Protein AF-0000000083546239 (afdb_homodimer)

Sequence (404 aa):
MSKLYYRHGCMNSSKTANLLMVAHNYESQGKKVLIFKPSKDTRSKPNIIESRTGMSHDCIDILDTDDLYTYILNYIFEFKEIIKAILVDEAQFLTKKQVLELVDITKELDIPVLCYGLKNSSIKGELFDGSNALLYWAETIEEIKTICSYCDKKATMNLRIGNEKPIYTGDIIKCGDTTDSEEYYIPLCTKHYLNPILKERIMSKLYYRHGCMNSSKTANLLMVAHNYESQGKKVLIFKPSKDTRSKPNIIESRTGMSHDCIDILDTDDLYTYILNYIFEFKEIIKAILVDEAQFLTKKQVLELVDITKELDIPVLCYGLKNSSIKGELFDGSNALLYWAETIEEIKTICSYCDKKATMNLRIGNEKPIYTGDIIKCGDTTDSEEYYIPLCTKHYLNPILKERI

Secondary structure (DSSP, 8-state):
---EEEEEE-TTS-HHHHHHHHHHHHHHTT-EEEEEEETT--SS-TTEEE-TTS-EEE-EEE-TT--HHHHHHHHHHHHT--EEEEEESSGGGS-HHHHHHHHHIIIII---EEEEE--B-SSTT-B-HHHHHHHHH-SEEEEE--B-SSSSSBP-EEEEEETTEEE-SSS----S--SSSSEEEEEE-HHHHHS-------/---EEEEEE-TTS-HHHHHHHHHHHHHHTT-EEEEEEETT--SS-TTEEE-TTS-EEE-EEE-TT--HHHHHHHHHHHHT--EEEEEESSGGGS-HHHHHHHHHIIIII---EEEEE-SB-SSTT-B-HHHHHHHHH-SEEEEE--B-SSSSSBP-EEEEEETTEEE-SSS----S--SSSSEEEEEE-HHHHHS-------

Structure (mmCIF, N/CA/C/O backbone):
data_AF-0000000083546239-model_v1
#
loop_
_entity.id
_entity.type
_entity.pdbx_description
1 polymer 'Thymidine kinase'
#
loop_
_atom_site.group_PDB
_atom_site.id
_atom_site.type_symbol
_atom_site.label_atom_id
_atom_site.label_alt_id
_atom_site.label_comp_id
_atom_site.label_asym_id
_atom_site.label_entity_id
_atom_site.label_seq_id
_atom_site.pdbx_PDB_ins_code
_atom_site.Cartn_x
_atom_site.Cartn_y
_atom_site.Cartn_z
_atom_site.occupancy
_atom_site.B_iso_or_equiv
_atom_site.auth_seq_id
_atom_site.auth_comp_id
_atom_site.auth_asym_id
_atom_site.auth_atom_id
_atom_site.pdbx_PDB_model_num
ATOM 1 N N . MET A 1 1 ? -15.75 16.062 0.195 1 84.69 1 MET A N 1
ATOM 2 C CA . MET A 1 1 ? -14.898 15.75 1.335 1 84.69 1 MET A CA 1
ATOM 3 C C . MET A 1 1 ? -13.469 15.477 0.883 1 84.69 1 MET A C 1
ATOM 5 O O . MET A 1 1 ? -13.242 14.828 -0.139 1 84.69 1 MET A O 1
ATOM 9 N N . SER A 1 2 ? -12.516 16.047 1.593 1 95.81 2 SER A N 1
ATOM 10 C CA . SER A 1 2 ? -11.102 16 1.229 1 95.81 2 SER A CA 1
ATOM 11 C C . SER A 1 2 ? -10.508 14.609 1.471 1 95.81 2 SER A C 1
ATOM 13 O O . SER A 1 2 ? -11.117 13.781 2.145 1 95.81 2 SER A O 1
ATOM 15 N N . LYS A 1 3 ? -9.406 14.375 0.874 1 97.94 3 LYS A N 1
ATOM 16 C CA . LYS A 1 3 ? -8.828 13.031 0.894 1 97.94 3 LYS A CA 1
ATOM 17 C C . LYS A 1 3 ? -7.477 13.031 1.612 1 97.94 3 LYS A C 1
ATOM 19 O O . LYS A 1 3 ? -6.828 14.07 1.728 1 97.94 3 LYS A O 1
ATOM 24 N N . LEU A 1 4 ? -7.168 11.906 2.111 1 98.75 4 LEU A N 1
ATOM 25 C CA . LEU A 1 4 ? -5.812 11.602 2.555 1 98.75 4 LEU A CA 1
ATOM 26 C C . LEU A 1 4 ? -5.016 10.922 1.446 1 98.75 4 LEU A C 1
ATOM 28 O O . LEU A 1 4 ? -5.398 9.852 0.97 1 98.75 4 LEU A O 1
ATOM 32 N N . TYR A 1 5 ? -3.904 11.562 1.017 1 98.88 5 TYR A N 1
ATOM 33 C CA . TYR A 1 5 ? -3.014 11.039 -0.011 1 98.88 5 TYR A CA 1
ATOM 34 C C . TYR A 1 5 ? -1.733 10.484 0.606 1 98.88 5 TYR A C 1
ATOM 36 O O . TYR A 1 5 ? -1.179 11.078 1.535 1 98.88 5 TYR A O 1
ATOM 44 N N . TYR A 1 6 ? -1.336 9.359 0.084 1 98.94 6 TYR A N 1
ATOM 45 C CA . TYR A 1 6 ? -0.016 8.836 0.42 1 98.94 6 TYR A CA 1
ATOM 46 C C . TYR A 1 6 ? 0.844 8.68 -0.828 1 98.94 6 TYR A C 1
ATOM 48 O O . TYR A 1 6 ? 0.559 7.84 -1.685 1 98.94 6 TYR A O 1
ATOM 56 N N . ARG A 1 7 ? 1.845 9.516 -0.906 1 98.81 7 ARG A N 1
ATOM 57 C CA . ARG A 1 7 ? 2.852 9.438 -1.959 1 98.81 7 ARG A CA 1
ATOM 58 C C . ARG A 1 7 ? 4.148 8.828 -1.436 1 98.81 7 ARG A C 1
ATOM 60 O O . ARG A 1 7 ? 4.906 9.492 -0.722 1 98.81 7 ARG A O 1
ATOM 67 N N . HIS A 1 8 ? 4.328 7.582 -1.822 1 98.5 8 HIS A N 1
ATOM 68 C CA . HIS A 1 8 ? 5.512 6.902 -1.314 1 98.5 8 HIS A CA 1
ATOM 69 C C . HIS A 1 8 ? 6.598 6.809 -2.383 1 98.5 8 HIS A C 1
ATOM 71 O O . HIS A 1 8 ? 6.301 6.867 -3.578 1 98.5 8 HIS A O 1
ATOM 77 N N . GLY A 1 9 ? 7.816 6.762 -1.973 1 97.5 9 GLY A N 1
ATOM 78 C CA . GLY A 1 9 ? 8.977 6.59 -2.828 1 97.5 9 GLY A CA 1
ATOM 79 C C . GLY A 1 9 ? 10.203 6.105 -2.076 1 97.5 9 GLY A C 1
ATOM 80 O O . GLY A 1 9 ? 10.25 6.164 -0.845 1 97.5 9 GLY A O 1
ATOM 81 N N . CYS A 1 10 ? 11.148 5.586 -2.801 1 96.62 10 CYS A N 1
ATOM 82 C CA . CYS A 1 10 ? 12.406 5.164 -2.195 1 96.62 10 CYS A CA 1
ATOM 83 C C . CYS A 1 10 ? 13.258 6.371 -1.814 1 96.62 10 CYS A C 1
ATOM 85 O O . CYS A 1 10 ? 12.906 7.508 -2.135 1 96.62 10 CYS A O 1
ATOM 87 N N . MET A 1 11 ? 14.328 6.059 -1.067 1 92.69 11 MET A N 1
ATOM 88 C CA . MET A 1 11 ? 15.305 7.113 -0.822 1 92.69 11 MET A CA 1
ATOM 89 C C . MET A 1 11 ? 15.789 7.723 -2.133 1 92.69 11 MET A C 1
ATOM 91 O O . MET A 1 11 ? 15.93 7.02 -3.135 1 92.69 11 MET A O 1
ATOM 95 N N . ASN A 1 12 ? 15.945 9.047 -2.176 1 91.31 12 ASN A N 1
ATOM 96 C CA . ASN A 1 12 ? 16.469 9.773 -3.328 1 91.31 12 ASN A CA 1
ATOM 97 C C . ASN A 1 12 ? 15.469 9.812 -4.473 1 91.31 12 ASN A C 1
ATOM 99 O O . ASN A 1 12 ? 15.852 9.906 -5.641 1 91.31 12 ASN A O 1
ATOM 103 N N . SER A 1 13 ? 14.195 9.672 -4.195 1 96 13 SER A N 1
ATOM 104 C CA . SER A 1 13 ? 13.172 9.742 -5.227 1 96 13 SER A CA 1
ATOM 105 C C . SER A 1 13 ? 12.602 11.156 -5.344 1 96 13 SER A C 1
ATOM 107 O O . SER A 1 13 ? 11.625 11.375 -6.059 1 96 13 SER A O 1
ATOM 109 N N . SER A 1 14 ? 13.133 12.133 -4.551 1 96.44 14 SER A N 1
ATOM 110 C CA . SER A 1 14 ? 12.75 13.539 -4.594 1 96.44 14 SER A CA 1
ATOM 111 C C . SER A 1 14 ? 11.383 13.766 -3.971 1 96.44 14 SER A C 1
ATOM 113 O O . SER A 1 14 ? 10.602 14.586 -4.449 1 96.44 14 SER A O 1
ATOM 115 N N . LYS A 1 15 ? 10.961 12.961 -3.008 1 97.31 15 LYS A N 1
ATOM 116 C CA . LYS A 1 15 ? 9.703 13.117 -2.295 1 97.31 15 LYS A CA 1
ATOM 117 C C . LYS A 1 15 ? 9.57 14.523 -1.719 1 97.31 15 LYS A C 1
ATOM 119 O O . LYS A 1 15 ? 8.555 15.195 -1.926 1 97.31 15 LYS A O 1
ATOM 124 N N . THR A 1 16 ? 10.68 14.977 -1.03 1 97.44 16 THR A N 1
ATOM 125 C CA . THR A 1 16 ? 10.672 16.297 -0.402 1 97.44 16 THR A CA 1
ATOM 126 C C . THR A 1 16 ? 10.547 17.391 -1.452 1 97.44 16 THR A C 1
ATOM 128 O O . THR A 1 16 ? 9.773 18.344 -1.279 1 97.44 16 THR A O 1
ATOM 131 N N . ALA A 1 17 ? 11.242 17.266 -2.541 1 97.69 17 ALA A N 1
ATOM 132 C CA . ALA A 1 17 ? 11.141 18.25 -3.619 1 97.69 17 ALA A CA 1
ATOM 133 C C . ALA A 1 17 ? 9.719 18.312 -4.168 1 97.69 17 ALA A C 1
ATOM 135 O O . ALA A 1 17 ? 9.195 19.391 -4.434 1 97.69 17 ALA A O 1
ATOM 136 N N . ASN A 1 18 ? 9.094 17.125 -4.387 1 98.38 18 ASN A N 1
ATOM 137 C CA . ASN A 1 18 ? 7.711 17.078 -4.844 1 98.38 18 ASN A CA 1
ATOM 138 C C . ASN A 1 18 ? 6.773 17.797 -3.877 1 98.38 18 ASN A C 1
ATOM 140 O O . ASN A 1 18 ? 5.91 18.562 -4.301 1 98.38 18 ASN A O 1
ATOM 144 N N . LEU A 1 19 ? 6.965 17.547 -2.594 1 98.62 19 LEU A N 1
ATOM 145 C CA . LEU A 1 19 ? 6.172 18.188 -1.556 1 98.62 19 LEU A CA 1
ATOM 146 C C . LEU A 1 19 ? 6.309 19.703 -1.632 1 98.62 19 LEU A C 1
ATOM 148 O O . LEU A 1 19 ? 5.309 20.422 -1.599 1 98.62 19 LEU A O 1
ATOM 152 N N . LEU A 1 20 ? 7.539 20.188 -1.771 1 98.44 20 LEU A N 1
ATOM 153 C CA . LEU A 1 20 ? 7.812 21.609 -1.783 1 98.44 20 LEU A CA 1
ATOM 154 C C . LEU A 1 20 ? 7.23 22.266 -3.033 1 98.44 20 LEU A C 1
ATOM 156 O O . LEU A 1 20 ? 6.777 23.406 -2.986 1 98.44 20 LEU A O 1
ATOM 160 N N . MET A 1 21 ? 7.242 21.516 -4.129 1 98.5 21 MET A N 1
ATOM 161 C CA . MET A 1 21 ? 6.621 22.031 -5.348 1 98.5 21 MET A CA 1
ATOM 162 C C . MET A 1 21 ? 5.113 22.172 -5.172 1 98.5 21 MET A C 1
ATOM 164 O O . MET A 1 21 ? 4.52 23.141 -5.633 1 98.5 21 MET A O 1
ATOM 168 N N . VAL A 1 22 ? 4.465 21.203 -4.52 1 98.56 22 VAL A N 1
ATOM 169 C CA . VAL A 1 22 ? 3.033 21.266 -4.246 1 98.56 22 VAL A CA 1
ATOM 170 C C . VAL A 1 22 ? 2.73 22.469 -3.355 1 98.56 22 VAL A C 1
ATOM 172 O O . VAL A 1 22 ? 1.794 23.234 -3.621 1 98.56 22 VAL A O 1
ATOM 175 N N . ALA A 1 23 ? 3.572 22.656 -2.34 1 98.62 23 ALA A N 1
ATOM 176 C CA . ALA A 1 23 ? 3.412 23.812 -1.462 1 98.62 23 ALA A CA 1
ATOM 177 C C . ALA A 1 23 ? 3.518 25.125 -2.25 1 98.62 23 ALA A C 1
ATOM 179 O O . ALA A 1 23 ? 2.691 26.031 -2.086 1 98.62 23 ALA A O 1
ATOM 180 N N . HIS A 1 24 ? 4.484 25.188 -3.082 1 98.12 24 HIS A N 1
ATOM 181 C CA . HIS A 1 24 ? 4.707 26.375 -3.904 1 98.12 24 HIS A CA 1
ATOM 182 C C . HIS A 1 24 ? 3.502 26.656 -4.789 1 98.12 24 HIS A C 1
ATOM 184 O O . HIS A 1 24 ? 3.1 27.812 -4.938 1 98.12 24 HIS A O 1
ATOM 190 N N . ASN A 1 25 ? 2.951 25.641 -5.41 1 98.44 25 ASN A N 1
ATOM 191 C CA . ASN A 1 25 ? 1.795 25.797 -6.289 1 98.44 25 ASN A CA 1
ATOM 192 C C . ASN A 1 25 ? 0.597 26.375 -5.539 1 98.44 25 ASN A C 1
ATOM 194 O O . ASN A 1 25 ? -0.088 27.266 -6.047 1 98.44 25 ASN A O 1
ATOM 198 N N . TYR A 1 26 ? 0.347 25.891 -4.355 1 98.38 26 TYR A N 1
ATOM 199 C CA . TYR A 1 26 ? -0.729 26.422 -3.529 1 98.38 26 TYR A CA 1
ATOM 200 C C . TYR A 1 26 ? -0.468 27.891 -3.176 1 98.38 26 TYR A C 1
ATOM 202 O O . TYR A 1 26 ? -1.333 28.75 -3.369 1 98.38 26 TYR A O 1
ATOM 210 N N . GLU A 1 27 ? 0.72 28.188 -2.762 1 97.88 27 GLU A N 1
ATOM 211 C CA . GLU A 1 27 ? 1.062 29.5 -2.244 1 97.88 27 GLU A CA 1
ATOM 212 C C . GLU A 1 27 ? 1.117 30.531 -3.365 1 97.88 27 GLU A C 1
ATOM 214 O O . GLU A 1 27 ? 0.765 31.703 -3.162 1 97.88 27 GLU A O 1
ATOM 219 N N . SER A 1 28 ? 1.536 30.094 -4.516 1 98.06 28 SER A N 1
ATOM 220 C CA . SER A 1 28 ? 1.569 30.969 -5.672 1 98.06 28 SER A CA 1
ATOM 221 C C . SER A 1 28 ? 0.17 31.453 -6.043 1 98.06 28 SER A C 1
ATOM 223 O O . SER A 1 28 ? 0.015 32.469 -6.711 1 98.06 28 SER A O 1
ATOM 225 N N . GLN A 1 29 ? -0.841 30.734 -5.602 1 98 29 GLN A N 1
ATOM 226 C CA . GLN A 1 29 ? -2.232 31.094 -5.855 1 98 29 GLN A CA 1
ATOM 227 C C . GLN A 1 29 ? -2.867 31.734 -4.625 1 98 29 GLN A C 1
ATOM 229 O O . GLN A 1 29 ? -4.094 31.844 -4.535 1 98 29 GLN A O 1
ATOM 234 N N . GLY A 1 30 ? -2.039 32.031 -3.635 1 97.31 30 GLY A N 1
ATOM 235 C CA . GLY A 1 30 ? -2.498 32.719 -2.438 1 97.31 30 GLY A CA 1
ATOM 236 C C . GLY A 1 30 ? -3.168 31.781 -1.439 1 97.31 30 GLY A C 1
ATOM 237 O O . GLY A 1 30 ? -3.939 32.25 -0.59 1 97.31 30 GLY A O 1
ATOM 238 N N . LYS A 1 31 ? -2.936 30.516 -1.584 1 97.94 31 LYS A N 1
ATOM 239 C CA . LYS A 1 31 ? -3.545 29.531 -0.694 1 97.94 31 LYS A CA 1
ATOM 240 C C . LYS A 1 31 ? -2.562 29.094 0.385 1 97.94 31 LYS A C 1
ATOM 242 O O . LYS A 1 31 ? -1.409 28.766 0.088 1 97.94 31 LYS A O 1
ATOM 247 N N . LYS A 1 32 ? -3.014 29.078 1.568 1 97.75 32 LYS A N 1
ATOM 248 C CA . LYS A 1 32 ? -2.154 28.734 2.697 1 97.75 32 LYS A CA 1
ATOM 249 C C . LYS A 1 32 ? -2.059 27.219 2.869 1 97.75 32 LYS A C 1
ATOM 251 O O . LYS A 1 32 ? -3.074 26.516 2.83 1 97.75 32 LYS A O 1
ATOM 256 N N . VAL A 1 33 ? -0.826 26.703 3.135 1 98.44 33 VAL A N 1
ATOM 257 C CA . VAL A 1 33 ? -0.592 25.297 3.447 1 98.44 33 VAL A CA 1
ATOM 258 C C . VAL A 1 33 ? 0.176 25.188 4.762 1 98.44 33 VAL A C 1
ATOM 260 O O . VAL A 1 33 ? 0.938 26.094 5.125 1 98.44 33 VAL A O 1
ATOM 263 N N . LEU A 1 34 ? -0.031 24.156 5.48 1 98.44 34 LEU A N 1
ATOM 264 C CA . LEU A 1 34 ? 0.795 23.781 6.621 1 98.44 34 LEU A CA 1
ATOM 265 C C . LEU A 1 34 ? 1.663 22.578 6.285 1 98.44 34 LEU A C 1
ATOM 267 O O . LEU A 1 34 ? 1.183 21.609 5.691 1 98.44 34 LEU A O 1
ATOM 271 N N . ILE A 1 35 ? 2.887 22.672 6.621 1 98.69 35 ILE A N 1
ATOM 272 C CA . ILE A 1 35 ? 3.838 21.609 6.352 1 98.69 35 ILE A CA 1
ATOM 273 C C . ILE A 1 35 ? 4.367 21.047 7.668 1 98.69 35 ILE A C 1
ATOM 275 O O . ILE A 1 35 ? 4.809 21.797 8.539 1 98.69 35 ILE A O 1
ATOM 279 N N . PHE A 1 36 ? 4.277 19.734 7.781 1 98.69 36 PHE A N 1
ATOM 280 C CA . PHE A 1 36 ? 4.746 19.047 8.984 1 98.69 36 PHE A CA 1
ATOM 281 C C . PHE A 1 36 ? 5.883 18.094 8.648 1 98.69 36 PHE A C 1
ATOM 283 O O . PHE A 1 36 ? 5.93 17.531 7.547 1 98.69 36 PHE A O 1
ATOM 290 N N . LYS A 1 37 ? 6.719 17.844 9.586 1 97.44 37 LYS A N 1
ATOM 291 C CA . LYS A 1 37 ? 7.711 16.781 9.539 1 97.44 37 LYS A CA 1
ATOM 292 C C . LYS A 1 37 ? 7.953 16.188 10.93 1 97.44 37 LYS A C 1
ATOM 294 O O . LYS A 1 37 ? 7.961 16.922 11.922 1 97.44 37 LYS A O 1
ATOM 299 N N . PRO A 1 38 ? 8.094 14.898 11.016 1 96.94 38 PRO A N 1
ATOM 300 C CA . PRO A 1 38 ? 8.445 14.297 12.305 1 96.94 38 PRO A CA 1
ATOM 301 C C . PRO A 1 38 ? 9.781 14.789 12.844 1 96.94 38 PRO A C 1
ATOM 303 O O . PRO A 1 38 ? 10.734 14.961 12.078 1 96.94 38 PRO A O 1
ATOM 306 N N . SER A 1 39 ? 9.906 15 14.125 1 94.44 39 SER A N 1
ATOM 307 C CA . SER A 1 39 ? 11.133 15.484 14.758 1 94.44 39 SER A CA 1
ATOM 308 C C . SER A 1 39 ? 12.258 14.469 14.641 1 94.44 39 SER A C 1
ATOM 310 O O . SER A 1 39 ? 13.43 14.82 14.781 1 94.44 39 SER A O 1
ATOM 312 N N . LYS A 1 40 ? 11.883 13.266 14.383 1 89 40 LYS A N 1
ATOM 313 C CA . LYS A 1 40 ? 12.867 12.203 14.172 1 89 40 LYS A CA 1
ATOM 314 C C . LYS A 1 40 ? 13.711 12.469 12.93 1 89 40 LYS A C 1
ATOM 316 O O . LYS A 1 40 ? 14.805 11.906 12.789 1 89 40 LYS A O 1
ATOM 321 N N . ASP A 1 41 ? 13.086 13.273 12.07 1 84.69 41 ASP A N 1
ATOM 322 C CA . ASP A 1 41 ? 13.867 13.695 10.914 1 84.69 41 ASP A CA 1
ATOM 323 C C . ASP A 1 41 ? 14.812 14.844 11.273 1 84.69 41 ASP A C 1
ATOM 325 O O . ASP A 1 41 ? 14.383 15.992 11.391 1 84.69 41 ASP A O 1
ATOM 329 N N . THR A 1 42 ? 16.031 14.547 11.359 1 79.88 42 THR A N 1
ATOM 330 C CA . THR A 1 42 ? 16.984 15.547 11.812 1 79.88 42 THR A CA 1
ATOM 331 C C . THR A 1 42 ? 17.922 15.961 10.68 1 79.88 42 THR A C 1
ATOM 333 O O . THR A 1 42 ? 18.969 16.578 10.914 1 79.88 42 THR A O 1
ATOM 336 N N . ARG A 1 43 ? 17.547 15.664 9.469 1 79.81 43 ARG A N 1
ATOM 337 C CA . ARG A 1 43 ? 18.375 15.945 8.312 1 79.81 43 ARG A CA 1
ATOM 338 C C . ARG A 1 43 ? 18.516 17.453 8.094 1 79.81 43 ARG A C 1
ATOM 340 O O . ARG A 1 43 ? 19.516 17.922 7.547 1 79.81 43 ARG A O 1
ATOM 347 N N . SER A 1 44 ? 17.406 18.172 8.477 1 83.31 44 SER A N 1
ATOM 348 C CA . SER A 1 44 ? 17.406 19.625 8.352 1 83.31 44 SER A CA 1
ATOM 349 C C . SER A 1 44 ? 17.281 20.297 9.711 1 83.31 44 SER A C 1
ATOM 351 O O . SER A 1 44 ? 17.078 19.641 10.727 1 83.31 44 SER A O 1
ATOM 353 N N . LYS A 1 45 ? 17.422 21.609 9.641 1 89.75 45 LYS A N 1
ATOM 354 C CA . LYS A 1 45 ? 17.25 22.406 10.852 1 89.75 45 LYS A CA 1
ATOM 355 C C . LYS A 1 45 ? 15.828 22.281 11.391 1 89.75 45 LYS A C 1
ATOM 357 O O . LYS A 1 45 ? 14.906 21.938 10.648 1 89.75 45 LYS A O 1
ATOM 362 N N . PRO A 1 46 ? 15.742 22.484 12.711 1 93.81 46 PRO A N 1
ATOM 363 C CA . PRO A 1 46 ? 14.383 22.484 13.266 1 93.81 46 PRO A CA 1
ATOM 364 C C . PRO A 1 46 ? 13.445 23.438 12.531 1 93.81 46 PRO A C 1
ATOM 366 O O . PRO A 1 46 ? 13.844 24.547 12.18 1 93.81 46 PRO A O 1
ATOM 369 N N . ASN A 1 47 ? 12.289 22.906 12.172 1 96.25 47 ASN A N 1
ATOM 370 C CA . ASN A 1 47 ? 11.195 23.688 11.594 1 96.25 47 ASN A CA 1
ATOM 371 C C . ASN A 1 47 ? 11.531 24.172 10.188 1 96.25 47 ASN A C 1
ATOM 373 O O . ASN A 1 47 ? 11.008 25.188 9.727 1 96.25 47 ASN A O 1
ATOM 377 N N . ILE A 1 48 ? 12.484 23.516 9.602 1 96.44 48 ILE A N 1
ATOM 378 C CA . ILE A 1 48 ? 12.812 23.766 8.203 1 96.44 48 ILE A CA 1
ATOM 379 C C . ILE A 1 48 ? 12.883 22.453 7.438 1 96.44 48 ILE A C 1
ATOM 381 O O . ILE A 1 48 ? 13.453 21.469 7.926 1 96.44 48 ILE A O 1
ATOM 385 N N . ILE A 1 49 ? 12.227 22.391 6.328 1 95.75 49 ILE A N 1
ATOM 386 C CA . ILE A 1 49 ? 12.352 21.25 5.41 1 95.75 49 ILE A CA 1
ATOM 387 C C . ILE A 1 49 ? 13.164 21.672 4.188 1 95.75 49 ILE A C 1
ATOM 389 O O . ILE A 1 49 ? 13.008 22.781 3.68 1 95.75 49 ILE A O 1
ATOM 393 N N . GLU A 1 50 ? 14.039 20.844 3.814 1 94.31 50 GLU A N 1
ATOM 394 C CA . GLU A 1 50 ? 14.922 21.125 2.689 1 94.31 50 GLU A CA 1
ATOM 395 C C . GLU A 1 50 ? 15.055 19.922 1.77 1 94.31 50 GLU A C 1
ATOM 397 O O . GLU A 1 50 ? 15.195 18.797 2.238 1 94.31 50 GLU A O 1
ATOM 402 N N . SER A 1 51 ? 14.953 20.203 0.436 1 93.94 51 SER A N 1
ATOM 403 C CA . SER A 1 51 ? 15.172 19.141 -0.532 1 93.94 51 SER A CA 1
ATOM 404 C C . SER A 1 51 ? 16.641 19.047 -0.939 1 93.94 51 SER A C 1
ATOM 406 O O . SER A 1 51 ? 17.406 19.984 -0.697 1 93.94 51 SER A O 1
ATOM 408 N N . ARG A 1 52 ? 17 17.906 -1.541 1 86.12 52 ARG A N 1
ATOM 409 C CA . ARG A 1 52 ? 18.359 17.734 -2.045 1 86.12 52 ARG A CA 1
ATOM 410 C C . ARG A 1 52 ? 18.641 18.688 -3.209 1 86.12 52 ARG A C 1
ATOM 412 O O . ARG A 1 52 ? 19.797 18.953 -3.529 1 86.12 52 ARG A O 1
ATOM 419 N N . THR A 1 53 ? 17.562 19.219 -3.746 1 87.94 53 THR A N 1
ATOM 420 C CA . THR A 1 53 ? 17.688 20.141 -4.871 1 87.94 53 THR A CA 1
ATOM 421 C C . THR A 1 53 ? 17.906 21.578 -4.383 1 87.94 53 THR A C 1
ATOM 423 O O . THR A 1 53 ? 18.109 22.484 -5.188 1 87.94 53 THR A O 1
ATOM 426 N N . GLY A 1 54 ? 17.781 21.812 -3.08 1 88.31 54 GLY A N 1
ATOM 427 C CA . GLY A 1 54 ? 18.078 23.125 -2.518 1 88.31 54 GLY A CA 1
ATOM 428 C C . GLY A 1 54 ? 16.844 23.906 -2.131 1 88.31 54 GLY A C 1
ATOM 429 O O . GLY A 1 54 ? 16.938 24.969 -1.49 1 88.31 54 GLY A O 1
ATOM 430 N N . MET A 1 55 ? 15.664 23.5 -2.508 1 92.94 55 MET A N 1
ATOM 431 C CA . MET A 1 55 ? 14.422 24.156 -2.098 1 92.94 55 MET A CA 1
ATOM 432 C C . MET A 1 55 ? 14.18 23.969 -0.603 1 92.94 55 MET A C 1
ATOM 434 O O . MET A 1 55 ? 14.508 22.922 -0.04 1 92.94 55 MET A O 1
ATOM 438 N N . SER A 1 56 ? 13.625 25.031 -0.009 1 96.19 56 SER A N 1
ATOM 439 C CA . SER A 1 56 ? 13.352 24.922 1.42 1 96.19 56 SER A CA 1
ATOM 440 C C . SER A 1 56 ? 12.062 25.672 1.789 1 96.19 56 SER A C 1
ATOM 442 O O . SER A 1 56 ? 11.547 26.453 0.997 1 96.19 56 SER A O 1
ATOM 444 N N . HIS A 1 57 ? 11.531 25.375 2.873 1 97.5 57 HIS A N 1
ATOM 445 C CA . HIS A 1 57 ? 10.305 25.969 3.387 1 97.5 57 HIS A CA 1
ATOM 446 C C . HIS A 1 57 ? 10.219 25.828 4.902 1 97.5 57 HIS A C 1
ATOM 448 O O . HIS A 1 57 ? 10.711 24.844 5.469 1 97.5 57 HIS A O 1
ATOM 454 N N . ASP A 1 58 ? 9.695 26.797 5.551 1 97.5 58 ASP A N 1
ATOM 455 C CA . ASP A 1 58 ? 9.375 26.625 6.961 1 97.5 58 ASP A CA 1
ATOM 456 C C . ASP A 1 58 ? 8.367 25.484 7.156 1 97.5 58 ASP A C 1
ATOM 458 O O . ASP A 1 58 ? 7.504 25.266 6.305 1 97.5 58 ASP A O 1
ATOM 462 N N . CYS A 1 59 ? 8.516 24.766 8.289 1 98 59 CYS A N 1
ATOM 463 C CA . CYS A 1 59 ? 7.578 23.688 8.609 1 98 59 CYS A CA 1
ATOM 464 C C . CYS A 1 59 ? 7.406 23.547 10.117 1 98 59 CYS A C 1
ATOM 466 O O . CYS A 1 59 ? 7.953 24.344 10.891 1 98 59 CYS A O 1
ATOM 468 N N . ILE A 1 60 ? 6.578 22.719 10.5 1 97.75 60 ILE A N 1
ATOM 469 C CA . ILE A 1 60 ? 6.328 22.438 11.906 1 97.75 60 ILE A CA 1
ATOM 470 C C . ILE A 1 60 ? 6.848 21.031 12.25 1 97.75 60 ILE A C 1
ATOM 472 O O . ILE A 1 60 ? 6.43 20.047 11.641 1 97.75 60 ILE A O 1
ATOM 476 N N . ASP A 1 61 ? 7.734 20.938 13.258 1 97.62 61 ASP A N 1
ATOM 477 C CA . ASP A 1 61 ? 8.195 19.641 13.758 1 97.62 61 ASP A CA 1
ATOM 478 C C . ASP A 1 61 ? 7.172 19.016 14.695 1 97.62 61 ASP A C 1
ATOM 480 O O . ASP A 1 61 ? 6.668 19.688 15.602 1 97.62 61 ASP A O 1
ATOM 484 N N . ILE A 1 62 ? 6.957 17.734 14.469 1 97.31 62 ILE A N 1
ATOM 485 C CA . ILE A 1 62 ? 5.961 17.109 15.32 1 97.31 62 ILE A CA 1
ATOM 486 C C . ILE A 1 62 ? 6.598 15.953 16.094 1 97.31 62 ILE A C 1
ATOM 488 O O . ILE A 1 62 ? 7.453 15.242 15.57 1 97.31 62 ILE A O 1
ATOM 492 N N . LEU A 1 63 ? 6.148 15.773 17.328 1 97.5 63 LEU A N 1
ATOM 493 C CA . LEU A 1 63 ? 6.543 14.656 18.188 1 97.5 63 LEU A CA 1
ATOM 494 C C . LEU A 1 63 ? 5.523 13.523 18.109 1 97.5 63 LEU A C 1
ATOM 496 O O . LEU A 1 63 ? 4.375 13.742 17.719 1 97.5 63 LEU A O 1
ATOM 500 N N . ASP A 1 64 ? 5.926 12.375 18.578 1 96.56 64 ASP A N 1
ATOM 501 C CA . ASP A 1 64 ? 5.039 11.211 18.562 1 96.56 64 ASP A CA 1
ATOM 502 C C . ASP A 1 64 ? 3.824 11.445 19.469 1 96.56 64 ASP A C 1
ATOM 504 O O . ASP A 1 64 ? 2.754 10.883 19.234 1 96.56 64 ASP A O 1
ATOM 508 N N . THR A 1 65 ? 4.012 12.344 20.406 1 97.25 65 THR A N 1
ATOM 509 C CA . THR A 1 65 ? 2.984 12.555 21.422 1 97.25 65 THR A CA 1
ATOM 510 C C . THR A 1 65 ? 2.014 13.648 20.984 1 97.25 65 THR A C 1
ATOM 512 O O . THR A 1 65 ? 0.96 13.836 21.609 1 97.25 65 THR A O 1
ATOM 515 N N . ASP A 1 66 ? 2.385 14.398 19.953 1 97.81 66 ASP A N 1
ATOM 516 C CA . ASP A 1 66 ? 1.542 15.516 19.547 1 97.81 66 ASP A CA 1
ATOM 517 C C . ASP A 1 66 ? 0.208 15.023 18.984 1 97.81 66 ASP A C 1
ATOM 519 O O . ASP A 1 66 ? 0.158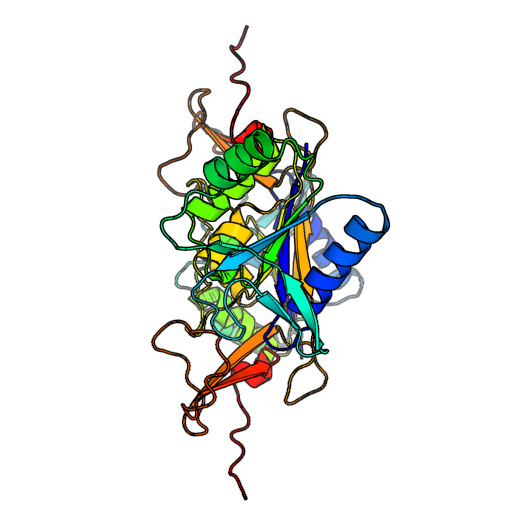 14.008 18.297 1 97.81 66 ASP A O 1
ATOM 523 N N . ASP A 1 67 ? -0.846 15.719 19.281 1 98.31 67 ASP A N 1
ATOM 524 C CA . ASP A 1 67 ? -2.152 15.531 18.656 1 98.31 67 ASP A CA 1
ATOM 525 C C . ASP A 1 67 ? -2.328 16.469 17.469 1 98.31 67 ASP A C 1
ATOM 527 O O . ASP A 1 67 ? -2.598 17.656 17.641 1 98.31 67 ASP A O 1
ATOM 531 N N . LEU A 1 68 ? -2.246 15.953 16.281 1 98.44 68 LEU A N 1
ATOM 532 C CA . LEU A 1 68 ? -2.232 16.766 15.062 1 98.44 68 LEU A CA 1
ATOM 533 C C . LEU A 1 68 ? -3.592 17.406 14.828 1 98.44 68 LEU A C 1
ATOM 535 O O . LEU A 1 68 ? -3.67 18.531 14.328 1 98.44 68 LEU A O 1
ATOM 539 N N . TYR A 1 69 ? -4.648 16.719 15.133 1 98.25 69 TYR A N 1
ATOM 540 C CA . TYR A 1 69 ? -5.984 17.281 14.953 1 98.25 69 TYR A CA 1
ATOM 541 C C . TYR A 1 69 ? -6.172 18.531 15.789 1 98.25 69 TYR A C 1
ATOM 543 O O . TYR A 1 69 ? -6.539 19.594 15.258 1 98.25 69 TYR A O 1
ATOM 551 N N . THR A 1 70 ? -5.852 18.422 17.062 1 97.88 70 THR A N 1
ATOM 552 C CA . THR A 1 70 ? -5.996 19.562 17.969 1 97.88 70 THR A CA 1
ATOM 553 C C . THR A 1 70 ? -5.062 20.703 17.578 1 97.88 70 THR A C 1
ATOM 555 O O . THR A 1 70 ? -5.445 21.875 17.625 1 97.88 70 THR A O 1
ATOM 558 N N . TYR A 1 71 ? -3.857 20.312 17.234 1 97.44 71 TYR A N 1
ATOM 559 C CA . TYR A 1 71 ? -2.895 21.328 16.812 1 97.44 71 TYR A CA 1
ATOM 560 C C . TYR A 1 71 ? -3.436 22.156 15.656 1 97.44 71 TYR A C 1
ATOM 562 O O . TYR A 1 71 ? -3.406 23.391 15.695 1 97.44 71 TYR A O 1
ATOM 570 N N . ILE A 1 72 ? -3.951 21.5 14.625 1 96.94 72 ILE A N 1
ATOM 571 C CA . ILE A 1 72 ? -4.414 22.156 13.414 1 96.94 72 ILE A CA 1
ATOM 572 C C . ILE A 1 72 ? -5.672 22.969 13.719 1 96.94 72 ILE A C 1
ATOM 574 O O . ILE A 1 72 ? -5.82 24.094 13.25 1 96.94 72 ILE A O 1
ATOM 578 N N . LEU A 1 73 ? -6.559 22.422 14.523 1 96.19 73 LEU A N 1
ATOM 579 C CA . LEU A 1 73 ? -7.758 23.141 14.938 1 96.19 73 LEU A CA 1
ATOM 580 C C . LEU A 1 73 ? -7.398 24.438 15.664 1 96.19 73 LEU A C 1
ATOM 582 O O . LEU A 1 73 ? -7.941 25.5 15.352 1 96.19 73 LEU A O 1
ATOM 586 N N . ASN A 1 74 ? -6.473 24.328 16.594 1 96.56 74 ASN A N 1
ATOM 587 C CA . ASN A 1 74 ? -6.023 25.5 17.344 1 96.56 74 ASN A CA 1
ATOM 588 C C . ASN A 1 74 ? -5.355 26.531 16.422 1 96.56 74 ASN A C 1
ATOM 590 O O . ASN A 1 74 ? -5.543 27.734 16.594 1 96.56 74 ASN A O 1
ATOM 594 N N . TYR A 1 75 ? -4.59 26 15.523 1 95.25 75 TYR A N 1
ATOM 595 C CA . TYR A 1 75 ? -3.932 26.875 14.555 1 95.25 75 TYR A CA 1
ATOM 596 C C . TYR A 1 75 ? -4.953 27.688 13.766 1 95.25 75 TYR A C 1
ATOM 598 O O . TYR A 1 75 ? -4.812 28.906 13.625 1 95.25 75 TYR A O 1
ATOM 606 N N . ILE A 1 76 ? -6.004 27.062 13.242 1 95 76 ILE A N 1
ATOM 607 C CA . ILE A 1 76 ? -7.051 27.688 12.453 1 95 76 ILE A CA 1
ATOM 608 C C . ILE A 1 76 ? -7.762 28.75 13.289 1 95 76 ILE A C 1
ATOM 610 O O . ILE A 1 76 ? -8.016 29.859 12.82 1 95 76 ILE A O 1
ATOM 614 N N . PHE A 1 77 ? -7.98 28.406 14.5 1 94.5 77 PHE A N 1
ATOM 615 C CA . PHE A 1 77 ? -8.703 29.312 15.383 1 94.5 77 PHE A CA 1
ATOM 616 C C . PHE A 1 77 ? -7.84 30.516 15.758 1 94.5 77 PHE A C 1
ATOM 618 O O . PHE A 1 77 ? -8.312 31.656 15.773 1 94.5 77 PHE A O 1
ATOM 625 N N . GLU A 1 78 ? -6.656 30.281 16.109 1 95.25 78 GLU A N 1
ATOM 626 C CA . GLU A 1 78 ? -5.746 31.328 16.594 1 95.25 78 GLU A CA 1
ATOM 627 C C . GLU A 1 78 ? -5.398 32.312 15.484 1 95.25 78 GLU A C 1
ATOM 629 O O . GLU A 1 78 ? -5.395 33.531 15.695 1 95.25 78 GLU A O 1
ATOM 634 N N . PHE A 1 79 ? -5.102 31.797 14.281 1 93.81 79 PHE A N 1
ATOM 635 C CA . PHE A 1 79 ? -4.582 32.656 13.219 1 93.81 79 PHE A CA 1
ATOM 636 C C . PHE A 1 79 ? -5.688 33.062 12.25 1 93.81 79 PHE A C 1
ATOM 638 O O . PHE A 1 79 ? -5.484 33.906 11.375 1 93.81 79 PHE A O 1
ATOM 645 N N . LYS A 1 80 ? -6.898 32.438 12.43 1 93.31 80 LYS A N 1
ATOM 646 C CA . LYS A 1 80 ? -8.055 32.719 11.586 1 93.31 80 LYS A CA 1
ATOM 647 C C . LYS A 1 80 ? -7.707 32.594 10.109 1 93.31 80 LYS A C 1
ATOM 649 O O . LYS A 1 80 ? -8.031 33.469 9.305 1 93.31 80 LYS A O 1
ATOM 654 N N . GLU A 1 81 ? -6.918 31.594 9.812 1 92.38 81 GLU A N 1
ATOM 655 C CA . GLU A 1 81 ? -6.477 31.312 8.445 1 92.38 81 GLU A CA 1
ATOM 656 C C . GLU A 1 81 ? -7.227 30.125 7.855 1 92.38 81 GLU A C 1
ATOM 658 O O . GLU A 1 81 ? -7.594 29.188 8.578 1 92.38 81 GLU A O 1
ATOM 663 N N . ILE A 1 82 ? -7.434 30.297 6.594 1 95.56 82 ILE A N 1
ATOM 664 C CA . ILE A 1 82 ? -8.031 29.172 5.875 1 95.56 82 ILE A CA 1
ATOM 665 C C . ILE A 1 82 ? -6.926 28.281 5.309 1 95.56 82 ILE A C 1
ATOM 667 O O . ILE A 1 82 ? -6.207 28.688 4.387 1 95.56 82 ILE A O 1
ATOM 671 N N . ILE A 1 83 ? -6.785 27.156 5.832 1 98.06 83 ILE A N 1
ATOM 672 C CA . ILE A 1 83 ? -5.77 26.203 5.383 1 98.06 83 ILE A CA 1
ATOM 673 C C . ILE A 1 83 ? -6.309 25.406 4.203 1 98.06 83 ILE A C 1
ATOM 675 O O . ILE A 1 83 ? -7.348 24.75 4.312 1 98.06 83 ILE A O 1
ATOM 679 N N . LYS A 1 84 ? -5.59 25.438 3.117 1 98.31 84 LYS A N 1
ATOM 680 C CA . LYS A 1 84 ? -6.094 24.812 1.903 1 98.31 84 LYS A CA 1
ATOM 681 C C . LYS A 1 84 ? -5.535 23.391 1.744 1 98.31 84 LYS A C 1
ATOM 683 O O . LYS A 1 84 ? -6.102 22.578 1.021 1 98.31 84 LYS A O 1
ATOM 688 N N . ALA A 1 85 ? -4.379 23.125 2.441 1 98.81 85 ALA A N 1
ATOM 689 C CA . ALA A 1 85 ? -3.805 21.781 2.41 1 98.81 85 ALA A CA 1
ATOM 690 C C . ALA A 1 85 ? -2.816 21.578 3.559 1 98.81 85 ALA A C 1
ATOM 692 O O . ALA A 1 85 ? -2.236 22.547 4.059 1 98.81 85 ALA A O 1
ATOM 693 N N . ILE A 1 86 ? -2.676 20.359 3.922 1 98.88 86 ILE A N 1
ATOM 694 C CA . ILE A 1 86 ? -1.664 19.938 4.883 1 98.88 86 ILE A CA 1
ATOM 695 C C . ILE A 1 86 ? -0.692 18.969 4.211 1 98.88 86 ILE A C 1
ATOM 697 O O . ILE A 1 86 ? -1.112 18 3.57 1 98.88 86 ILE A O 1
ATOM 701 N N . LEU A 1 87 ? 0.542 19.266 4.305 1 98.94 87 LEU A N 1
ATOM 702 C CA . LEU A 1 87 ? 1.591 18.422 3.746 1 98.94 87 LEU A CA 1
ATOM 703 C C . LEU A 1 87 ? 2.469 17.844 4.852 1 98.94 87 LEU A C 1
ATOM 705 O O . LEU A 1 87 ? 2.844 18.547 5.785 1 98.94 87 LEU A O 1
ATOM 709 N N . VAL A 1 88 ? 2.76 16.547 4.746 1 98.88 88 VAL A N 1
ATOM 710 C CA . VAL A 1 88 ? 3.586 15.891 5.754 1 98.88 88 VAL A CA 1
ATOM 711 C C . VAL A 1 88 ? 4.766 15.195 5.082 1 98.88 88 VAL A C 1
ATOM 713 O O . VAL A 1 88 ? 4.57 14.328 4.223 1 98.88 88 VAL A O 1
ATOM 716 N N . ASP A 1 89 ? 5.965 15.586 5.449 1 98.38 89 ASP A N 1
ATOM 717 C CA . ASP A 1 89 ? 7.168 14.906 4.965 1 98.38 89 ASP A CA 1
ATOM 718 C C . ASP A 1 89 ? 7.609 13.812 5.93 1 98.38 89 ASP A C 1
ATOM 720 O O . ASP A 1 89 ? 7.27 13.844 7.113 1 98.38 89 ASP A O 1
ATOM 724 N N . GLU A 1 90 ? 8.328 12.75 5.406 1 97.06 90 GLU A N 1
ATOM 725 C CA . GLU A 1 90 ? 8.812 11.594 6.16 1 97.06 90 GLU A CA 1
ATOM 726 C C . GLU A 1 90 ? 7.703 10.984 7.008 1 97.06 90 GLU A C 1
ATOM 728 O O . GLU A 1 90 ? 7.887 10.742 8.203 1 97.06 90 GLU A O 1
ATOM 733 N N . ALA A 1 91 ? 6.605 10.773 6.344 1 98.38 91 ALA A N 1
ATOM 734 C CA . ALA A 1 91 ? 5.367 10.375 7.008 1 98.38 91 ALA A CA 1
ATOM 735 C C . ALA A 1 91 ? 5.465 8.953 7.543 1 98.38 91 ALA A C 1
ATOM 737 O O . ALA A 1 91 ? 4.621 8.516 8.328 1 98.38 91 ALA A O 1
ATOM 738 N N . GLN A 1 92 ? 6.559 8.211 7.16 1 97 92 GLN A N 1
ATOM 739 C CA . GLN A 1 92 ? 6.73 6.855 7.668 1 97 92 GLN A CA 1
ATOM 740 C C . GLN A 1 92 ? 6.977 6.855 9.172 1 97 92 GLN A C 1
ATOM 742 O O . GLN A 1 92 ? 6.805 5.828 9.836 1 97 92 GLN A O 1
ATOM 747 N N . PHE A 1 93 ? 7.324 8.031 9.727 1 96.38 93 PHE A N 1
ATOM 748 C CA . PHE A 1 93 ? 7.676 8.117 11.141 1 96.38 93 PHE A CA 1
ATOM 749 C C . PHE A 1 93 ? 6.473 8.539 11.977 1 96.38 93 PHE A C 1
ATOM 751 O O . PHE A 1 93 ? 6.566 8.648 13.195 1 96.38 93 PHE A O 1
ATOM 758 N N . LEU A 1 94 ? 5.348 8.781 11.344 1 97.94 94 LEU A N 1
ATOM 759 C CA . LEU A 1 94 ? 4.125 9.062 12.086 1 97.94 94 LEU A CA 1
ATOM 760 C C . LEU A 1 94 ? 3.678 7.828 12.867 1 97.94 94 LEU A C 1
ATOM 762 O O . LEU A 1 94 ? 3.918 6.695 12.445 1 97.94 94 LEU A O 1
ATOM 766 N N . THR A 1 95 ? 3.027 8.094 13.977 1 97.75 95 THR A N 1
ATOM 767 C CA . THR A 1 95 ? 2.354 7.012 14.68 1 97.75 95 THR A CA 1
ATOM 768 C C . THR A 1 95 ? 1.027 6.668 14.008 1 97.75 95 THR A C 1
ATOM 770 O O . THR A 1 95 ? 0.472 7.484 13.266 1 97.75 95 THR A O 1
ATOM 773 N N . LYS A 1 96 ? 0.498 5.512 14.266 1 97.75 96 LYS A N 1
ATOM 774 C CA . LYS A 1 96 ? -0.805 5.109 13.75 1 97.75 96 LYS A CA 1
ATOM 775 C C . LYS A 1 96 ? -1.897 6.078 14.188 1 97.75 96 LYS A C 1
ATOM 777 O O . LYS A 1 96 ? -2.803 6.395 13.414 1 97.75 96 LYS A O 1
ATOM 782 N N . LYS A 1 97 ? -1.77 6.504 15.422 1 98.12 97 LYS A N 1
ATOM 783 C CA . LYS A 1 97 ? -2.736 7.457 15.953 1 98.12 97 LYS A CA 1
ATOM 784 C C . LYS A 1 97 ? -2.709 8.766 15.172 1 98.12 97 LYS A C 1
ATOM 786 O O . LYS A 1 97 ? -3.76 9.32 14.844 1 98.12 97 LYS A O 1
ATOM 791 N N . GLN A 1 98 ? -1.554 9.227 14.883 1 98.62 98 GLN A N 1
ATOM 792 C CA . GLN A 1 98 ? -1.411 10.484 14.156 1 98.62 98 GLN A CA 1
ATOM 793 C C . GLN A 1 98 ? -1.984 10.375 12.75 1 98.62 98 GLN A C 1
ATOM 795 O O . GLN A 1 98 ? -2.572 11.328 12.234 1 98.62 98 GLN A O 1
ATOM 800 N N . VAL A 1 99 ? -1.817 9.227 12.125 1 98.75 99 VAL A N 1
ATOM 801 C CA . VAL A 1 99 ? -2.406 9.016 10.812 1 98.75 99 VAL A CA 1
ATOM 802 C C . VAL A 1 99 ? -3.93 9.094 10.906 1 98.75 99 VAL A C 1
ATOM 804 O O . VAL A 1 99 ? -4.582 9.703 10.055 1 98.75 99 VAL A O 1
ATOM 807 N N . LEU A 1 100 ? -4.492 8.516 11.93 1 98 100 LEU A N 1
ATOM 808 C CA . LEU A 1 100 ? -5.934 8.578 12.133 1 98 100 LEU A CA 1
ATOM 809 C C . LEU A 1 100 ? -6.395 10.016 12.336 1 98 100 LEU A C 1
ATOM 811 O O . LEU A 1 100 ? -7.461 10.406 11.859 1 98 100 LEU A O 1
ATOM 815 N N . GLU A 1 101 ? -5.605 10.758 13.047 1 98.62 101 GLU A N 1
ATOM 816 C CA . GLU A 1 101 ? -5.922 12.172 13.242 1 98.62 101 GLU A CA 1
ATOM 817 C C . GLU A 1 101 ? -5.945 12.922 11.914 1 98.62 101 GLU A C 1
ATOM 819 O O . GLU A 1 101 ? -6.773 13.812 11.711 1 98.62 101 GLU A O 1
ATOM 824 N N . LEU A 1 102 ? -5.035 12.578 11.023 1 98.75 102 LEU A N 1
ATOM 825 C CA . LEU A 1 102 ? -5.027 13.188 9.695 1 98.75 102 LEU A CA 1
ATOM 826 C C . LEU A 1 102 ? -6.281 12.805 8.922 1 98.75 102 LEU A C 1
ATOM 828 O O . LEU A 1 102 ? -6.824 13.617 8.164 1 98.75 102 LEU A O 1
ATOM 832 N N . VAL A 1 103 ? -6.707 11.539 9.078 1 98.31 103 VAL A N 1
ATOM 833 C CA . VAL A 1 103 ? -7.961 11.109 8.477 1 98.31 103 VAL A CA 1
ATOM 834 C C . VAL A 1 103 ? -9.109 11.984 8.977 1 98.31 103 VAL A C 1
ATOM 836 O O . VAL A 1 103 ? -9.914 12.477 8.188 1 98.31 103 VAL A O 1
ATOM 839 N N . ASP A 1 104 ? -9.148 12.219 10.25 1 97.69 104 ASP A N 1
ATOM 840 C CA . ASP A 1 104 ? -10.195 13.039 10.859 1 97.69 104 ASP A CA 1
ATOM 841 C C . ASP A 1 104 ? -10.172 14.461 10.297 1 97.69 104 ASP A C 1
ATOM 843 O O . ASP A 1 104 ? -11.227 15.062 10.07 1 97.69 104 ASP A O 1
ATOM 847 N N . ILE A 1 105 ? -9.016 14.961 10.125 1 98.19 105 ILE A N 1
ATOM 848 C CA . ILE A 1 105 ? -8.867 16.297 9.578 1 98.19 105 ILE A CA 1
ATOM 849 C C . ILE A 1 105 ? -9.516 16.375 8.195 1 98.19 105 ILE A C 1
ATOM 851 O O . ILE A 1 105 ? -10.234 17.328 7.895 1 98.19 105 ILE A O 1
ATOM 855 N N . THR A 1 106 ? -9.266 15.344 7.348 1 98.38 106 THR A N 1
ATOM 856 C CA . THR A 1 106 ? -9.852 15.344 6.012 1 98.38 106 THR A CA 1
ATOM 857 C C . THR A 1 106 ? -11.375 15.227 6.082 1 98.38 106 THR A C 1
ATOM 859 O O . THR A 1 106 ? -12.086 15.852 5.293 1 98.38 106 THR A O 1
ATOM 862 N N . LYS A 1 107 ? -11.844 14.469 7.035 1 96.5 107 LYS A N 1
ATOM 863 C CA . LYS A 1 107 ? -13.273 14.172 7.078 1 96.5 107 LYS A CA 1
ATOM 864 C C . LYS A 1 107 ? -14.039 15.266 7.816 1 96.5 107 LYS A C 1
ATOM 866 O O . LYS A 1 107 ? -15.164 15.609 7.441 1 96.5 107 LYS A O 1
ATOM 871 N N . GLU A 1 108 ? -13.445 15.852 8.812 1 96.25 108 GLU A N 1
ATOM 872 C CA . GLU A 1 108 ? -14.18 16.766 9.672 1 96.25 108 GLU A CA 1
ATOM 873 C C . GLU A 1 108 ? -13.891 18.219 9.312 1 96.25 108 GLU A C 1
ATOM 875 O O . GLU A 1 108 ? -14.758 19.094 9.438 1 96.25 108 GLU A O 1
ATOM 880 N N . LEU A 1 109 ? -12.68 18.516 8.891 1 96.56 109 LEU A N 1
ATOM 881 C CA . LEU A 1 109 ? -12.312 19.891 8.594 1 96.56 109 LEU A CA 1
ATOM 882 C C . LEU A 1 109 ? -12.273 20.125 7.09 1 96.56 109 LEU A C 1
ATOM 884 O O . LEU A 1 109 ? -12.102 21.266 6.641 1 96.56 109 LEU A O 1
ATOM 888 N N . ASP A 1 110 ? -12.383 19.062 6.324 1 97.44 110 ASP A N 1
ATOM 889 C CA . ASP A 1 110 ? -12.438 19.125 4.867 1 97.44 110 ASP A CA 1
ATOM 890 C C . ASP A 1 110 ? -11.18 19.781 4.297 1 97.44 110 ASP A C 1
ATOM 892 O O . ASP A 1 110 ? -11.266 20.656 3.441 1 97.44 110 ASP A O 1
ATOM 896 N N . ILE A 1 111 ? -10.008 19.484 4.844 1 98.5 111 ILE A N 1
ATOM 897 C CA . ILE A 1 111 ? -8.703 19.906 4.367 1 98.5 111 ILE A CA 1
ATOM 898 C C . ILE A 1 111 ? -7.938 18.719 3.791 1 98.5 111 ILE A C 1
ATOM 900 O O . ILE A 1 111 ? -7.723 17.719 4.48 1 98.5 111 ILE A O 1
ATOM 904 N N . PRO A 1 112 ? -7.531 18.766 2.533 1 98.81 112 PRO A N 1
ATOM 905 C CA . PRO A 1 112 ? -6.746 17.656 1.995 1 98.81 112 PRO A CA 1
ATOM 906 C C . PRO A 1 112 ? -5.391 17.5 2.688 1 98.81 112 PRO A C 1
ATOM 908 O O . PRO A 1 112 ? -4.766 18.5 3.059 1 98.81 112 PRO A O 1
ATOM 911 N N . VAL A 1 113 ? -5.035 16.312 2.865 1 98.94 113 VAL A N 1
ATOM 912 C CA . VAL A 1 113 ? -3.754 15.992 3.49 1 98.94 113 VAL A CA 1
ATOM 913 C C . VAL A 1 113 ? -2.914 15.141 2.543 1 98.94 113 VAL A C 1
ATOM 915 O O . VAL A 1 113 ? -3.375 14.102 2.061 1 98.94 113 VAL A O 1
ATOM 918 N N . LEU A 1 114 ? -1.701 15.586 2.229 1 98.94 114 LEU A N 1
ATOM 919 C CA . LEU A 1 114 ? -0.764 14.844 1.393 1 98.94 114 LEU A CA 1
ATOM 920 C C . LEU A 1 114 ? 0.456 14.406 2.197 1 98.94 114 LEU A C 1
ATOM 922 O O . LEU A 1 114 ? 1.23 15.242 2.662 1 98.94 114 LEU A O 1
ATOM 926 N N . CYS A 1 115 ? 0.59 13.125 2.326 1 98.94 115 CYS A N 1
ATOM 927 C CA . CYS A 1 115 ? 1.718 12.562 3.059 1 98.94 115 CYS A CA 1
ATOM 928 C C . CYS A 1 115 ? 2.764 12 2.102 1 98.94 115 CYS A C 1
ATOM 930 O O . CYS A 1 115 ? 2.428 11.266 1.171 1 98.94 115 CYS A O 1
ATOM 932 N N . TYR A 1 116 ? 3.971 12.375 2.332 1 98.81 116 TYR A N 1
ATOM 933 C CA . TYR A 1 116 ? 5.109 11.867 1.578 1 98.81 116 TYR A CA 1
ATOM 934 C C . TYR A 1 116 ? 6.031 11.039 2.469 1 98.81 116 TYR A C 1
ATOM 936 O O . TYR A 1 116 ? 6.355 11.453 3.586 1 98.81 116 TYR A O 1
ATOM 944 N N . GLY A 1 117 ? 6.43 9.844 2.029 1 97.88 117 GLY A N 1
ATOM 945 C CA . GLY A 1 117 ? 7.309 9.07 2.893 1 97.88 117 GLY A CA 1
ATOM 946 C C . GLY A 1 117 ? 7.797 7.785 2.246 1 97.88 117 GLY A C 1
ATOM 947 O O . GLY A 1 117 ? 7.5 7.52 1.08 1 97.88 117 GLY A O 1
ATOM 948 N N . LEU A 1 118 ? 8.578 7.066 3.004 1 96.81 118 LEU A N 1
ATOM 949 C CA . LEU A 1 118 ? 9.039 5.734 2.619 1 96.81 118 LEU A CA 1
ATOM 950 C C . LEU A 1 118 ? 7.965 4.688 2.906 1 96.81 118 LEU A C 1
ATOM 952 O O . LEU A 1 118 ? 7.047 4.934 3.689 1 96.81 118 LEU A O 1
ATOM 956 N N . LYS A 1 119 ? 8.031 3.605 2.205 1 95.31 119 LYS A N 1
ATOM 957 C CA . LYS A 1 119 ? 7.133 2.486 2.461 1 95.31 119 LYS A CA 1
ATOM 958 C C . LYS A 1 119 ? 7.82 1.4 3.281 1 95.31 119 LYS A C 1
ATOM 960 O O . LYS A 1 119 ? 7.504 1.208 4.457 1 95.31 119 LYS A O 1
ATOM 965 N N . ASN A 1 120 ? 8.961 0.865 2.816 1 92.81 120 ASN A N 1
ATOM 966 C CA . ASN A 1 120 ? 9.68 -0.247 3.428 1 92.81 120 ASN A CA 1
ATOM 967 C C . ASN A 1 120 ? 10.602 0.229 4.547 1 92.81 120 ASN A C 1
ATOM 969 O O . ASN A 1 120 ? 11.289 1.24 4.402 1 92.81 120 ASN A O 1
ATOM 973 N N . SER A 1 121 ? 10.633 -0.543 5.629 1 88.5 121 SER A N 1
ATOM 974 C CA . SER A 1 121 ? 11.578 -0.251 6.699 1 88.5 121 SER A CA 1
ATOM 975 C C . SER A 1 121 ? 12.938 -0.886 6.422 1 88.5 121 SER A C 1
ATOM 977 O O . SER A 1 121 ? 13.141 -1.502 5.375 1 88.5 121 SER A O 1
ATOM 979 N N . SER A 1 122 ? 13.828 -0.694 7.363 1 80.38 122 SER A N 1
ATOM 980 C CA . SER A 1 122 ? 15.148 -1.305 7.25 1 80.38 122 SER A CA 1
ATOM 981 C C . SER A 1 122 ? 15.094 -2.795 7.566 1 80.38 122 SER A C 1
ATOM 983 O O . SER A 1 122 ? 16.047 -3.529 7.277 1 80.38 122 SER A O 1
ATOM 985 N N . ILE A 1 123 ? 14.016 -3.137 8.188 1 82.62 123 ILE A N 1
ATOM 986 C CA . ILE A 1 123 ? 13.82 -4.555 8.469 1 82.62 123 ILE A CA 1
ATOM 987 C C . ILE A 1 123 ? 13.109 -5.219 7.293 1 82.62 123 ILE A C 1
ATOM 989 O O . ILE A 1 123 ? 12.008 -4.816 6.918 1 82.62 123 ILE A O 1
ATOM 993 N N . LYS A 1 124 ? 13.828 -6.207 6.793 1 86.81 124 LYS A N 1
ATOM 994 C CA . LYS A 1 124 ? 13.305 -6.891 5.613 1 86.81 124 LYS A CA 1
ATOM 995 C C . LYS A 1 124 ? 11.898 -7.434 5.867 1 86.81 124 LYS A C 1
ATOM 997 O O . LYS A 1 124 ? 11.672 -8.133 6.855 1 86.81 124 LYS A O 1
ATOM 1002 N N . GLY A 1 125 ? 10.992 -7.012 4.965 1 90.75 125 GLY A N 1
ATOM 1003 C CA . GLY A 1 125 ? 9.641 -7.539 5.012 1 90.75 125 GLY A CA 1
ATOM 1004 C C . GLY A 1 125 ? 8.727 -6.758 5.938 1 90.75 125 GLY A C 1
ATOM 1005 O O . GLY A 1 125 ? 7.562 -7.125 6.125 1 90.75 125 GLY A O 1
ATOM 1006 N N . GLU A 1 126 ? 9.219 -5.695 6.473 1 93.06 126 GLU A N 1
ATOM 1007 C CA . GLU A 1 126 ? 8.422 -4.914 7.418 1 93.06 126 GLU A CA 1
ATOM 1008 C C . GLU A 1 126 ? 8.195 -3.494 6.906 1 93.06 126 GLU A C 1
ATOM 1010 O O . GLU A 1 126 ? 9.141 -2.826 6.477 1 93.06 126 GLU A O 1
ATOM 1015 N N . LEU A 1 127 ? 6.949 -3.111 7.02 1 95.62 127 LEU A N 1
ATOM 1016 C CA . LEU A 1 127 ? 6.613 -1.719 6.738 1 95.62 127 LEU A CA 1
ATOM 1017 C C . LEU A 1 127 ? 6.871 -0.841 7.957 1 95.62 127 LEU A C 1
ATOM 1019 O O . LEU A 1 127 ? 6.863 -1.328 9.094 1 95.62 127 LEU A O 1
ATOM 1023 N N . PHE A 1 128 ? 7.121 0.452 7.719 1 94.75 128 PHE A N 1
ATOM 1024 C CA . PHE A 1 128 ? 7.078 1.414 8.812 1 94.75 128 PHE A CA 1
ATOM 1025 C C . PHE A 1 128 ? 5.676 1.5 9.406 1 94.75 128 PHE A C 1
ATOM 1027 O O . PHE A 1 128 ? 4.688 1.354 8.688 1 94.75 128 PHE A O 1
ATOM 1034 N N . ASP A 1 129 ? 5.602 1.818 10.68 1 94.25 129 ASP A N 1
ATOM 1035 C CA . ASP A 1 129 ? 4.301 1.966 11.328 1 94.25 129 ASP A CA 1
ATOM 1036 C C . ASP A 1 129 ? 3.457 3.025 10.625 1 94.25 129 ASP A C 1
ATOM 1038 O O . ASP A 1 129 ? 2.287 2.791 10.312 1 94.25 129 ASP A O 1
ATOM 1042 N N . GLY A 1 130 ? 4.07 4.129 10.391 1 97.31 130 GLY A N 1
ATOM 1043 C CA . GLY A 1 130 ? 3.365 5.191 9.695 1 97.31 130 GLY A CA 1
ATOM 1044 C C . GLY A 1 130 ? 2.938 4.805 8.289 1 97.31 130 GLY A C 1
ATOM 1045 O O . GLY A 1 130 ? 1.815 5.098 7.871 1 97.31 130 GLY A O 1
ATOM 1046 N N . SER A 1 131 ? 3.824 4.113 7.59 1 98.19 131 SER A N 1
ATOM 1047 C CA . SER A 1 131 ? 3.516 3.654 6.242 1 98.19 131 SER A CA 1
ATOM 1048 C C . SER A 1 131 ? 2.391 2.625 6.25 1 98.19 131 SER A C 1
ATOM 1050 O O . SER A 1 131 ? 1.501 2.66 5.398 1 98.19 131 SER A O 1
ATOM 1052 N N . ASN A 1 132 ? 2.469 1.741 7.246 1 97.88 132 ASN A N 1
ATOM 1053 C CA . ASN A 1 132 ? 1.411 0.748 7.402 1 97.88 132 ASN A CA 1
ATOM 1054 C C . ASN A 1 132 ? 0.045 1.404 7.578 1 97.88 132 ASN A C 1
ATOM 1056 O O . ASN A 1 132 ? -0.916 1.044 6.898 1 97.88 132 ASN A O 1
ATOM 1060 N N . ALA A 1 133 ? -0.006 2.381 8.422 1 98.31 133 ALA A N 1
ATOM 1061 C CA . ALA A 1 133 ? -1.251 3.096 8.688 1 98.31 133 ALA A CA 1
ATOM 1062 C C . ALA A 1 133 ? -1.704 3.885 7.461 1 98.31 133 ALA A C 1
ATOM 1064 O O . ALA A 1 133 ? -2.896 3.918 7.145 1 98.31 133 ALA A O 1
ATOM 1065 N N . LEU A 1 134 ? -0.776 4.469 6.801 1 98.75 134 LEU A N 1
ATOM 1066 C CA . LEU A 1 134 ? -1.106 5.258 5.617 1 98.75 134 LEU A CA 1
ATOM 1067 C C . LEU A 1 134 ? -1.612 4.363 4.492 1 98.75 134 LEU A C 1
ATOM 1069 O O . LEU A 1 134 ? -2.529 4.742 3.758 1 98.75 134 LEU A O 1
ATOM 1073 N N . LEU A 1 135 ? -0.999 3.223 4.375 1 98.5 135 LEU A N 1
ATOM 1074 C CA . LEU A 1 135 ? -1.458 2.273 3.367 1 98.5 135 LEU A CA 1
ATOM 1075 C C . LEU A 1 135 ? -2.867 1.784 3.684 1 98.5 135 LEU A C 1
ATOM 1077 O O . LEU A 1 135 ? -3.65 1.501 2.773 1 98.5 135 LEU A O 1
ATOM 1081 N N . TYR A 1 136 ? -3.189 1.741 4.93 1 97.94 136 TYR A N 1
ATOM 1082 C CA . TYR A 1 136 ? -4.523 1.32 5.348 1 97.94 136 TYR A CA 1
ATOM 1083 C C . TYR A 1 136 ? -5.551 2.412 5.074 1 97.94 136 TYR A C 1
ATOM 1085 O O . TYR A 1 136 ? -6.605 2.148 4.488 1 97.94 136 TYR A O 1
ATOM 1093 N N . TRP A 1 137 ? -5.23 3.664 5.297 1 98.25 137 TRP A N 1
ATOM 1094 C CA . TRP A 1 137 ? -6.254 4.699 5.418 1 98.25 137 TRP A CA 1
ATOM 1095 C C . TRP A 1 137 ? -6.285 5.578 4.172 1 98.25 137 TRP A C 1
ATOM 1097 O O . TRP A 1 137 ? -7.309 6.195 3.865 1 98.25 137 TRP A O 1
ATOM 1107 N N . ALA A 1 138 ? -5.168 5.723 3.504 1 98.5 138 ALA A N 1
ATOM 1108 C CA . ALA A 1 138 ? -5.109 6.688 2.408 1 98.5 138 ALA A CA 1
ATOM 1109 C C . ALA A 1 138 ? -6.086 6.316 1.296 1 98.5 138 ALA A C 1
ATOM 1111 O O . ALA A 1 138 ? -6.176 5.148 0.903 1 98.5 138 ALA A O 1
ATOM 1112 N N . GLU A 1 139 ? -6.781 7.293 0.793 1 97.75 139 GLU A N 1
ATOM 1113 C CA . GLU A 1 139 ? -7.754 7.059 -0.271 1 97.75 139 GLU A CA 1
ATOM 1114 C C . GLU A 1 139 ? -7.078 7.055 -1.641 1 97.75 139 GLU A C 1
ATOM 1116 O O . GLU A 1 139 ? -7.641 6.543 -2.611 1 97.75 139 GLU A O 1
ATOM 1121 N N . THR A 1 140 ? -5.941 7.688 -1.673 1 97.75 140 THR A N 1
ATOM 1122 C CA . THR A 1 140 ? -5.109 7.672 -2.871 1 97.75 140 THR A CA 1
ATOM 1123 C C . THR A 1 140 ? -3.662 7.336 -2.521 1 97.75 140 THR A C 1
ATOM 1125 O O . THR A 1 140 ? -3.066 7.965 -1.645 1 97.75 140 THR A O 1
ATOM 1128 N N . ILE A 1 141 ? -3.158 6.312 -3.156 1 98.12 141 ILE A N 1
ATOM 1129 C CA . ILE A 1 141 ? -1.774 5.883 -2.992 1 98.12 141 ILE A CA 1
ATOM 1130 C C . ILE A 1 141 ? -1.027 6.031 -4.316 1 98.12 141 ILE A C 1
ATOM 1132 O O . ILE A 1 141 ? -1.45 5.492 -5.34 1 98.12 141 ILE A O 1
ATOM 1136 N N . GLU A 1 142 ? 0.036 6.801 -4.262 1 98 142 GLU A N 1
ATOM 1137 C CA . GLU A 1 142 ? 0.839 7.047 -5.457 1 98 142 GLU A CA 1
ATOM 1138 C C . GLU A 1 142 ? 2.32 6.805 -5.184 1 98 142 GLU A C 1
ATOM 1140 O O . GLU A 1 142 ? 2.799 7.027 -4.07 1 98 142 GLU A O 1
ATOM 1145 N N . GLU A 1 143 ? 2.955 6.391 -6.258 1 98.31 143 GLU A N 1
ATOM 1146 C CA . GLU A 1 143 ? 4.387 6.137 -6.133 1 98.31 143 GLU A CA 1
ATOM 1147 C C . GLU A 1 143 ? 5.203 7.195 -6.867 1 98.31 143 GLU A C 1
ATOM 1149 O O . GLU A 1 143 ? 4.902 7.531 -8.016 1 98.31 143 GLU A O 1
ATOM 1154 N N . ILE A 1 144 ? 6.145 7.754 -6.176 1 98.25 144 ILE A N 1
ATOM 1155 C CA . ILE A 1 144 ? 7.172 8.57 -6.812 1 98.25 144 ILE A CA 1
ATOM 1156 C C . ILE A 1 144 ? 8.359 7.688 -7.203 1 98.25 144 ILE A C 1
ATOM 1158 O O . ILE A 1 144 ? 9.07 7.176 -6.34 1 98.25 144 ILE A O 1
ATOM 1162 N N . LYS A 1 145 ? 8.578 7.562 -8.43 1 97.81 145 LYS A N 1
ATOM 1163 C CA . LYS A 1 145 ? 9.492 6.551 -8.953 1 97.81 145 LYS A CA 1
ATOM 1164 C C . LYS A 1 145 ? 10.922 7.07 -8.992 1 97.81 145 LYS A C 1
ATOM 1166 O O . LYS A 1 145 ? 11.148 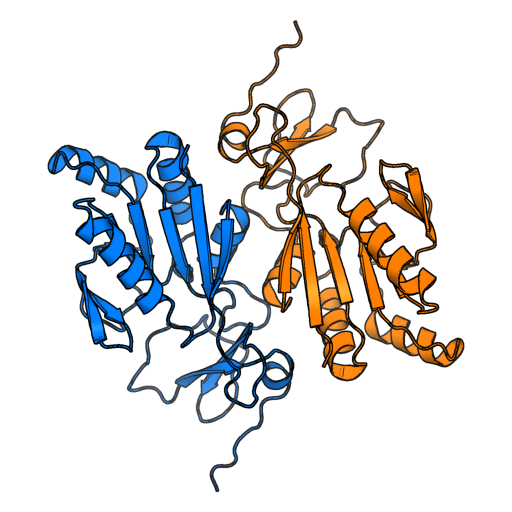8.281 -9.102 1 97.81 145 LYS A O 1
ATOM 1171 N N . THR A 1 146 ? 11.852 6.254 -8.82 1 97.31 146 THR A N 1
ATOM 1172 C CA . THR A 1 146 ? 13.266 6.5 -9.047 1 97.31 146 THR A CA 1
ATOM 1173 C C . THR A 1 146 ? 13.953 5.258 -9.602 1 97.31 146 THR A C 1
ATOM 1175 O O . THR A 1 146 ? 13.297 4.25 -9.875 1 97.31 146 THR A O 1
ATOM 1178 N N . ILE A 1 147 ? 15.234 5.371 -9.852 1 97.5 147 ILE A N 1
ATOM 1179 C CA . ILE A 1 147 ? 15.93 4.32 -10.586 1 97.5 147 ILE A CA 1
ATOM 1180 C C . ILE A 1 147 ? 16.859 3.561 -9.648 1 97.5 147 ILE A C 1
ATOM 1182 O O . ILE A 1 147 ? 17.453 4.148 -8.742 1 97.5 147 ILE A O 1
ATOM 1186 N N . CYS A 1 148 ? 17.016 2.303 -9.867 1 97.31 148 CYS A N 1
ATOM 1187 C CA . CYS A 1 148 ? 17.922 1.442 -9.117 1 97.31 148 CYS A CA 1
ATOM 1188 C C . CYS A 1 148 ? 19.359 1.932 -9.234 1 97.31 148 CYS A C 1
ATOM 1190 O O . CYS A 1 148 ? 19.797 2.303 -10.328 1 97.31 148 CYS A O 1
ATOM 1192 N N . SER A 1 149 ? 20.109 1.861 -8.125 1 95.19 149 SER A N 1
ATOM 1193 C CA . SER A 1 149 ? 21.469 2.354 -8.094 1 95.19 149 SER A CA 1
ATOM 1194 C C . SER A 1 149 ? 22.406 1.453 -8.898 1 95.19 149 SER A C 1
ATOM 1196 O O . SER A 1 149 ? 23.516 1.856 -9.258 1 95.19 149 SER A O 1
ATOM 1198 N N . TYR A 1 150 ? 21.969 0.24 -9.18 1 95.06 150 TYR A N 1
ATOM 1199 C CA . TYR A 1 150 ? 22.859 -0.727 -9.812 1 95.06 150 TYR A CA 1
ATOM 1200 C C . TYR A 1 150 ? 22.422 -1.013 -11.25 1 95.06 150 TYR A C 1
ATOM 1202 O O . TYR A 1 150 ? 23.188 -1.592 -12.031 1 95.06 150 TYR A O 1
ATOM 1210 N N . CYS A 1 151 ? 21.188 -0.641 -11.586 1 96.19 151 CYS A N 1
ATOM 1211 C CA . CYS A 1 151 ? 20.703 -0.886 -12.945 1 96.19 151 CYS A CA 1
ATOM 1212 C C . CYS A 1 151 ? 19.688 0.175 -13.359 1 96.19 151 CYS A C 1
ATOM 1214 O O . CYS A 1 151 ? 19.438 1.128 -12.617 1 96.19 151 CYS A O 1
ATOM 1216 N N . ASP A 1 152 ? 19.031 0.02 -14.523 1 96.12 152 ASP A N 1
ATOM 1217 C CA . ASP A 1 152 ? 18.156 1.057 -15.078 1 96.12 152 ASP A CA 1
ATOM 1218 C C . ASP A 1 152 ? 1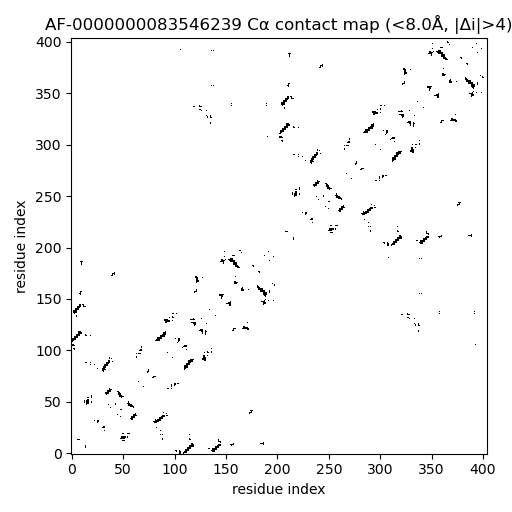6.703 0.775 -14.766 1 96.12 152 ASP A C 1
ATOM 1220 O O . ASP A 1 152 ? 15.805 1.442 -15.289 1 96.12 152 ASP A O 1
ATOM 1224 N N . LYS A 1 153 ? 16.5 -0.175 -13.922 1 96.38 153 LYS A N 1
ATOM 1225 C CA . LYS A 1 153 ? 15.117 -0.495 -13.57 1 96.38 153 LYS A CA 1
ATOM 1226 C C . LYS A 1 153 ? 14.617 0.381 -12.422 1 96.38 153 LYS A C 1
ATOM 1228 O O . LYS A 1 153 ? 15.414 1.054 -11.758 1 96.38 153 LYS A O 1
ATOM 1233 N N . LYS A 1 154 ? 13.312 0.353 -12.281 1 97.5 154 LYS A N 1
ATOM 1234 C CA . LYS A 1 154 ? 12.703 1.118 -11.203 1 97.5 154 LYS A CA 1
ATOM 1235 C C . LYS A 1 154 ? 13.125 0.578 -9.836 1 97.5 154 LYS A C 1
ATOM 1237 O O . LYS A 1 154 ? 13.148 -0.636 -9.625 1 97.5 154 LYS A O 1
ATOM 1242 N N . ALA A 1 155 ? 13.508 1.483 -8.906 1 97.5 155 ALA A N 1
ATOM 1243 C CA . ALA A 1 155 ? 13.781 1.108 -7.52 1 97.5 155 ALA A CA 1
ATOM 1244 C C . ALA A 1 155 ? 12.492 1.005 -6.711 1 97.5 155 ALA A C 1
ATOM 1246 O O . ALA A 1 155 ? 11.625 1.883 -6.793 1 97.5 155 ALA A O 1
ATOM 1247 N N . THR A 1 156 ? 12.352 -0.101 -5.945 1 97 156 THR A N 1
ATOM 1248 C CA . THR A 1 156 ? 11.195 -0.259 -5.074 1 97 156 THR A CA 1
ATOM 1249 C C . THR A 1 156 ? 11.625 -0.62 -3.656 1 97 156 THR A C 1
ATOM 1251 O O . THR A 1 156 ? 10.789 -0.765 -2.764 1 97 156 THR A O 1
ATOM 1254 N N . MET A 1 157 ? 12.914 -0.775 -3.459 1 96.38 157 MET A N 1
ATOM 1255 C CA . MET A 1 157 ? 13.469 -1.197 -2.174 1 96.38 157 MET A CA 1
ATOM 1256 C C . MET A 1 157 ? 14.531 -0.221 -1.694 1 96.38 157 MET A C 1
ATOM 1258 O O . MET A 1 157 ? 15.156 0.471 -2.502 1 96.38 157 MET A O 1
ATOM 1262 N N . ASN A 1 158 ? 14.719 -0.165 -0.405 1 94.06 158 ASN A N 1
ATOM 1263 C CA . ASN A 1 158 ? 15.82 0.564 0.218 1 94.06 158 ASN A CA 1
ATOM 1264 C C . ASN A 1 158 ? 16.75 -0.372 0.979 1 94.06 158 ASN A C 1
ATOM 1266 O O . ASN A 1 158 ? 16.328 -1.062 1.906 1 94.06 158 ASN A O 1
ATOM 1270 N N . LEU A 1 159 ? 17.969 -0.387 0.554 1 92.12 159 LEU A N 1
ATOM 1271 C CA . LEU A 1 159 ? 18.938 -1.242 1.229 1 92.12 159 LEU A CA 1
ATOM 1272 C C . LEU A 1 159 ? 19.828 -0.425 2.16 1 92.12 159 LEU A C 1
ATOM 1274 O O . LEU A 1 159 ? 20.406 0.578 1.745 1 92.12 159 LEU A O 1
ATOM 1278 N N . ARG A 1 160 ? 19.859 -0.823 3.32 1 88.31 160 ARG A N 1
ATOM 1279 C CA . ARG A 1 160 ? 20.781 -0.23 4.285 1 88.31 160 ARG A CA 1
ATOM 1280 C C . ARG A 1 160 ? 22.188 -0.818 4.145 1 88.31 160 ARG A C 1
ATOM 1282 O O . ARG A 1 160 ? 22.344 -2.039 4.098 1 88.31 160 ARG A O 1
ATOM 1289 N N . ILE A 1 161 ? 23.109 0.052 4.039 1 86.06 161 ILE A N 1
ATOM 1290 C CA . ILE A 1 161 ? 24.5 -0.368 3.922 1 86.06 161 ILE A CA 1
ATOM 1291 C C . ILE A 1 161 ? 25.312 0.163 5.109 1 86.06 161 ILE A C 1
ATOM 1293 O O . ILE A 1 161 ? 25.219 1.345 5.449 1 86.06 161 ILE A O 1
ATOM 1297 N N . GLY A 1 162 ? 25.922 -0.734 5.836 1 82.81 162 GLY A N 1
ATOM 1298 C CA . GLY A 1 162 ? 26.859 -0.413 6.898 1 82.81 162 GLY A CA 1
ATOM 1299 C C . GLY A 1 162 ? 28.172 -1.162 6.781 1 82.81 162 GLY A C 1
ATOM 1300 O O . GLY A 1 162 ? 28.188 -2.379 6.578 1 82.81 162 GLY A O 1
ATOM 1301 N N . ASN A 1 163 ? 29.25 -0.447 6.988 1 82.31 163 ASN A N 1
ATOM 1302 C CA . ASN A 1 163 ? 30.562 -1.056 6.828 1 82.31 163 ASN A CA 1
ATOM 1303 C C . ASN A 1 163 ? 30.672 -1.809 5.504 1 82.31 163 ASN A C 1
ATOM 1305 O O . ASN A 1 163 ? 31.125 -2.953 5.473 1 82.31 163 ASN A O 1
ATOM 1309 N N . GLU A 1 164 ? 30.016 -1.273 4.523 1 80.56 164 GLU A N 1
ATOM 1310 C CA . GLU A 1 164 ? 30.078 -1.749 3.145 1 80.56 164 GLU A CA 1
ATOM 1311 C C . GLU A 1 164 ? 29.375 -3.094 2.99 1 80.56 164 GLU A C 1
ATOM 1313 O O . GLU A 1 164 ? 29.672 -3.85 2.061 1 80.56 164 GLU A O 1
ATOM 1318 N N . LYS A 1 165 ? 28.656 -3.426 3.924 1 86.62 165 LYS A N 1
ATOM 1319 C CA . LYS A 1 165 ? 27.875 -4.656 3.854 1 86.62 165 LYS A CA 1
ATOM 1320 C C . LYS A 1 165 ? 26.391 -4.367 3.98 1 86.62 165 LYS A C 1
ATOM 1322 O O . LYS A 1 165 ? 25.984 -3.465 4.719 1 86.62 165 LYS A O 1
ATOM 1327 N N . PRO A 1 166 ? 25.625 -5.121 3.232 1 86.56 166 PRO A N 1
ATOM 1328 C CA . PRO A 1 166 ? 24.172 -4.957 3.369 1 86.56 166 PRO A CA 1
ATOM 1329 C C . PRO A 1 166 ? 23.656 -5.355 4.754 1 86.56 166 PRO A C 1
ATOM 1331 O O . PRO A 1 166 ? 24.141 -6.332 5.336 1 86.56 166 PRO A O 1
ATOM 1334 N N . ILE A 1 167 ? 22.781 -4.598 5.293 1 83.06 167 ILE A N 1
ATOM 1335 C CA . ILE A 1 167 ? 22.172 -4.855 6.59 1 83.06 167 ILE A CA 1
ATOM 1336 C C . ILE A 1 167 ? 20.656 -5.047 6.418 1 83.06 167 ILE A C 1
ATOM 1338 O O . ILE A 1 167 ? 19.969 -4.156 5.926 1 83.06 167 ILE A O 1
ATOM 1342 N N . TYR A 1 168 ? 20.094 -6.207 6.805 1 83.25 168 TYR A N 1
ATOM 1343 C CA . TYR A 1 168 ? 18.688 -6.516 6.598 1 83.25 168 TYR A CA 1
ATOM 1344 C C . TYR A 1 168 ? 17.938 -6.547 7.922 1 83.25 168 TYR A C 1
ATOM 1346 O O . TYR A 1 168 ? 16.734 -6.805 7.953 1 83.25 168 TYR A O 1
ATOM 1354 N N . THR A 1 169 ? 18.656 -6.48 9.016 1 77.69 169 THR A N 1
ATOM 1355 C CA . THR A 1 169 ? 18.031 -6.594 10.336 1 77.69 169 THR A CA 1
ATOM 1356 C C . THR A 1 169 ? 18.453 -5.426 11.227 1 77.69 169 THR A C 1
ATOM 1358 O O . THR A 1 169 ? 19.281 -4.605 10.844 1 77.69 169 THR A O 1
ATOM 1361 N N . GLY A 1 170 ? 17.766 -5.398 12.312 1 70.62 170 GLY A N 1
ATOM 1362 C CA . GLY A 1 170 ? 18.125 -4.375 13.281 1 70.62 170 GLY A CA 1
ATOM 1363 C C . GLY A 1 170 ? 17.062 -3.311 13.445 1 70.62 170 GLY A C 1
ATOM 1364 O O . GLY A 1 170 ? 15.867 -3.582 13.266 1 70.62 170 GLY A O 1
ATOM 1365 N N . ASP A 1 171 ? 17.578 -2.203 13.867 1 64.12 171 ASP A N 1
ATOM 1366 C CA . ASP A 1 171 ? 16.656 -1.145 14.242 1 64.12 171 ASP A CA 1
ATOM 1367 C C . ASP A 1 171 ? 16.156 -0.385 13.016 1 64.12 171 ASP A C 1
ATOM 1369 O O . ASP A 1 171 ? 16.875 -0.276 12.016 1 64.12 171 ASP A O 1
ATOM 1373 N N . ILE A 1 172 ? 14.898 -0.293 12.852 1 56.41 172 ILE A N 1
ATOM 1374 C CA . ILE A 1 172 ? 14.258 0.498 11.805 1 56.41 172 ILE A CA 1
ATOM 1375 C C . ILE A 1 172 ? 14.922 1.87 11.719 1 56.41 172 ILE A C 1
ATOM 1377 O O . ILE A 1 172 ? 15.211 2.492 12.742 1 56.41 172 ILE A O 1
ATOM 1381 N N . ILE A 1 173 ? 15.617 2.23 10.398 1 52.84 173 ILE A N 1
ATOM 1382 C CA . ILE A 1 173 ? 16.469 3.297 9.883 1 52.84 173 ILE A CA 1
ATOM 1383 C C . ILE A 1 173 ? 16.016 4.641 10.445 1 52.84 173 ILE A C 1
ATOM 1385 O O . ILE A 1 173 ? 14.836 4.996 10.344 1 52.84 173 ILE A O 1
ATOM 1389 N N . LYS A 1 174 ? 16.797 5.227 11.289 1 48.22 174 LYS A N 1
ATOM 1390 C CA . LYS A 1 174 ? 16.781 6.672 11.484 1 48.22 174 LYS A CA 1
ATOM 1391 C C . LYS A 1 174 ? 17.203 7.41 10.219 1 48.22 174 LYS A C 1
ATOM 1393 O O . LYS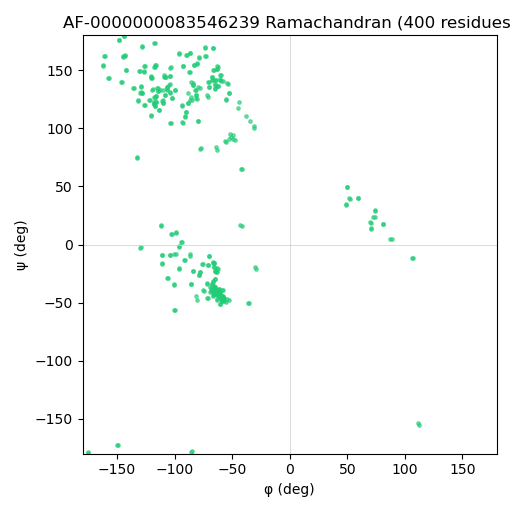 A 1 174 ? 18.266 7.121 9.656 1 48.22 174 LYS A O 1
ATOM 1398 N N . CYS A 1 175 ? 16.344 7.684 9.227 1 47.09 175 CYS A N 1
ATOM 1399 C CA . CYS A 1 175 ? 16.484 8.25 7.887 1 47.09 175 CYS A CA 1
ATOM 1400 C C . CYS A 1 175 ? 17.641 9.234 7.828 1 47.09 175 CYS A C 1
ATOM 1402 O O . CYS A 1 175 ? 17.891 9.836 6.785 1 47.09 175 CYS A O 1
ATOM 1404 N N . GLY A 1 176 ? 18.156 9.789 8.883 1 45.09 176 GLY A N 1
ATOM 1405 C CA . GLY A 1 176 ? 19.094 10.875 8.625 1 45.09 176 GLY A CA 1
ATOM 1406 C C . GLY A 1 176 ? 20.406 10.406 8.047 1 45.09 176 GLY A C 1
ATOM 1407 O O . GLY A 1 176 ? 20.797 9.25 8.219 1 45.09 176 GLY A O 1
ATOM 1408 N N . ASP A 1 177 ? 20.734 11.086 6.852 1 44.56 177 ASP A N 1
ATOM 1409 C CA . ASP A 1 177 ? 22.094 10.961 6.328 1 44.56 177 ASP A CA 1
ATOM 1410 C C . ASP A 1 177 ? 23.125 11.055 7.449 1 44.56 177 ASP A C 1
ATOM 1412 O O . ASP A 1 177 ? 23.344 12.133 8 1 44.56 177 ASP A O 1
ATOM 1416 N N . THR A 1 178 ? 23.109 10.117 8.328 1 42.16 178 THR A N 1
ATOM 1417 C CA . THR A 1 178 ? 24.141 10.305 9.344 1 42.16 178 THR A CA 1
ATOM 1418 C C . THR A 1 178 ? 25.5 10.523 8.688 1 42.16 178 THR A C 1
ATOM 1420 O O . THR A 1 178 ? 25.969 9.672 7.93 1 42.16 178 THR A O 1
ATOM 1423 N N . THR A 1 179 ? 25.828 11.695 8.539 1 41.03 179 THR A N 1
ATOM 1424 C CA . THR A 1 179 ? 27.203 12.062 8.203 1 41.03 179 THR A CA 1
ATOM 1425 C C . THR A 1 179 ? 28.203 11.141 8.898 1 41.03 179 THR A C 1
ATOM 1427 O O . THR A 1 179 ? 29.266 10.859 8.367 1 41.03 179 THR A O 1
ATOM 1430 N N . ASP A 1 180 ? 28.016 10.984 10.211 1 43.78 180 ASP A N 1
ATOM 1431 C CA . ASP A 1 180 ? 29.156 10.391 10.898 1 43.78 180 ASP A CA 1
ATOM 1432 C C . ASP A 1 180 ? 29.172 8.875 10.734 1 43.78 180 ASP A C 1
ATOM 1434 O O . ASP A 1 180 ? 30.234 8.25 10.828 1 43.78 180 ASP A O 1
ATOM 1438 N N . SER A 1 181 ? 28 8.172 10.961 1 51.97 181 SER A N 1
ATOM 1439 C CA . SER A 1 181 ? 28.172 6.723 10.961 1 51.97 181 SER A CA 1
ATOM 1440 C C . SER A 1 181 ? 28.078 6.152 9.547 1 51.97 181 SER A C 1
ATOM 1442 O O . SER A 1 181 ? 27.359 6.699 8.703 1 51.97 181 SER A O 1
ATOM 1444 N N . GLU A 1 182 ? 29.031 5.375 9.078 1 65.25 182 GLU A N 1
ATOM 1445 C CA . GLU A 1 182 ? 29.359 4.641 7.859 1 65.25 182 GLU A CA 1
ATOM 1446 C C . GLU A 1 182 ? 28.125 3.924 7.305 1 65.25 182 GLU A C 1
ATOM 1448 O O . GLU A 1 182 ? 28.25 3.045 6.449 1 65.25 182 GLU A O 1
ATOM 1453 N N . GLU A 1 183 ? 26.797 4.383 7.809 1 77.19 183 GLU A N 1
ATOM 1454 C CA . GLU A 1 183 ? 25.641 3.674 7.277 1 77.19 183 GLU A CA 1
ATOM 1455 C C . GLU A 1 183 ? 24.828 4.562 6.348 1 77.19 183 GLU A C 1
ATOM 1457 O O . GLU A 1 183 ? 24.656 5.758 6.609 1 77.19 183 GLU A O 1
ATOM 1462 N N . TYR A 1 184 ? 24.469 4.051 5.199 1 81.56 184 TYR A N 1
ATOM 1463 C CA . TYR A 1 184 ? 23.625 4.773 4.25 1 81.56 184 TYR A CA 1
ATOM 1464 C C . TYR A 1 184 ? 22.656 3.83 3.553 1 81.56 184 TYR A C 1
ATOM 1466 O O . TYR A 1 184 ? 22.781 2.609 3.672 1 81.56 184 TYR A O 1
ATOM 1474 N N . TYR A 1 185 ? 21.609 4.426 2.953 1 87.25 185 TYR A N 1
ATOM 1475 C CA . TYR A 1 185 ? 20.625 3.66 2.205 1 87.25 185 TYR A CA 1
ATOM 1476 C C . TYR A 1 185 ? 20.781 3.879 0.705 1 87.25 185 TYR A C 1
ATOM 1478 O O . TYR A 1 185 ? 21.094 4.984 0.262 1 87.25 185 TYR A O 1
ATOM 1486 N N . ILE A 1 186 ? 20.547 2.84 0.049 1 91.44 186 ILE A N 1
ATOM 1487 C CA . ILE A 1 186 ? 20.578 2.949 -1.406 1 91.44 186 ILE A CA 1
ATOM 1488 C C . ILE A 1 186 ? 19.281 2.361 -1.988 1 91.44 186 ILE A C 1
ATOM 1490 O O . ILE A 1 186 ? 18.812 1.313 -1.539 1 91.44 186 ILE A O 1
ATOM 1494 N N . PRO A 1 187 ? 18.609 3.137 -2.902 1 95.75 187 PRO A N 1
ATOM 1495 C CA . PRO A 1 187 ? 17.438 2.59 -3.59 1 95.75 187 PRO A CA 1
ATOM 1496 C C . PRO A 1 187 ? 17.812 1.496 -4.594 1 95.75 187 PRO A C 1
ATOM 1498 O O . PRO A 1 187 ? 18.75 1.654 -5.371 1 95.75 187 PRO A O 1
ATOM 1501 N N . LEU A 1 188 ? 17.078 0.393 -4.613 1 96.38 188 LEU A N 1
ATOM 1502 C CA . LEU A 1 188 ? 17.375 -0.736 -5.488 1 96.38 188 LEU A CA 1
ATOM 1503 C C . LEU A 1 188 ? 16.094 -1.364 -6.023 1 96.38 188 LEU A C 1
ATOM 1505 O O . LEU A 1 188 ? 15.039 -1.246 -5.406 1 96.38 188 LEU A O 1
ATOM 1509 N N . CYS A 1 189 ? 16.219 -1.933 -7.227 1 97.12 189 CYS A N 1
ATOM 1510 C CA . CYS A 1 189 ? 15.164 -2.848 -7.637 1 97.12 189 CYS A CA 1
ATOM 1511 C C . CYS A 1 189 ? 15.156 -4.102 -6.773 1 97.12 189 CYS A C 1
ATOM 1513 O O . CYS A 1 189 ? 16.109 -4.352 -6.031 1 97.12 189 CYS A O 1
ATOM 1515 N N . THR A 1 190 ? 14.141 -4.898 -6.883 1 96.62 190 THR A N 1
ATOM 1516 C CA . THR A 1 190 ? 13.977 -6.066 -6.027 1 96.62 190 THR A CA 1
ATOM 1517 C C . THR A 1 190 ? 15.102 -7.074 -6.281 1 96.62 190 THR A C 1
ATOM 1519 O O . THR A 1 190 ? 15.617 -7.68 -5.34 1 96.62 190 THR A O 1
ATOM 1522 N N . LYS A 1 191 ? 15.5 -7.242 -7.508 1 95.38 191 LYS A N 1
ATOM 1523 C CA . LYS A 1 191 ? 16.562 -8.172 -7.859 1 95.38 191 LYS A CA 1
ATOM 1524 C C . LYS A 1 191 ? 17.859 -7.82 -7.141 1 95.38 191 LYS A C 1
ATOM 1526 O O . LYS A 1 191 ? 18.484 -8.68 -6.512 1 95.38 191 LYS A O 1
ATOM 1531 N N . HIS A 1 192 ? 18.25 -6.559 -7.188 1 95.44 192 HIS A N 1
ATOM 1532 C CA . HIS A 1 192 ? 19.516 -6.129 -6.602 1 95.44 192 HIS A CA 1
ATOM 1533 C C . HIS A 1 192 ? 19.406 -6 -5.086 1 95.44 192 HIS A C 1
ATOM 1535 O O . HIS A 1 192 ? 20.406 -6.113 -4.371 1 95.44 192 HIS A O 1
ATOM 1541 N N . TYR A 1 193 ? 18.203 -5.812 -4.625 1 95.38 193 TYR A N 1
ATOM 1542 C CA . TYR A 1 193 ? 17.984 -5.836 -3.186 1 95.38 193 TYR A CA 1
ATOM 1543 C C . TYR A 1 193 ? 18.25 -7.223 -2.615 1 95.38 193 TYR A C 1
ATOM 1545 O O . TYR A 1 193 ? 18.875 -7.359 -1.563 1 95.38 193 TYR A O 1
ATOM 1553 N N . LEU A 1 194 ? 17.766 -8.219 -3.34 1 93.44 194 LEU A N 1
ATOM 1554 C CA . LEU A 1 194 ? 17.891 -9.594 -2.879 1 93.44 194 LEU A CA 1
ATOM 1555 C C . LEU A 1 194 ? 19.297 -10.125 -3.146 1 93.44 194 LEU A C 1
ATOM 1557 O O . LEU A 1 194 ? 19.766 -11.039 -2.463 1 93.44 194 LEU A O 1
ATOM 1561 N N . ASN A 1 195 ? 19.969 -9.555 -4.172 1 92.12 195 ASN A N 1
ATOM 1562 C CA . ASN A 1 195 ? 21.344 -9.914 -4.543 1 92.12 195 ASN A CA 1
ATOM 1563 C C . ASN A 1 195 ? 22.203 -8.68 -4.758 1 92.12 195 ASN A C 1
ATOM 1565 O O . ASN A 1 195 ? 22.609 -8.383 -5.887 1 92.12 195 ASN A O 1
ATOM 1569 N N . PRO A 1 196 ? 22.578 -8.078 -3.643 1 90.19 196 PRO A N 1
ATOM 1570 C CA . PRO A 1 196 ? 23.344 -6.832 -3.797 1 90.19 196 PRO A CA 1
ATOM 1571 C C . PRO A 1 196 ? 24.75 -7.07 -4.32 1 90.19 196 PRO A C 1
ATOM 1573 O O . PRO A 1 196 ? 25.359 -8.109 -4.031 1 90.19 196 PRO A O 1
ATOM 1576 N N . ILE A 1 197 ? 25.25 -6.219 -5.223 1 80.31 197 ILE A N 1
ATOM 1577 C CA . ILE A 1 197 ? 26.594 -6.297 -5.809 1 80.31 197 ILE A CA 1
ATOM 1578 C C . ILE A 1 197 ? 27.625 -5.777 -4.816 1 80.31 197 ILE A C 1
ATOM 1580 O O . ILE A 1 197 ? 27.531 -4.637 -4.352 1 80.31 197 ILE A O 1
ATOM 1584 N N . LEU A 1 198 ? 28.047 -6.52 -3.949 1 68.69 198 LEU A N 1
ATOM 1585 C CA . LEU A 1 198 ? 29.016 -6.043 -2.965 1 68.69 198 LEU A CA 1
ATOM 1586 C C . LEU A 1 198 ? 30.25 -5.477 -3.65 1 68.69 198 LEU A C 1
ATOM 1588 O O . LEU A 1 198 ? 30.812 -6.105 -4.547 1 68.69 198 LEU A O 1
ATOM 1592 N N . LYS A 1 199 ? 30.297 -4.23 -3.977 1 54.09 199 LYS A N 1
ATOM 1593 C CA . LYS A 1 199 ? 31.516 -3.633 -4.504 1 54.09 199 LYS A CA 1
ATOM 1594 C C . LYS A 1 199 ? 32.719 -3.941 -3.605 1 54.09 199 LYS A C 1
ATOM 1596 O O . LYS A 1 199 ? 32.656 -3.719 -2.395 1 54.09 199 LYS A O 1
ATOM 1601 N N . GLU A 1 200 ? 33.406 -4.918 -3.83 1 39.62 200 GLU A N 1
ATOM 1602 C CA . GLU A 1 200 ? 34.781 -4.844 -3.311 1 39.62 200 GLU A CA 1
ATOM 1603 C C . GLU A 1 200 ? 35.438 -3.512 -3.67 1 39.62 200 GLU A C 1
ATOM 1605 O O . GLU A 1 200 ? 35.375 -3.07 -4.82 1 39.62 200 GLU A O 1
ATOM 1610 N N . ARG A 1 201 ? 35.375 -2.5 -2.93 1 33.44 201 ARG A N 1
ATOM 1611 C CA . ARG A 1 201 ? 36.375 -1.492 -3.238 1 33.44 201 ARG A CA 1
ATOM 1612 C C . ARG A 1 201 ? 37.656 -2.139 -3.771 1 33.44 201 ARG A C 1
ATOM 1614 O O . ARG A 1 201 ? 38.25 -2.994 -3.109 1 33.44 201 ARG A O 1
ATOM 1621 N N . ILE A 1 202 ? 37.781 -2.057 -5.156 1 22.83 202 ILE A N 1
ATOM 1622 C CA . ILE A 1 202 ? 39.156 -2.135 -5.594 1 22.83 202 ILE A CA 1
ATOM 1623 C C . ILE A 1 202 ? 39.969 -0.989 -4.977 1 22.83 202 ILE A C 1
ATOM 1625 O O . ILE A 1 202 ? 39.562 0.175 -5.07 1 22.83 202 ILE A O 1
ATOM 1629 N N . MET B 1 1 ? 13.477 -8.898 -16.375 1 84.5 1 MET B N 1
ATOM 1630 C CA . MET B 1 1 ? 13.016 -9.648 -15.203 1 84.5 1 MET B CA 1
ATOM 1631 C C . MET B 1 1 ? 11.562 -9.312 -14.891 1 84.5 1 MET B C 1
ATOM 1633 O O . MET B 1 1 ? 11.156 -8.148 -14.961 1 84.5 1 MET B O 1
ATOM 1637 N N . SER B 1 2 ? 10.766 -10.328 -14.617 1 95.81 2 SER B N 1
ATOM 1638 C CA . SER B 1 2 ? 9.328 -10.203 -14.422 1 95.81 2 SER B CA 1
ATOM 1639 C C . SER B 1 2 ? 9 -9.562 -13.086 1 95.81 2 SER B C 1
ATOM 1641 O O . SER B 1 2 ? 9.867 -9.453 -12.211 1 95.81 2 SER B O 1
ATOM 1643 N N . LYS B 1 3 ? 7.82 -9.094 -12.969 1 97.88 3 LYS B N 1
ATOM 1644 C CA . LYS B 1 3 ? 7.438 -8.312 -11.797 1 97.88 3 LYS B CA 1
ATOM 1645 C C . LYS B 1 3 ? 6.352 -9.016 -10.992 1 97.88 3 LYS B C 1
ATOM 1647 O O . LYS B 1 3 ? 5.633 -9.867 -11.523 1 97.88 3 LYS B O 1
ATOM 1652 N N . LEU B 1 4 ? 6.332 -8.688 -9.766 1 98.75 4 LEU B N 1
ATOM 1653 C CA . LEU B 1 4 ? 5.199 -9 -8.898 1 98.75 4 LEU B CA 1
ATOM 1654 C C . LEU B 1 4 ? 4.223 -7.832 -8.852 1 98.75 4 LEU B C 1
ATOM 1656 O O . LEU B 1 4 ? 4.586 -6.727 -8.445 1 98.75 4 LEU B O 1
ATOM 1660 N N . TYR B 1 5 ? 2.965 -8.078 -9.281 1 98.88 5 TYR B N 1
ATOM 1661 C CA . TYR B 1 5 ? 1.897 -7.086 -9.266 1 98.88 5 TYR B CA 1
ATOM 1662 C C . TYR B 1 5 ? 0.918 -7.355 -8.133 1 98.88 5 TYR B C 1
ATOM 1664 O O . TYR B 1 5 ? 0.572 -8.508 -7.859 1 98.88 5 TYR B O 1
ATOM 1672 N N . TYR B 1 6 ? 0.545 -6.277 -7.496 1 98.94 6 TYR B N 1
ATOM 1673 C CA . TYR B 1 6 ? -0.553 -6.355 -6.539 1 98.94 6 TYR B CA 1
ATOM 1674 C C . TYR B 1 6 ? -1.696 -5.434 -6.941 1 98.94 6 TYR B C 1
ATOM 1676 O O . TYR B 1 6 ? -1.554 -4.207 -6.91 1 98.94 6 TYR B O 1
ATOM 1684 N N . ARG B 1 7 ? -2.791 -6.043 -7.332 1 98.81 7 ARG B N 1
ATOM 1685 C CA . ARG B 1 7 ? -4.031 -5.336 -7.633 1 98.81 7 ARG B CA 1
ATOM 1686 C C . ARG B 1 7 ? -5.047 -5.5 -6.508 1 98.81 7 ARG B C 1
ATOM 1688 O O . ARG B 1 7 ? -5.652 -6.566 -6.359 1 98.81 7 ARG B O 1
ATOM 1695 N N . HIS B 1 8 ? -5.16 -4.426 -5.766 1 98.56 8 HIS B N 1
ATOM 1696 C CA . HIS B 1 8 ? -6.062 -4.512 -4.621 1 98.56 8 HIS B CA 1
ATOM 1697 C C . HIS B 1 8 ? -7.379 -3.795 -4.906 1 98.56 8 HIS B C 1
ATOM 1699 O O . HIS B 1 8 ? -7.441 -2.908 -5.762 1 98.56 8 HIS B O 1
ATOM 1705 N N . GLY B 1 9 ? -8.422 -4.211 -4.277 1 97.62 9 GLY B N 1
ATOM 1706 C CA . GLY B 1 9 ? -9.75 -3.609 -4.344 1 97.62 9 GLY B CA 1
ATOM 1707 C C . GLY B 1 9 ? -10.641 -4.008 -3.188 1 97.62 9 GLY B C 1
ATOM 1708 O O . GLY B 1 9 ? -10.352 -4.961 -2.465 1 97.62 9 GLY B O 1
ATOM 1709 N N . CYS B 1 10 ? -11.68 -3.246 -2.986 1 96.81 10 CYS B N 1
ATOM 1710 C CA . CYS B 1 10 ? -12.656 -3.584 -1.959 1 96.81 10 CYS B CA 1
ATOM 1711 C C . CYS B 1 10 ? -13.516 -4.766 -2.393 1 96.81 10 CYS B C 1
ATOM 1713 O O . CYS B 1 10 ? -13.406 -5.23 -3.529 1 96.81 10 CYS B O 1
ATOM 1715 N N . MET B 1 11 ? -14.281 -5.266 -1.403 1 92.88 11 MET B N 1
ATOM 1716 C CA . MET B 1 11 ? -15.281 -6.266 -1.77 1 92.88 11 MET B CA 1
ATOM 1717 C C . MET B 1 11 ? -16.188 -5.754 -2.885 1 92.88 11 MET B C 1
ATOM 1719 O O . MET B 1 11 ? -16.516 -4.57 -2.92 1 92.88 11 MET B O 1
ATOM 1723 N N . ASN B 1 12 ? -16.5 -6.605 -3.865 1 91.38 12 ASN B N 1
ATOM 1724 C CA . ASN B 1 12 ? -17.422 -6.293 -4.953 1 91.38 12 ASN B CA 1
ATOM 1725 C C . ASN B 1 12 ? -16.797 -5.336 -5.961 1 91.38 12 ASN B C 1
ATOM 1727 O O . ASN B 1 12 ? -17.5 -4.59 -6.641 1 91.38 12 ASN B O 1
ATOM 1731 N N . SER B 1 13 ? -15.484 -5.285 -6.035 1 96.06 13 SER B N 1
ATOM 1732 C CA . SER B 1 13 ? -14.805 -4.426 -6.996 1 96.06 13 SER B CA 1
ATOM 1733 C C . SER B 1 13 ? -14.477 -5.184 -8.281 1 96.06 13 SER B C 1
ATOM 1735 O O . SER B 1 13 ? -13.766 -4.668 -9.148 1 96.06 13 SER B O 1
ATOM 1737 N N . SER B 1 14 ? -14.875 -6.492 -8.383 1 96.5 14 SER B N 1
ATOM 1738 C CA . SER B 1 14 ? -14.703 -7.328 -9.57 1 96.5 14 SER B CA 1
ATOM 1739 C C . SER B 1 14 ? -13.25 -7.758 -9.734 1 96.5 14 SER B C 1
ATOM 1741 O O . SER B 1 14 ? -12.75 -7.836 -10.859 1 96.5 14 SER B O 1
ATOM 1743 N N . LYS B 1 15 ? -12.492 -7.906 -8.672 1 97.38 15 LYS B N 1
ATOM 1744 C CA . LYS B 1 15 ? -11.109 -8.375 -8.711 1 97.38 15 LYS B CA 1
ATOM 1745 C C . LYS B 1 15 ? -11 -9.711 -9.445 1 97.38 15 LYS B C 1
ATOM 1747 O O . LYS B 1 15 ? -10.172 -9.859 -10.352 1 97.38 15 LYS B O 1
ATOM 1752 N N . THR B 1 16 ? -11.93 -10.664 -9.062 1 97.44 16 THR B N 1
ATOM 1753 C CA . THR B 1 16 ? -11.906 -11.992 -9.672 1 97.44 16 THR B CA 1
ATOM 1754 C C . THR B 1 16 ? -12.219 -11.906 -11.164 1 97.44 16 THR B C 1
ATOM 1756 O O . THR B 1 16 ? -11.555 -12.555 -11.977 1 97.44 16 THR B O 1
ATOM 1759 N N . ALA B 1 17 ? -13.172 -11.102 -11.523 1 97.75 17 ALA B N 1
ATOM 1760 C CA . ALA B 1 17 ? -13.492 -10.922 -12.938 1 97.75 17 ALA B CA 1
ATOM 1761 C C . ALA B 1 17 ? -12.297 -10.367 -13.703 1 97.75 17 ALA B C 1
ATOM 1763 O O . ALA B 1 17 ? -12.008 -10.812 -14.82 1 97.75 17 ALA B O 1
ATOM 1764 N N . ASN B 1 18 ? -11.617 -9.352 -13.125 1 98.38 18 ASN B N 1
ATOM 1765 C CA . ASN B 1 18 ? -10.414 -8.797 -13.742 1 98.38 18 ASN B CA 1
ATOM 1766 C C . ASN B 1 18 ? -9.352 -9.867 -13.953 1 98.38 18 ASN B C 1
ATOM 1768 O O . ASN B 1 18 ? -8.742 -9.938 -15.016 1 98.38 18 ASN B O 1
ATOM 1772 N N . LEU B 1 19 ? -9.141 -10.688 -12.938 1 98.62 19 LEU B N 1
ATOM 1773 C CA . LEU B 1 19 ? -8.18 -11.781 -13.008 1 98.62 19 LEU B CA 1
ATOM 1774 C C . LEU B 1 19 ? -8.523 -12.734 -14.148 1 98.62 19 LEU B C 1
ATOM 1776 O O . LEU B 1 19 ? -7.648 -13.094 -14.945 1 98.62 19 LEU B O 1
ATOM 1780 N N . LEU B 1 20 ? -9.789 -13.102 -14.25 1 98.5 20 LEU B N 1
ATOM 1781 C CA . LEU B 1 20 ? -10.234 -14.062 -15.25 1 98.5 20 LEU B CA 1
ATOM 1782 C C . LEU B 1 20 ? -10.109 -13.484 -16.656 1 98.5 20 LEU B C 1
ATOM 1784 O O . LEU B 1 20 ? -9.805 -14.211 -17.609 1 98.5 20 LEU B O 1
ATOM 1788 N N . MET B 1 21 ? -10.328 -12.172 -16.766 1 98.5 21 MET B N 1
ATOM 1789 C CA . MET B 1 21 ? -10.141 -11.516 -18.047 1 98.5 21 MET B CA 1
ATOM 1790 C C . MET B 1 21 ? -8.672 -11.547 -18.469 1 98.5 21 MET B C 1
ATOM 1792 O O . MET B 1 21 ? -8.359 -11.766 -19.641 1 98.5 21 MET B O 1
ATOM 1796 N N . VAL B 1 22 ? -7.75 -11.328 -17.531 1 98.56 22 VAL B N 1
ATOM 1797 C CA . VAL B 1 22 ? -6.316 -11.391 -17.812 1 98.56 22 VAL B CA 1
ATOM 1798 C C . VAL B 1 22 ? -5.938 -12.805 -18.25 1 98.56 22 VAL B C 1
ATOM 1800 O O . VAL B 1 22 ? -5.219 -12.984 -19.234 1 98.56 22 VAL B O 1
ATOM 1803 N N . ALA B 1 23 ? -6.48 -13.797 -17.531 1 98.62 23 ALA B N 1
ATOM 1804 C CA . ALA B 1 23 ? -6.234 -15.18 -17.906 1 98.62 23 ALA B CA 1
ATOM 1805 C C . ALA B 1 23 ? -6.719 -15.461 -19.328 1 98.62 23 ALA B C 1
ATOM 1807 O O . ALA B 1 23 ? -6.004 -16.062 -20.125 1 98.62 23 ALA B O 1
ATOM 1808 N N . HIS B 1 24 ? -7.879 -15.008 -19.625 1 98.12 24 HIS B N 1
ATOM 1809 C CA . HIS B 1 24 ? -8.469 -15.195 -20.938 1 98.12 24 HIS B CA 1
ATOM 1810 C C . HIS B 1 24 ? -7.602 -14.578 -22.031 1 98.12 24 HIS B C 1
ATOM 1812 O O . HIS B 1 24 ? -7.406 -15.172 -23.094 1 98.12 24 HIS B O 1
ATOM 1818 N N . ASN B 1 25 ? -7.117 -13.367 -21.797 1 98.38 25 ASN B N 1
ATOM 1819 C CA . ASN B 1 25 ? -6.273 -12.664 -22.766 1 98.38 25 ASN B CA 1
ATOM 1820 C C . ASN B 1 25 ? -5 -13.445 -23.062 1 98.38 25 ASN B C 1
ATOM 1822 O O . ASN B 1 25 ? -4.602 -13.562 -24.219 1 98.38 25 ASN B O 1
ATOM 1826 N N . TYR B 1 26 ? -4.371 -13.992 -22.062 1 98.38 26 TYR B N 1
ATOM 1827 C CA . TYR B 1 26 ? -3.189 -14.82 -22.25 1 98.38 26 TYR B CA 1
ATOM 1828 C C . TYR B 1 26 ? -3.529 -16.078 -23.062 1 98.38 26 TYR B C 1
ATOM 1830 O O . TYR B 1 26 ? -2.867 -16.375 -24.047 1 98.38 26 TYR B O 1
ATOM 1838 N N . GLU B 1 27 ? -4.59 -16.734 -22.688 1 97.81 27 GLU B N 1
ATOM 1839 C CA . GLU B 1 27 ? -4.945 -18.031 -23.266 1 97.81 27 GLU B CA 1
ATOM 1840 C C . GLU B 1 27 ? -5.434 -17.875 -24.703 1 97.81 27 GLU B C 1
ATOM 1842 O O . GLU B 1 27 ? -5.191 -18.75 -25.547 1 97.81 27 GLU B O 1
ATOM 1847 N N . SER B 1 28 ? -6.086 -16.766 -24.953 1 98.06 28 SER B N 1
ATOM 1848 C CA . SER B 1 28 ? -6.547 -16.484 -26.312 1 98.06 28 SER B CA 1
ATOM 1849 C C . SER B 1 28 ? -5.375 -16.344 -27.281 1 98.06 28 SER B C 1
ATOM 1851 O O . SER B 1 28 ? -5.539 -16.5 -28.484 1 98.06 28 SER B O 1
ATOM 1853 N N . GLN B 1 29 ? -4.195 -16.078 -26.75 1 97.94 29 GLN B N 1
ATOM 1854 C CA . GLN B 1 29 ? -2.984 -15.938 -27.562 1 97.94 29 GLN B CA 1
ATOM 1855 C C . GLN B 1 29 ? -2.123 -17.188 -27.469 1 97.94 29 GLN B C 1
ATOM 1857 O O . GLN B 1 29 ? -0.949 -17.172 -27.844 1 97.94 29 GLN B O 1
ATOM 1862 N N . GLY B 1 30 ? -2.686 -18.234 -26.844 1 97.31 30 GLY B N 1
ATOM 1863 C CA . GLY B 1 30 ? -2.008 -19.516 -26.75 1 97.31 30 GLY B CA 1
ATOM 1864 C C . GLY B 1 30 ? -0.974 -19.562 -25.641 1 97.31 30 GLY B C 1
ATOM 1865 O O . GLY B 1 30 ? -0.066 -20.391 -25.672 1 97.31 30 GLY B O 1
ATOM 1866 N N . LYS B 1 31 ? -1.069 -18.656 -24.734 1 97.88 31 LYS B N 1
ATOM 1867 C CA . LYS B 1 31 ? -0.119 -18.594 -23.625 1 97.88 31 LYS B CA 1
ATOM 1868 C C . LYS B 1 31 ? -0.702 -19.234 -22.359 1 97.88 31 LYS B C 1
ATOM 1870 O O . LYS B 1 31 ? -1.838 -18.938 -21.984 1 97.88 31 LYS B O 1
ATOM 1875 N N . LYS B 1 32 ? 0.061 -20.047 -21.75 1 97.75 32 LYS B N 1
ATOM 1876 C CA . LYS B 1 32 ? -0.406 -20.781 -20.578 1 97.75 32 LYS B CA 1
ATOM 1877 C C . LYS B 1 32 ? -0.258 -19.922 -19.312 1 97.75 32 LYS B C 1
ATOM 1879 O O . LYS B 1 32 ? 0.787 -19.312 -19.094 1 97.75 32 LYS B O 1
ATOM 1884 N N . VAL B 1 33 ? -1.304 -19.953 -18.438 1 98.38 33 VAL B N 1
ATOM 1885 C CA . VAL B 1 33 ? -1.265 -19.297 -17.141 1 98.38 33 VAL B CA 1
ATOM 1886 C C . VAL B 1 33 ? -1.618 -20.297 -16.047 1 98.38 33 VAL B C 1
ATOM 1888 O O . VAL B 1 33 ? -2.359 -21.25 -16.281 1 98.38 33 VAL B O 1
ATOM 1891 N N . LEU B 1 34 ? -1.088 -20.141 -14.906 1 98.44 34 LEU B N 1
ATOM 1892 C CA . LEU B 1 34 ? -1.511 -20.844 -13.703 1 98.44 34 LEU B CA 1
ATOM 1893 C C . LEU B 1 34 ? -2.275 -19.922 -12.766 1 98.44 34 LEU B C 1
ATOM 1895 O O . LEU B 1 34 ? -1.859 -18.781 -12.531 1 98.44 34 LEU B O 1
ATOM 1899 N N . ILE B 1 35 ? -3.369 -20.391 -12.297 1 98.69 35 ILE B N 1
ATOM 1900 C CA . ILE B 1 35 ? -4.215 -19.609 -11.398 1 98.69 35 ILE B CA 1
ATOM 1901 C C . ILE B 1 35 ? -4.285 -20.297 -10.031 1 98.69 35 ILE B C 1
ATOM 1903 O O . ILE B 1 35 ? -4.566 -21.484 -9.945 1 98.69 35 ILE B O 1
ATOM 1907 N N . PHE B 1 36 ? -3.992 -19.516 -9.016 1 98.69 36 PHE B N 1
ATOM 1908 C CA . PHE B 1 36 ? -4.023 -20.016 -7.648 1 98.69 36 PHE B CA 1
ATOM 1909 C C . PHE B 1 36 ? -5.078 -19.297 -6.824 1 98.69 36 PHE B C 1
ATOM 1911 O O . PHE B 1 36 ? -5.355 -18.109 -7.062 1 98.69 36 PHE B O 1
ATOM 1918 N N . LYS B 1 37 ? -5.586 -19.938 -5.848 1 97.5 37 LYS B N 1
ATOM 1919 C CA . LYS B 1 37 ? -6.406 -19.328 -4.805 1 97.5 37 LYS B CA 1
ATOM 1920 C C . LYS B 1 37 ? -6.18 -20.016 -3.459 1 97.5 37 LYS B C 1
ATOM 1922 O O . LYS B 1 37 ? -6.012 -21.234 -3.398 1 97.5 37 LYS B O 1
ATOM 1927 N N . PRO B 1 38 ? -6.121 -19.25 -2.396 1 97 38 PRO B N 1
ATOM 1928 C CA . PRO B 1 38 ? -6.023 -19.875 -1.072 1 97 38 PRO B CA 1
ATOM 1929 C C . PRO B 1 38 ? -7.219 -20.766 -0.75 1 97 38 PRO B C 1
ATOM 1931 O O . PRO B 1 38 ? -8.359 -20.422 -1.084 1 97 38 PRO B O 1
ATOM 1934 N N . SER B 1 39 ? -7.016 -21.875 -0.097 1 94.5 39 SER B N 1
ATOM 1935 C CA . SER B 1 39 ? -8.07 -22.828 0.255 1 94.5 39 SER B CA 1
ATOM 1936 C C . SER B 1 39 ? -9.047 -22.219 1.251 1 94.5 39 SER B C 1
ATOM 1938 O O . SER B 1 39 ? -10.172 -22.703 1.396 1 94.5 39 SER B O 1
ATOM 1940 N N . LYS B 1 40 ? -8.609 -21.188 1.896 1 89.38 40 LYS B N 1
ATOM 1941 C CA . LYS B 1 40 ? -9.461 -20.469 2.832 1 89.38 40 LYS B CA 1
ATOM 1942 C C . LYS B 1 40 ? -10.648 -19.812 2.113 1 89.38 40 LYS B C 1
ATOM 1944 O O . LYS B 1 40 ? -11.656 -19.484 2.738 1 89.38 40 LYS B O 1
ATOM 1949 N N . ASP B 1 41 ? -10.398 -19.625 0.82 1 85.06 41 ASP B N 1
ATOM 1950 C CA . ASP B 1 41 ? -11.508 -19.141 0.009 1 85.06 41 ASP B CA 1
ATOM 1951 C C . ASP B 1 41 ? -12.453 -20.266 -0.366 1 85.06 41 ASP B C 1
ATOM 1953 O O . ASP B 1 41 ? -12.156 -21.062 -1.259 1 85.06 41 ASP B O 1
ATOM 1957 N N . THR B 1 42 ? -13.562 -20.297 0.24 1 80.5 42 THR B N 1
ATOM 1958 C CA . THR B 1 42 ? -14.477 -21.406 0.027 1 80.5 42 THR B CA 1
ATOM 1959 C C . THR B 1 42 ? -15.727 -20.953 -0.721 1 80.5 42 THR B C 1
ATOM 1961 O O . THR B 1 42 ? -16.734 -21.656 -0.752 1 80.5 42 THR B O 1
ATOM 1964 N N . ARG B 1 43 ? -15.664 -19.812 -1.326 1 80 43 ARG B N 1
ATOM 1965 C CA . ARG B 1 43 ? -16.812 -19.25 -2.012 1 80 43 ARG B CA 1
ATOM 1966 C C . ARG B 1 43 ? -17.203 -20.078 -3.229 1 80 43 ARG B C 1
ATOM 1968 O O . ARG B 1 43 ? -18.359 -20.094 -3.633 1 80 43 ARG B O 1
ATOM 1975 N N . SER B 1 44 ? -16.141 -20.703 -3.838 1 83.5 44 SER B N 1
ATOM 1976 C CA . SER B 1 44 ? -16.375 -21.547 -5 1 83.5 44 SER B CA 1
ATOM 1977 C C . SER B 1 44 ? -15.961 -23 -4.715 1 83.5 44 SER B C 1
ATOM 1979 O O . SER B 1 44 ? -15.391 -23.281 -3.66 1 83.5 44 SER B O 1
ATOM 1981 N N . LYS B 1 45 ? -16.281 -23.812 -5.688 1 89.62 45 LYS B N 1
ATOM 1982 C CA . LYS B 1 45 ? -15.875 -25.219 -5.602 1 89.62 45 LYS B CA 1
ATOM 1983 C C . LYS B 1 45 ? -14.359 -25.344 -5.562 1 89.62 45 LYS B C 1
ATOM 1985 O O . LYS B 1 45 ? -13.641 -24.453 -6.004 1 89.62 45 LYS B O 1
ATOM 1990 N N . PRO B 1 46 ? -13.938 -26.453 -4.926 1 93.81 46 PRO B N 1
ATOM 1991 C CA . PRO B 1 46 ? -12.492 -26.688 -4.957 1 93.81 46 PRO B CA 1
ATOM 1992 C C . PRO B 1 46 ? -11.914 -26.656 -6.371 1 93.81 46 PRO B C 1
ATOM 1994 O O . PRO B 1 46 ? -12.523 -27.172 -7.305 1 93.81 46 PRO B O 1
ATOM 1997 N N . ASN B 1 47 ? -10.844 -25.891 -6.516 1 96.25 47 ASN B N 1
ATOM 1998 C CA . ASN B 1 47 ? -10.062 -25.828 -7.742 1 96.25 47 ASN B CA 1
ATOM 1999 C C . ASN B 1 47 ? -10.82 -25.125 -8.859 1 96.25 47 ASN B C 1
ATOM 2001 O O . ASN B 1 47 ? -10.57 -25.375 -10.039 1 96.25 47 ASN B O 1
ATOM 2005 N N . ILE B 1 48 ? -11.812 -24.391 -8.477 1 96.38 48 ILE B N 1
ATOM 2006 C CA . ILE B 1 48 ? -12.539 -23.562 -9.43 1 96.38 48 ILE B CA 1
ATOM 2007 C C . ILE B 1 48 ? -12.648 -22.125 -8.891 1 96.38 48 ILE B C 1
ATOM 2009 O O . ILE B 1 48 ? -12.938 -21.922 -7.707 1 96.38 48 ILE B O 1
ATOM 2013 N N . ILE B 1 49 ? -12.328 -21.172 -9.688 1 95.81 49 ILE B N 1
ATOM 2014 C CA . ILE B 1 49 ? -12.555 -19.766 -9.367 1 95.81 49 ILE B CA 1
ATOM 2015 C C . ILE B 1 49 ? -13.719 -19.234 -10.203 1 95.81 49 ILE B C 1
ATOM 2017 O O . ILE B 1 49 ? -13.852 -19.562 -11.383 1 95.81 49 ILE B O 1
ATOM 2021 N N . GLU B 1 50 ? -14.547 -18.531 -9.578 1 94.38 50 GLU B N 1
ATOM 2022 C CA . GLU B 1 50 ? -15.734 -17.984 -10.234 1 94.38 50 GLU B CA 1
ATOM 2023 C C . GLU B 1 50 ? -15.969 -16.531 -9.852 1 94.38 50 GLU B C 1
ATOM 2025 O O . GLU B 1 50 ? -15.836 -16.156 -8.68 1 94.38 50 GLU B O 1
ATOM 2030 N N . SER B 1 51 ? -16.266 -15.711 -10.891 1 93.94 51 SER B N 1
ATOM 2031 C CA . SER B 1 51 ? -16.609 -14.312 -10.617 1 93.94 51 SER B CA 1
ATOM 2032 C C . SER B 1 51 ? -18.109 -14.141 -10.391 1 93.94 51 SER B C 1
ATOM 2034 O O . SER B 1 51 ? -18.891 -15.031 -10.727 1 93.94 51 SER B O 1
ATOM 2036 N N . ARG B 1 52 ? -18.469 -13 -9.797 1 86.19 52 ARG B N 1
ATOM 2037 C CA . ARG B 1 52 ? -19.891 -12.688 -9.602 1 86.19 52 ARG B CA 1
ATOM 2038 C C . ARG B 1 52 ? -20.594 -12.469 -10.938 1 86.19 52 ARG B C 1
ATOM 2040 O O . ARG B 1 52 ? -21.812 -12.555 -11.016 1 86.19 52 ARG B O 1
ATOM 2047 N N . THR B 1 53 ? -19.781 -12.281 -11.969 1 88 53 THR B N 1
ATOM 2048 C CA . THR B 1 53 ? -20.328 -12.055 -13.305 1 88 53 THR B CA 1
ATOM 2049 C C . THR B 1 53 ? -20.594 -13.383 -14.016 1 88 53 THR B C 1
ATOM 2051 O O . THR B 1 53 ? -21.109 -13.398 -15.133 1 88 53 THR B O 1
ATOM 2054 N N . GLY B 1 54 ? -20.125 -14.492 -13.453 1 88.38 54 GLY B N 1
ATOM 2055 C CA . GLY B 1 54 ? -20.422 -15.805 -14 1 88.38 54 GLY B CA 1
ATOM 2056 C C . GLY B 1 54 ? -19.25 -16.453 -14.688 1 88.38 54 GLY B C 1
ATOM 2057 O O . GLY B 1 54 ? -19.297 -17.625 -15.055 1 88.38 54 GLY B O 1
ATOM 2058 N N . MET B 1 55 ? -18.172 -15.758 -14.945 1 92.88 55 MET B N 1
ATOM 2059 C CA . MET B 1 55 ? -16.969 -16.328 -15.523 1 92.88 55 MET B CA 1
ATOM 2060 C C . MET B 1 55 ? -16.297 -17.297 -14.547 1 92.88 55 MET B C 1
ATOM 2062 O O . MET B 1 55 ? -16.328 -17.078 -13.336 1 92.88 55 MET B O 1
ATOM 2066 N N . SER B 1 56 ? -15.727 -18.359 -15.133 1 96.25 56 SER B N 1
ATOM 2067 C CA . SER B 1 56 ? -15.055 -19.328 -14.258 1 96.25 56 SER B CA 1
ATOM 2068 C C . SER B 1 56 ? -13.82 -19.922 -14.938 1 96.25 56 SER B C 1
ATOM 2070 O O . SER B 1 56 ? -13.641 -19.781 -16.141 1 96.25 56 SER B O 1
ATOM 2072 N N . HIS B 1 57 ? -12.992 -20.469 -14.203 1 97.5 57 HIS B N 1
ATOM 2073 C CA . HIS B 1 57 ? -11.75 -21.078 -14.672 1 97.5 57 HIS B CA 1
ATOM 2074 C C . HIS B 1 57 ? -11.234 -22.109 -13.672 1 97.5 57 HIS B C 1
ATOM 2076 O O . HIS B 1 57 ? -11.422 -21.953 -12.461 1 97.5 57 HIS B O 1
ATOM 2082 N N . ASP B 1 58 ? -10.688 -23.156 -14.141 1 97.44 58 ASP B N 1
ATOM 2083 C CA . ASP B 1 58 ? -9.969 -24.062 -13.242 1 97.44 58 ASP B CA 1
ATOM 2084 C C . ASP B 1 58 ? -8.812 -23.328 -12.555 1 97.44 58 ASP B C 1
ATOM 2086 O O . ASP B 1 58 ? -8.195 -22.438 -13.141 1 97.44 58 ASP B O 1
ATOM 2090 N N . CYS B 1 59 ? -8.539 -23.719 -11.289 1 98 59 CYS B N 1
ATOM 2091 C CA . CYS B 1 59 ? -7.426 -23.141 -10.547 1 98 59 CYS B CA 1
ATOM 2092 C C . CYS B 1 59 ? -6.824 -24.156 -9.578 1 98 59 CYS B C 1
ATOM 2094 O O . CYS B 1 59 ? -7.234 -25.312 -9.547 1 98 59 CYS B O 1
ATOM 2096 N N . ILE B 1 60 ? -5.824 -23.781 -8.961 1 97.69 60 ILE B N 1
ATOM 2097 C CA . ILE B 1 60 ? -5.164 -24.625 -7.961 1 97.69 60 ILE B CA 1
ATOM 2098 C C . ILE B 1 60 ? -5.383 -24.031 -6.57 1 97.69 60 ILE B C 1
ATOM 2100 O O . ILE B 1 60 ? -5.02 -22.875 -6.312 1 97.69 60 ILE B O 1
ATOM 2104 N N . ASP B 1 61 ? -5.957 -24.812 -5.641 1 97.62 61 ASP B N 1
ATOM 2105 C CA . ASP B 1 61 ? -6.094 -24.406 -4.246 1 97.62 61 ASP B CA 1
ATOM 2106 C C . ASP B 1 61 ? -4.777 -24.562 -3.492 1 97.62 61 ASP B C 1
ATOM 2108 O O . ASP B 1 61 ? -4.137 -25.609 -3.578 1 97.62 61 ASP B O 1
ATOM 2112 N N . ILE B 1 62 ? -4.461 -23.547 -2.732 1 97.31 62 ILE B N 1
ATOM 2113 C CA . ILE B 1 62 ? -3.193 -23.641 -2.018 1 97.31 62 ILE B CA 1
ATOM 2114 C C . ILE B 1 62 ? -3.439 -23.562 -0.513 1 97.31 62 ILE B C 1
ATOM 2116 O O . ILE B 1 62 ? -4.305 -22.797 -0.064 1 97.31 62 ILE B O 1
ATOM 2120 N N . LEU B 1 63 ? -2.645 -24.297 0.245 1 97.5 63 LEU B N 1
ATOM 2121 C CA . LEU B 1 63 ? -2.643 -24.266 1.703 1 97.5 63 LEU B CA 1
ATOM 2122 C C . LEU B 1 63 ? -1.548 -23.328 2.223 1 97.5 63 LEU B C 1
ATOM 2124 O O . LEU B 1 63 ? -0.585 -23.047 1.51 1 97.5 63 LEU B O 1
ATOM 2128 N N . ASP B 1 64 ? -1.663 -22.969 3.471 1 96.62 64 ASP B N 1
ATOM 2129 C CA . ASP B 1 64 ? -0.671 -22.094 4.094 1 96.62 64 ASP B CA 1
ATOM 2130 C C . ASP B 1 64 ? 0.703 -22.766 4.125 1 96.62 64 ASP B C 1
ATOM 2132 O O . ASP B 1 64 ? 1.729 -22.078 4.113 1 96.62 64 ASP B O 1
ATOM 2136 N N . THR B 1 65 ? 0.67 -24.078 4.078 1 97.31 65 THR B N 1
ATOM 2137 C CA . THR B 1 65 ? 1.902 -24.844 4.254 1 97.31 65 THR B CA 1
ATOM 2138 C C . THR B 1 65 ? 2.57 -25.109 2.908 1 97.31 65 THR B C 1
ATOM 2140 O O . THR B 1 65 ? 3.721 -25.547 2.857 1 97.31 65 THR B O 1
ATOM 2143 N N . ASP B 1 66 ? 1.839 -24.875 1.825 1 97.81 66 ASP B N 1
ATOM 2144 C CA . ASP B 1 66 ? 2.385 -25.188 0.506 1 97.81 66 ASP B CA 1
ATOM 2145 C C . ASP B 1 66 ? 3.568 -24.281 0.176 1 97.81 66 ASP B 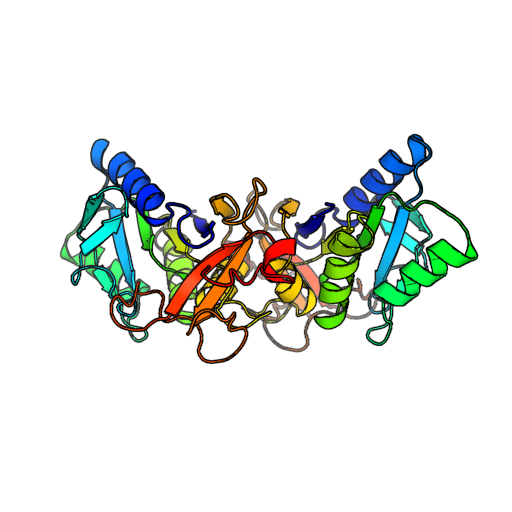C 1
ATOM 2147 O O . ASP B 1 66 ? 3.557 -23.078 0.502 1 97.81 66 ASP B O 1
ATOM 2151 N N . ASP B 1 67 ? 4.559 -24.812 -0.451 1 98.31 67 ASP B N 1
ATOM 2152 C CA . ASP B 1 67 ? 5.656 -24.062 -1.052 1 98.31 67 ASP B CA 1
ATOM 2153 C C . ASP B 1 67 ? 5.375 -23.75 -2.521 1 98.31 67 ASP B C 1
ATOM 2155 O O . ASP B 1 67 ? 5.531 -24.625 -3.379 1 98.31 67 ASP B O 1
ATOM 2159 N N . LEU B 1 68 ? 5.027 -22.547 -2.836 1 98.38 68 LEU B N 1
ATOM 2160 C CA . LEU B 1 68 ? 4.574 -22.172 -4.172 1 98.38 68 LEU B CA 1
ATOM 2161 C C . LEU B 1 68 ? 5.723 -22.25 -5.172 1 98.38 68 LEU B C 1
ATOM 2163 O O . LEU B 1 68 ? 5.516 -22.594 -6.336 1 98.38 68 LEU B O 1
ATOM 2167 N N . TYR B 1 69 ? 6.902 -21.891 -4.777 1 98.25 69 TYR B N 1
ATOM 2168 C CA . TYR B 1 69 ? 8.055 -21.938 -5.664 1 98.25 69 TYR B CA 1
ATOM 2169 C C . TYR B 1 69 ? 8.305 -23.359 -6.148 1 98.25 69 TYR B C 1
ATOM 2171 O O . TYR B 1 69 ? 8.375 -23.609 -7.355 1 98.25 69 TYR B O 1
ATOM 2179 N N . THR B 1 70 ? 8.367 -24.297 -5.203 1 97.88 70 THR B N 1
ATOM 2180 C CA . THR B 1 70 ? 8.617 -25.688 -5.535 1 97.88 70 THR B CA 1
ATOM 2181 C C . THR B 1 70 ? 7.473 -26.266 -6.367 1 97.88 70 THR B C 1
ATOM 2183 O O . THR B 1 70 ? 7.703 -27.016 -7.312 1 97.88 70 THR B O 1
ATOM 2186 N N . TYR B 1 71 ? 6.273 -25.906 -5.969 1 97.38 71 TYR B N 1
ATOM 2187 C CA . TYR B 1 71 ? 5.117 -26.391 -6.711 1 97.38 71 TYR B CA 1
ATOM 2188 C C . TYR B 1 71 ? 5.207 -26 -8.18 1 97.38 71 TYR B C 1
ATOM 2190 O O . TYR B 1 71 ? 5.031 -26.844 -9.062 1 97.38 71 TYR B O 1
ATOM 2198 N N . ILE B 1 72 ? 5.496 -24.719 -8.445 1 96.94 72 ILE B N 1
ATOM 2199 C CA . ILE B 1 72 ? 5.52 -24.188 -9.805 1 96.94 72 ILE B CA 1
ATOM 2200 C C . ILE B 1 72 ? 6.699 -24.781 -10.57 1 96.94 72 ILE B C 1
ATOM 2202 O O . ILE B 1 72 ? 6.566 -25.141 -11.742 1 96.94 72 ILE B O 1
ATOM 2206 N N . LEU B 1 73 ? 7.832 -24.922 -9.922 1 96.12 73 LEU B N 1
ATOM 2207 C CA . LEU B 1 73 ? 9 -25.531 -10.531 1 96.12 73 LEU B CA 1
ATOM 2208 C C . LEU B 1 73 ? 8.695 -26.969 -10.961 1 96.12 73 LEU B C 1
ATOM 2210 O O . LEU B 1 73 ? 8.992 -27.359 -12.086 1 96.12 73 LEU B O 1
ATOM 2214 N N . ASN B 1 74 ? 8.078 -27.719 -10.062 1 96.5 74 ASN B N 1
ATOM 2215 C CA . ASN B 1 74 ? 7.711 -29.094 -10.367 1 96.5 74 ASN B CA 1
ATOM 2216 C C . ASN B 1 74 ? 6.695 -29.156 -11.5 1 96.5 74 ASN B C 1
ATOM 2218 O O . ASN B 1 74 ? 6.766 -30.062 -12.352 1 96.5 74 ASN B O 1
ATOM 2222 N N . TYR B 1 75 ? 5.773 -28.25 -11.445 1 95.19 75 TYR B N 1
ATOM 2223 C CA . TYR B 1 75 ? 4.773 -28.188 -12.5 1 95.19 75 TYR B CA 1
ATOM 2224 C C . TYR B 1 75 ? 5.43 -28 -13.867 1 95.19 75 TYR B C 1
ATOM 2226 O O . TYR B 1 75 ? 5.105 -28.703 -14.82 1 95.19 75 TYR B O 1
ATOM 2234 N N . ILE B 1 76 ? 6.367 -27.062 -14 1 94.94 76 ILE B N 1
ATOM 2235 C CA . ILE B 1 76 ? 7.062 -26.75 -15.242 1 94.94 76 ILE B CA 1
ATOM 2236 C C . ILE B 1 76 ? 7.84 -27.969 -15.719 1 94.94 76 ILE B C 1
ATOM 2238 O O . ILE B 1 76 ? 7.812 -28.312 -16.906 1 94.94 76 ILE B O 1
ATOM 2242 N N . PHE B 1 77 ? 8.438 -28.625 -14.789 1 94.5 77 PHE B N 1
ATOM 2243 C CA . PHE B 1 77 ? 9.25 -29.797 -15.125 1 94.5 77 PHE B CA 1
ATOM 2244 C C . PHE B 1 77 ? 8.383 -30.969 -15.562 1 94.5 77 PHE B C 1
ATOM 2246 O O . PHE B 1 77 ? 8.695 -31.656 -16.531 1 94.5 77 PHE B O 1
ATOM 2253 N N . GLU B 1 78 ? 7.371 -31.234 -14.852 1 95.25 78 GLU B N 1
ATOM 2254 C CA . GLU B 1 78 ? 6.504 -32.375 -15.086 1 95.25 78 GLU B CA 1
ATOM 2255 C C . GLU B 1 78 ? 5.738 -32.25 -16.391 1 95.25 78 GLU B C 1
ATOM 2257 O O . GLU B 1 78 ? 5.641 -33.188 -17.172 1 95.25 78 GLU B O 1
ATOM 2262 N N . PHE B 1 79 ? 5.199 -31.062 -16.672 1 93.75 79 PHE B N 1
ATOM 2263 C CA . PHE B 1 79 ? 4.301 -30.891 -17.797 1 93.75 79 PHE B CA 1
ATOM 2264 C C . PHE B 1 79 ? 5.039 -30.281 -18.984 1 93.75 79 PHE B C 1
ATOM 2266 O O . PHE B 1 79 ? 4.492 -30.203 -20.094 1 93.75 79 PHE B O 1
ATOM 2273 N N . LYS B 1 80 ? 6.312 -29.859 -18.75 1 93.38 80 LYS B N 1
ATOM 2274 C CA . LYS B 1 80 ? 7.145 -29.266 -19.797 1 93.38 80 LYS B CA 1
ATOM 2275 C C . LYS B 1 80 ? 6.422 -28.109 -20.5 1 93.38 80 LYS B C 1
ATOM 2277 O O . LYS B 1 80 ? 6.402 -28.047 -21.734 1 93.38 80 LYS B O 1
ATOM 2282 N N . GLU B 1 81 ? 5.715 -27.344 -19.719 1 92.5 81 GLU B N 1
ATOM 2283 C CA . GLU B 1 81 ? 4.957 -26.203 -20.219 1 92.5 81 GLU B CA 1
ATOM 2284 C C . GLU B 1 81 ? 5.66 -24.891 -19.891 1 92.5 81 GLU B C 1
ATOM 2286 O O . GLU B 1 81 ? 6.32 -24.766 -18.859 1 92.5 81 GLU B O 1
ATOM 2291 N N . ILE B 1 82 ? 5.488 -24.031 -20.844 1 95.62 82 ILE B N 1
ATOM 2292 C CA . ILE B 1 82 ? 6 -22.688 -20.609 1 95.62 82 ILE B CA 1
ATOM 2293 C C . ILE B 1 82 ? 4.906 -21.828 -19.984 1 95.62 82 ILE B C 1
ATOM 2295 O O . ILE B 1 82 ? 3.916 -21.5 -20.641 1 95.62 82 ILE B O 1
ATOM 2299 N N . ILE B 1 83 ? 5.062 -21.484 -18.781 1 98.06 83 ILE B N 1
ATOM 2300 C CA . ILE B 1 83 ? 4.094 -20.672 -18.078 1 98.06 83 ILE B CA 1
ATOM 2301 C C . ILE B 1 83 ? 4.383 -19.188 -18.328 1 98.06 83 ILE B C 1
ATOM 2303 O O . ILE B 1 83 ? 5.484 -18.719 -18.062 1 98.06 83 ILE B O 1
ATOM 2307 N N . LYS B 1 84 ? 3.395 -18.5 -18.812 1 98.31 84 LYS B N 1
ATOM 2308 C CA . LYS B 1 84 ? 3.623 -17.109 -19.219 1 98.31 84 LYS B CA 1
ATOM 2309 C C . LYS B 1 84 ? 3.223 -16.141 -18.109 1 98.31 84 LYS B C 1
ATOM 2311 O O . LYS B 1 84 ? 3.666 -14.992 -18.094 1 98.31 84 LYS B O 1
ATOM 2316 N N . ALA B 1 85 ? 2.35 -16.625 -17.156 1 98.81 85 ALA B N 1
ATOM 2317 C CA . ALA B 1 85 ? 1.96 -15.797 -16.016 1 98.81 85 ALA B CA 1
ATOM 2318 C C . ALA B 1 85 ? 1.36 -16.656 -14.898 1 98.81 85 ALA B C 1
ATOM 2320 O O . ALA B 1 85 ? 0.822 -17.734 -15.156 1 98.81 85 ALA B O 1
ATOM 2321 N N . ILE B 1 86 ? 1.488 -16.156 -13.734 1 98.88 86 ILE B N 1
ATOM 2322 C CA . ILE B 1 86 ? 0.842 -16.719 -12.555 1 98.88 86 ILE B CA 1
ATOM 2323 C C . ILE B 1 86 ? -0.146 -15.711 -11.977 1 98.88 86 ILE B C 1
ATOM 2325 O O . ILE B 1 86 ? 0.201 -14.547 -11.758 1 98.88 86 ILE B O 1
ATOM 2329 N N . LEU B 1 87 ? -1.343 -16.125 -11.805 1 98.94 87 LEU B N 1
ATOM 2330 C CA . LEU B 1 87 ? -2.387 -15.297 -11.227 1 98.94 87 LEU B CA 1
ATOM 2331 C C . LEU B 1 87 ? -2.846 -15.852 -9.883 1 98.94 87 LEU B C 1
ATOM 2333 O O . LEU B 1 87 ? -3.035 -17.062 -9.742 1 98.94 87 LEU B O 1
ATOM 2337 N N . VAL B 1 88 ? -2.99 -14.977 -8.898 1 98.88 88 VAL B N 1
ATOM 2338 C CA . VAL B 1 88 ? -3.414 -15.406 -7.57 1 98.88 88 VAL B CA 1
ATOM 2339 C C . VAL B 1 88 ? -4.633 -14.594 -7.129 1 98.88 88 VAL B C 1
ATOM 2341 O O . VAL B 1 88 ? -4.578 -13.367 -7.055 1 98.88 88 VAL B O 1
ATOM 2344 N N . ASP B 1 89 ? -5.727 -15.281 -6.875 1 98.38 89 ASP B N 1
ATOM 2345 C CA . ASP B 1 89 ? -6.922 -14.633 -6.336 1 98.38 89 ASP B CA 1
ATOM 2346 C C . ASP B 1 89 ? -6.941 -14.695 -4.812 1 98.38 89 ASP B C 1
ATOM 2348 O O . ASP B 1 89 ? -6.301 -15.562 -4.211 1 98.38 89 ASP B O 1
ATOM 2352 N N . GLU B 1 90 ? -7.633 -13.711 -4.141 1 97.19 90 GLU B N 1
ATOM 2353 C CA . GLU B 1 90 ? -7.742 -13.578 -2.691 1 97.19 90 GLU B CA 1
ATOM 2354 C C . GLU B 1 90 ? -6.375 -13.664 -2.023 1 97.19 90 GLU B C 1
ATOM 2356 O O . GLU B 1 90 ? -6.191 -14.422 -1.068 1 97.19 90 GLU B O 1
ATOM 2361 N N . ALA B 1 91 ? -5.48 -12.891 -2.562 1 98.44 91 ALA B N 1
ATOM 2362 C CA . ALA B 1 91 ? -4.066 -12.969 -2.203 1 98.44 91 ALA B CA 1
ATOM 2363 C C . ALA B 1 91 ? -3.832 -12.445 -0.787 1 98.44 91 ALA B C 1
ATOM 2365 O O . ALA B 1 91 ? -2.758 -12.648 -0.215 1 98.44 91 ALA B O 1
ATOM 2366 N N . GLN B 1 92 ? -4.887 -11.812 -0.177 1 97.12 92 GLN B N 1
ATOM 2367 C CA . GLN B 1 92 ? -4.742 -11.328 1.19 1 97.12 92 GLN B CA 1
ATOM 2368 C C . GLN B 1 92 ? -4.566 -12.484 2.172 1 97.12 92 GLN B C 1
ATOM 2370 O O . GLN B 1 92 ? -4.094 -12.289 3.293 1 97.12 92 GLN B O 1
ATOM 2375 N N . PHE B 1 93 ? -4.887 -13.711 1.734 1 96.56 93 PHE B N 1
ATOM 2376 C CA . PHE B 1 93 ? -4.848 -14.867 2.621 1 96.56 93 PHE B CA 1
ATOM 2377 C C . PHE B 1 93 ? -3.523 -15.609 2.482 1 96.56 93 PHE B C 1
ATOM 2379 O O . PHE B 1 93 ? -3.287 -16.609 3.174 1 96.56 93 PHE B O 1
ATOM 2386 N N . LEU B 1 94 ? -2.654 -15.156 1.603 1 98 94 LEU B N 1
ATOM 2387 C CA . LEU B 1 94 ? -1.317 -15.734 1.512 1 98 94 LEU B CA 1
ATOM 2388 C C . LEU B 1 94 ? -0.518 -15.453 2.781 1 98 94 LEU B C 1
ATOM 2390 O O . LEU B 1 94 ? -0.722 -14.43 3.436 1 98 94 LEU B O 1
ATOM 2394 N N . THR B 1 95 ? 0.375 -16.375 3.066 1 97.81 95 THR B N 1
ATOM 2395 C CA . THR B 1 95 ? 1.347 -16.109 4.121 1 97.81 95 THR B CA 1
ATOM 2396 C C . THR B 1 95 ? 2.469 -15.203 3.604 1 97.81 95 THR B C 1
ATOM 2398 O O . THR B 1 95 ? 2.695 -15.117 2.395 1 97.81 95 THR B O 1
ATOM 2401 N N . LYS B 1 96 ? 3.189 -14.578 4.477 1 97.69 96 LYS B N 1
ATOM 2402 C CA . LYS B 1 96 ? 4.34 -13.758 4.105 1 97.69 96 LYS B CA 1
ATOM 2403 C C . LYS B 1 96 ? 5.379 -14.586 3.35 1 97.69 96 LYS B C 1
ATOM 2405 O O . LYS B 1 96 ? 5.984 -14.094 2.393 1 97.69 96 LYS B O 1
ATOM 2410 N N . LYS B 1 97 ? 5.543 -15.797 3.814 1 98.06 97 LYS B N 1
ATOM 2411 C CA . LYS B 1 97 ? 6.488 -16.703 3.162 1 98.06 97 LYS B CA 1
ATOM 2412 C C . LYS B 1 97 ? 6.082 -16.969 1.719 1 98.06 97 LYS B C 1
ATOM 2414 O O . LYS B 1 97 ? 6.922 -16.953 0.817 1 98.06 97 LYS B O 1
ATOM 2419 N N . GLN B 1 98 ? 4.844 -17.203 1.515 1 98.62 98 GLN B N 1
ATOM 2420 C CA . GLN B 1 98 ? 4.348 -17.5 0.175 1 98.62 98 GLN B CA 1
ATOM 2421 C C . GLN B 1 98 ? 4.523 -16.297 -0.755 1 98.62 98 GLN B C 1
ATOM 2423 O O . GLN B 1 98 ? 4.824 -16.469 -1.938 1 98.62 98 GLN B O 1
ATOM 2428 N N . VAL B 1 99 ? 4.336 -15.109 -0.233 1 98.75 99 VAL B N 1
ATOM 2429 C CA . VAL B 1 99 ? 4.562 -13.914 -1.035 1 98.75 99 VAL B CA 1
ATOM 2430 C C . VAL B 1 99 ? 6.027 -13.844 -1.452 1 98.75 99 VAL B C 1
ATOM 2432 O O . VAL B 1 99 ? 6.34 -13.523 -2.604 1 98.75 99 VAL B O 1
ATOM 2435 N N . LEU B 1 100 ? 6.926 -14.156 -0.55 1 97.94 100 LEU B N 1
ATOM 2436 C CA . LEU B 1 100 ? 8.344 -14.164 -0.872 1 97.94 100 LEU B CA 1
ATOM 2437 C C . LEU B 1 100 ? 8.656 -15.195 -1.948 1 97.94 100 LEU B C 1
ATOM 2439 O O . LEU B 1 100 ? 9.492 -14.961 -2.82 1 97.94 100 LEU B O 1
ATOM 2443 N N . GLU B 1 101 ? 8.008 -16.312 -1.855 1 98.56 101 GLU B N 1
ATOM 2444 C CA . GLU B 1 101 ? 8.18 -17.344 -2.877 1 98.56 101 GLU B CA 1
ATOM 2445 C C . GLU B 1 101 ? 7.742 -16.844 -4.25 1 98.56 101 GLU B C 1
ATOM 2447 O O . GLU B 1 101 ? 8.367 -17.156 -5.262 1 98.56 101 GLU B O 1
ATOM 2452 N N . LEU B 1 102 ? 6.672 -16.078 -4.281 1 98.75 102 LEU B N 1
ATOM 2453 C CA . LEU B 1 102 ? 6.223 -15.484 -5.539 1 98.75 102 LEU B CA 1
ATOM 2454 C C . LEU B 1 102 ? 7.25 -14.492 -6.07 1 98.75 102 LEU B C 1
ATOM 2456 O O . LEU B 1 102 ? 7.457 -14.391 -7.281 1 98.75 102 LEU B O 1
ATOM 2460 N N . VAL B 1 103 ? 7.855 -13.727 -5.141 1 98.31 103 VAL B N 1
ATOM 2461 C CA . VAL B 1 103 ? 8.938 -12.828 -5.535 1 98.31 103 VAL B CA 1
ATOM 2462 C C . VAL B 1 103 ? 10.062 -13.625 -6.195 1 98.31 103 VAL B C 1
ATOM 2464 O O . VAL B 1 103 ? 10.547 -13.258 -7.262 1 98.31 103 VAL B O 1
ATOM 2467 N N . ASP B 1 104 ? 10.422 -14.727 -5.605 1 97.69 104 ASP B N 1
ATOM 2468 C CA . ASP B 1 104 ? 11.484 -15.578 -6.137 1 97.69 104 ASP B CA 1
ATOM 2469 C C . ASP B 1 104 ? 11.133 -16.094 -7.531 1 97.69 104 ASP B C 1
ATOM 2471 O O . ASP B 1 104 ? 11.992 -16.172 -8.406 1 97.69 104 ASP B O 1
ATOM 2475 N N . ILE B 1 105 ? 9.914 -16.438 -7.691 1 98.19 105 ILE B N 1
ATOM 2476 C CA . ILE B 1 105 ? 9.445 -16.922 -8.984 1 98.19 105 ILE B CA 1
ATOM 2477 C C . ILE B 1 105 ? 9.68 -15.859 -10.055 1 98.19 105 ILE B C 1
ATOM 2479 O O . ILE B 1 105 ? 10.156 -16.156 -11.148 1 98.19 105 ILE B O 1
ATOM 2483 N N . THR B 1 106 ? 9.344 -14.578 -9.734 1 98.38 106 THR B N 1
ATOM 2484 C CA . THR B 1 106 ? 9.531 -13.5 -10.703 1 98.38 106 THR B CA 1
ATOM 2485 C C . THR B 1 106 ? 11.016 -13.289 -10.992 1 98.38 106 THR B C 1
ATOM 2487 O O . THR B 1 106 ? 11.391 -13.008 -12.133 1 98.38 106 THR B O 1
ATOM 2490 N N . LYS B 1 107 ? 11.82 -13.445 -9.977 1 96.44 107 LYS B N 1
ATOM 2491 C CA . LYS B 1 107 ? 13.227 -13.102 -10.117 1 96.44 107 LYS B CA 1
ATOM 2492 C C . LYS B 1 107 ? 14.031 -14.266 -10.695 1 96.44 107 LYS B C 1
ATOM 2494 O O . LYS B 1 107 ? 14.953 -14.062 -11.484 1 96.44 107 LYS B O 1
ATOM 2499 N N . GLU B 1 108 ? 13.672 -15.469 -10.367 1 96.19 108 GLU B N 1
ATOM 2500 C CA . GLU B 1 108 ? 14.492 -16.625 -10.727 1 96.19 108 GLU B CA 1
ATOM 2501 C C . GLU B 1 108 ? 13.93 -17.328 -11.953 1 96.19 108 GLU B C 1
ATOM 2503 O O . GLU B 1 108 ? 14.688 -17.875 -12.766 1 96.19 108 GLU B O 1
ATOM 2508 N N . LEU B 1 109 ? 12.625 -17.359 -12.094 1 96.56 109 LEU B N 1
ATOM 2509 C CA . LEU B 1 109 ? 12.016 -18.094 -13.203 1 96.56 109 LEU B CA 1
ATOM 2510 C C . LEU B 1 109 ? 11.539 -17.125 -14.289 1 96.56 109 LEU B C 1
ATOM 2512 O O . LEU B 1 109 ? 11.117 -17.547 -15.367 1 96.56 109 LEU B O 1
ATOM 2516 N N . ASP B 1 110 ? 11.57 -15.844 -13.984 1 97.44 110 ASP B N 1
ATOM 2517 C CA . ASP B 1 110 ? 11.211 -14.789 -14.93 1 97.44 110 ASP B CA 1
ATOM 2518 C C . ASP B 1 110 ? 9.773 -14.953 -15.414 1 97.44 110 ASP B C 1
ATOM 2520 O O . ASP B 1 110 ? 9.508 -14.875 -16.609 1 97.44 110 ASP B O 1
ATOM 2524 N N . ILE B 1 111 ? 8.844 -15.32 -14.531 1 98.5 111 ILE B N 1
ATOM 2525 C CA . ILE B 1 111 ? 7.41 -15.422 -14.781 1 98.5 111 ILE B CA 1
ATOM 2526 C C . ILE B 1 111 ? 6.672 -14.305 -14.031 1 98.5 111 ILE B C 1
ATOM 2528 O O . ILE B 1 111 ? 6.789 -14.195 -12.812 1 98.5 111 ILE B O 1
ATOM 2532 N N . PRO B 1 112 ? 5.93 -13.453 -14.719 1 98.81 112 PRO B N 1
ATOM 2533 C CA . PRO B 1 112 ? 5.176 -12.422 -14 1 98.81 112 PRO B CA 1
ATOM 2534 C C . PRO B 1 112 ? 4.094 -13.008 -13.094 1 98.81 112 PRO B C 1
ATOM 2536 O O . PRO B 1 112 ? 3.473 -14.016 -13.438 1 98.81 112 PRO B O 1
ATOM 2539 N N . VAL B 1 113 ? 3.955 -12.406 -12 1 98.94 113 VAL B N 1
ATOM 2540 C CA . VAL B 1 113 ? 2.949 -12.828 -11.039 1 98.94 113 VAL B CA 1
ATOM 2541 C C . VAL B 1 113 ? 1.994 -11.672 -10.742 1 98.94 113 VAL B C 1
ATOM 2543 O O . VAL B 1 113 ? 2.43 -10.578 -10.398 1 98.94 113 VAL B O 1
ATOM 2546 N N . LEU B 1 114 ? 0.699 -11.891 -10.93 1 98.94 114 LEU B N 1
ATOM 2547 C CA . LEU B 1 114 ? -0.333 -10.906 -10.625 1 98.94 114 LEU B CA 1
ATOM 2548 C C . LEU B 1 114 ? -1.219 -11.375 -9.477 1 98.94 114 LEU B C 1
ATOM 2550 O O . LEU B 1 114 ? -1.936 -12.375 -9.617 1 98.94 114 LEU B O 1
ATOM 2554 N N . CYS B 1 115 ? -1.156 -10.656 -8.414 1 98.94 115 CYS B N 1
ATOM 2555 C CA . CYS B 1 115 ? -1.958 -10.977 -7.238 1 98.94 115 CYS B CA 1
ATOM 2556 C C . CYS B 1 115 ? -3.148 -10.031 -7.117 1 98.94 115 CYS B C 1
ATOM 2558 O O . CYS B 1 115 ? -2.994 -8.82 -7.227 1 98.94 115 CYS B O 1
ATOM 2560 N N . TYR B 1 116 ? -4.285 -10.609 -6.918 1 98.81 116 TYR B N 1
ATOM 2561 C CA . TYR B 1 116 ? -5.516 -9.859 -6.684 1 98.81 116 TYR B CA 1
ATOM 2562 C C . TYR B 1 116 ? -6.043 -10.109 -5.277 1 98.81 116 TYR B C 1
ATOM 2564 O O . TYR B 1 116 ? -6.102 -11.25 -4.82 1 98.81 116 TYR B O 1
ATOM 2572 N N . GLY B 1 117 ? -6.395 -9.055 -4.543 1 97.94 117 GLY B N 1
ATOM 2573 C CA . GLY B 1 117 ? -6.902 -9.305 -3.203 1 97.94 117 GLY B CA 1
ATOM 2574 C C . GLY B 1 117 ? -7.375 -8.047 -2.5 1 97.94 117 GLY B C 1
ATOM 2575 O O . GLY B 1 117 ? -7.379 -6.965 -3.09 1 97.94 117 GLY B O 1
ATOM 2576 N N . LEU B 1 118 ? -7.812 -8.242 -1.288 1 97.06 118 LEU B N 1
ATOM 2577 C CA . LEU B 1 118 ? -8.18 -7.145 -0.402 1 97.06 118 LEU B CA 1
ATOM 2578 C C . LEU B 1 118 ? -6.941 -6.531 0.248 1 97.06 118 LEU B C 1
ATOM 2580 O O . LEU B 1 118 ? -5.879 -7.156 0.28 1 97.06 118 LEU B O 1
ATOM 2584 N N . LYS B 1 119 ? -7.059 -5.312 0.632 1 95.88 119 LYS B N 1
ATOM 2585 C CA . LYS B 1 119 ? -5.98 -4.648 1.357 1 95.88 119 LYS B CA 1
ATOM 2586 C C . LYS B 1 119 ? -6.254 -4.633 2.857 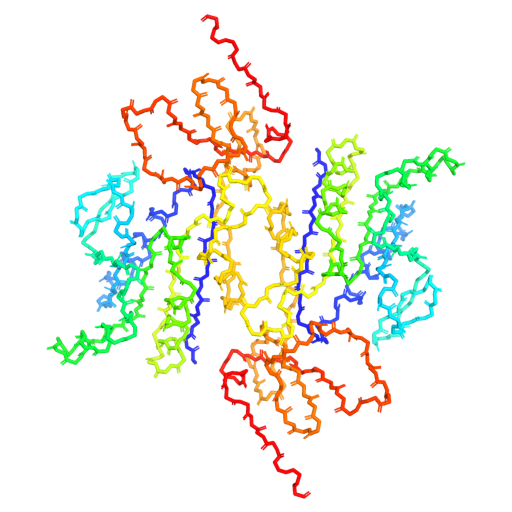1 95.88 119 LYS B C 1
ATOM 2588 O O . LYS B 1 119 ? -5.605 -5.355 3.619 1 95.88 119 LYS B O 1
ATOM 2593 N N . ASN B 1 120 ? -7.398 -4.078 3.311 1 93.75 120 ASN B N 1
ATOM 2594 C CA . ASN B 1 120 ? -7.762 -3.902 4.711 1 93.75 120 ASN B CA 1
ATOM 2595 C C . ASN B 1 120 ? -8.422 -5.152 5.281 1 93.75 120 ASN B C 1
ATOM 2597 O O . ASN B 1 120 ? -9.266 -5.77 4.625 1 93.75 120 ASN B O 1
ATOM 2601 N N . SER B 1 121 ? -8.078 -5.484 6.52 1 89.94 121 SER B N 1
ATOM 2602 C CA . SER B 1 121 ? -8.75 -6.582 7.203 1 89.94 121 SER B CA 1
ATOM 2603 C C . SER B 1 121 ? -10.039 -6.113 7.863 1 89.94 121 SER B C 1
ATOM 2605 O O . SER B 1 121 ? -10.438 -4.953 7.711 1 89.94 121 SER B O 1
ATOM 2607 N N . SER B 1 122 ? -10.68 -7.043 8.547 1 81.69 122 SER B N 1
ATOM 2608 C CA . SER B 1 122 ? -11.891 -6.707 9.289 1 81.69 122 SER B CA 1
ATOM 2609 C C . SER B 1 122 ? -11.57 -5.949 10.57 1 81.69 122 SER B C 1
ATOM 2611 O O . SER B 1 122 ? -12.453 -5.363 11.195 1 81.69 122 SER B O 1
ATOM 2613 N N . ILE B 1 123 ? -10.344 -6.051 10.93 1 85.31 123 ILE B N 1
ATOM 2614 C CA . ILE B 1 123 ? -9.898 -5.309 12.109 1 85.31 123 ILE B CA 1
ATOM 2615 C C . ILE B 1 123 ? -9.445 -3.91 11.695 1 85.31 123 ILE B C 1
ATOM 2617 O O . ILE B 1 123 ? -8.547 -3.762 10.859 1 85.31 123 ILE B O 1
ATOM 2621 N N . LYS B 1 124 ? -10.133 -2.982 12.32 1 88.56 124 LYS B N 1
ATOM 2622 C CA . LYS B 1 124 ? -9.859 -1.591 11.984 1 88.56 124 LYS B CA 1
ATOM 2623 C C . LYS B 1 124 ? -8.375 -1.262 12.164 1 88.56 124 LYS B C 1
ATOM 2625 O O . LYS B 1 124 ? -7.809 -1.516 13.227 1 88.56 124 LYS B O 1
ATOM 2630 N N . GLY B 1 125 ? -7.781 -0.766 11.07 1 91.88 125 GLY B N 1
ATOM 2631 C CA . GLY B 1 125 ? -6.406 -0.299 11.141 1 91.88 125 GLY B CA 1
ATOM 2632 C C . GLY B 1 125 ? -5.391 -1.392 10.859 1 91.88 125 GLY B C 1
ATOM 2633 O O . GLY B 1 125 ? -4.184 -1.155 10.922 1 91.88 125 GLY B O 1
ATOM 2634 N N . GLU B 1 126 ? -5.855 -2.545 10.508 1 93.75 126 GLU B N 1
ATOM 2635 C CA . GLU B 1 126 ? -4.949 -3.664 10.281 1 93.75 126 GLU B CA 1
ATOM 2636 C C . GLU B 1 126 ? -5.047 -4.176 8.852 1 93.75 126 GLU B C 1
ATOM 2638 O O . GLU B 1 126 ? -6.148 -4.406 8.344 1 93.75 126 GLU B O 1
ATOM 2643 N N . LEU B 1 127 ? -3.889 -4.352 8.305 1 96.06 127 LEU B N 1
ATOM 2644 C CA . LEU B 1 127 ? -3.818 -5.008 7 1 96.06 127 LEU B CA 1
ATOM 2645 C C . LEU B 1 127 ? -3.84 -6.523 7.152 1 96.06 127 LEU B C 1
ATOM 2647 O O . LEU B 1 127 ? -3.469 -7.051 8.203 1 96.06 127 LEU B O 1
ATOM 2651 N N . PHE B 1 128 ? -4.305 -7.23 6.117 1 95.19 128 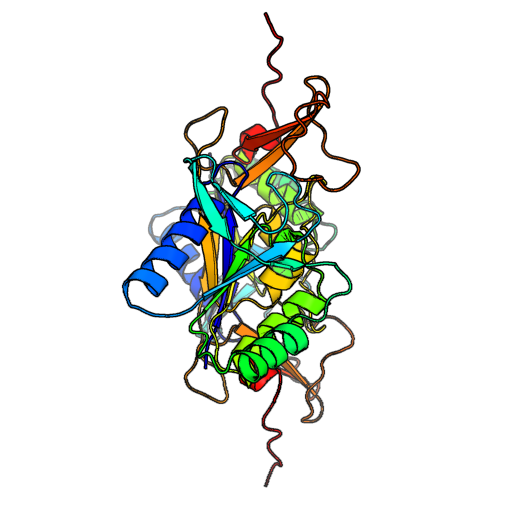PHE B N 1
ATOM 2652 C CA . PHE B 1 128 ? -4.078 -8.672 6.051 1 95.19 128 PHE B CA 1
ATOM 2653 C C . PHE B 1 128 ? -2.59 -8.977 5.965 1 95.19 128 PHE B C 1
ATOM 2655 O O . PHE B 1 128 ? -1.825 -8.219 5.367 1 95.19 128 PHE B O 1
ATOM 2662 N N . ASP B 1 129 ? -2.203 -10.125 6.48 1 94.5 129 ASP B N 1
ATOM 2663 C CA . ASP B 1 129 ? -0.803 -10.539 6.406 1 94.5 129 ASP B CA 1
ATOM 2664 C C . ASP B 1 129 ? -0.327 -10.602 4.953 1 94.5 129 ASP B C 1
ATOM 2666 O O . ASP B 1 129 ? 0.732 -10.07 4.617 1 94.5 129 ASP B O 1
ATOM 2670 N N . GLY B 1 130 ? -1.112 -11.227 4.164 1 97.44 130 GLY B N 1
ATOM 2671 C CA . GLY B 1 130 ? -0.766 -11.312 2.754 1 97.44 130 GLY B CA 1
ATOM 2672 C C . GLY B 1 130 ? -0.697 -9.961 2.068 1 97.44 130 GLY B C 1
ATOM 2673 O O . GLY B 1 130 ? 0.219 -9.703 1.285 1 97.44 130 GLY B O 1
ATOM 2674 N N . SER B 1 131 ? -1.646 -9.102 2.398 1 98.25 131 SER B N 1
ATOM 2675 C CA . SER B 1 131 ? -1.665 -7.754 1.833 1 98.25 131 SER B CA 1
ATOM 2676 C C . SER B 1 131 ? -0.46 -6.941 2.297 1 98.25 131 SER B C 1
ATOM 2678 O O . SER B 1 131 ? 0.148 -6.215 1.507 1 98.25 131 SER B O 1
ATOM 2680 N N . ASN B 1 132 ? -0.145 -7.117 3.582 1 97.88 132 ASN B N 1
ATOM 2681 C CA . ASN B 1 132 ? 1.032 -6.449 4.125 1 97.88 132 ASN B CA 1
ATOM 2682 C C . ASN B 1 132 ? 2.299 -6.836 3.367 1 97.88 132 ASN B C 1
ATOM 2684 O O . ASN B 1 132 ? 3.072 -5.969 2.957 1 97.88 132 ASN B O 1
ATOM 2688 N N . ALA B 1 133 ? 2.451 -8.102 3.141 1 98.25 133 ALA B N 1
ATOM 2689 C CA . ALA B 1 133 ? 3.619 -8.609 2.426 1 98.25 133 ALA B CA 1
ATOM 2690 C C . ALA B 1 133 ? 3.613 -8.156 0.97 1 98.25 133 ALA B C 1
ATOM 2692 O O . ALA B 1 133 ? 4.656 -7.789 0.425 1 98.25 133 ALA B O 1
ATOM 2693 N N . LEU B 1 134 ? 2.471 -8.156 0.382 1 98.75 134 LEU B N 1
ATOM 2694 C CA . LEU B 1 134 ? 2.357 -7.746 -1.014 1 98.75 134 LEU B CA 1
ATOM 2695 C C . LEU B 1 134 ? 2.645 -6.254 -1.168 1 98.75 134 LEU B C 1
ATOM 2697 O O . LEU B 1 134 ? 3.271 -5.836 -2.143 1 98.75 134 LEU B O 1
ATOM 2701 N N . LEU B 1 135 ? 2.178 -5.496 -0.222 1 98.44 135 LEU B N 1
ATOM 2702 C CA . LEU B 1 135 ? 2.457 -4.062 -0.25 1 98.44 135 LEU B CA 1
ATOM 2703 C C . LEU B 1 135 ? 3.949 -3.797 -0.079 1 98.44 135 LEU B C 1
ATOM 2705 O O . LEU B 1 135 ? 4.48 -2.83 -0.632 1 98.44 135 LEU B O 1
ATOM 2709 N N . TYR B 1 136 ? 4.605 -4.664 0.619 1 97.81 136 TYR B N 1
ATOM 2710 C CA . TYR B 1 136 ? 6.043 -4.523 0.823 1 97.81 136 TYR B CA 1
ATOM 2711 C C . TYR B 1 136 ? 6.812 -4.902 -0.437 1 97.81 136 TYR B C 1
ATOM 2713 O O . TYR B 1 136 ? 7.691 -4.164 -0.881 1 97.81 136 TYR B O 1
ATOM 2721 N N . TRP B 1 137 ? 6.41 -5.93 -1.154 1 98.12 137 TRP B N 1
ATOM 2722 C CA . TRP B 1 137 ? 7.289 -6.562 -2.133 1 98.12 137 TRP B CA 1
ATOM 2723 C C . TRP B 1 137 ? 6.863 -6.207 -3.555 1 98.12 137 TRP B C 1
ATOM 2725 O O . TRP B 1 137 ? 7.68 -6.246 -4.48 1 98.12 137 TRP B O 1
ATOM 2735 N N . ALA B 1 138 ? 5.598 -5.949 -3.76 1 98.44 138 ALA B N 1
ATOM 2736 C CA . ALA B 1 138 ? 5.117 -5.773 -5.125 1 98.44 138 ALA B CA 1
ATOM 2737 C C . ALA B 1 138 ? 5.785 -4.574 -5.793 1 98.44 138 ALA B C 1
ATOM 2739 O O . ALA B 1 138 ? 5.914 -3.51 -5.188 1 98.44 138 ALA B O 1
ATOM 2740 N N . GLU B 1 139 ? 6.188 -4.746 -7.02 1 97.69 139 GLU B N 1
ATOM 2741 C CA . GLU B 1 139 ? 6.848 -3.678 -7.762 1 97.69 139 GLU B CA 1
ATOM 2742 C C . GLU B 1 139 ? 5.828 -2.744 -8.406 1 97.69 139 GLU B C 1
ATOM 2744 O O . GLU B 1 139 ? 6.156 -1.613 -8.773 1 97.69 139 GLU B O 1
ATOM 2749 N N . THR B 1 140 ? 4.656 -3.271 -8.586 1 97.75 140 THR B N 1
ATOM 2750 C CA . THR B 1 140 ? 3.535 -2.477 -9.078 1 97.75 140 THR B CA 1
ATOM 2751 C C . THR B 1 140 ? 2.295 -2.705 -8.211 1 97.75 140 THR B C 1
ATOM 2753 O O . THR B 1 140 ? 1.889 -3.848 -7.992 1 97.75 140 THR B O 1
ATOM 2756 N N . ILE B 1 141 ? 1.772 -1.633 -7.691 1 98.12 141 ILE B N 1
ATOM 2757 C CA . ILE B 1 141 ? 0.554 -1.652 -6.891 1 98.12 141 ILE B CA 1
ATOM 2758 C C . ILE B 1 141 ? -0.542 -0.858 -7.598 1 98.12 141 ILE B C 1
ATOM 2760 O O . ILE B 1 141 ? -0.352 0.315 -7.93 1 98.12 141 ILE B O 1
ATOM 2764 N N . GLU B 1 142 ? -1.646 -1.527 -7.84 1 98.06 142 GLU B N 1
ATOM 2765 C CA . GLU B 1 142 ? -2.773 -0.9 -8.523 1 98.06 142 GLU B CA 1
ATOM 2766 C C . GLU B 1 142 ? -4.078 -1.136 -7.77 1 98.06 142 GLU B C 1
ATOM 2768 O O . GLU B 1 142 ? -4.254 -2.176 -7.133 1 98.06 142 GLU B O 1
ATOM 2773 N N . GLU B 1 143 ? -4.922 -0.148 -7.938 1 98.38 143 GLU B N 1
ATOM 2774 C CA . GLU B 1 143 ? -6.223 -0.26 -7.277 1 98.38 143 GLU B CA 1
ATOM 2775 C C . GLU B 1 143 ? -7.336 -0.51 -8.289 1 98.38 143 GLU B C 1
ATOM 2777 O O . GLU B 1 143 ? -7.41 0.167 -9.32 1 98.38 143 GLU B O 1
ATOM 2782 N N . ILE B 1 144 ? -8.109 -1.514 -8.023 1 98.25 144 ILE B N 1
ATOM 2783 C CA . ILE B 1 144 ? -9.375 -1.702 -8.734 1 98.25 144 ILE B CA 1
ATOM 2784 C C . ILE B 1 144 ? -10.5 -0.988 -7.988 1 98.25 144 ILE B C 1
ATOM 2786 O O . ILE B 1 144 ? -10.875 -1.391 -6.887 1 98.25 144 ILE B O 1
ATOM 2790 N N . LYS B 1 145 ? -11.016 -0.02 -8.578 1 97.81 145 LYS B N 1
ATOM 2791 C CA . LYS B 1 145 ? -11.906 0.912 -7.891 1 97.81 145 LYS B CA 1
ATOM 2792 C C . LYS B 1 145 ? -13.344 0.418 -7.914 1 97.81 145 LYS B C 1
ATOM 2794 O O . LYS B 1 145 ? -13.742 -0.325 -8.812 1 97.81 145 LYS B O 1
ATOM 2799 N N . THR B 1 146 ? -14.078 0.71 -6.953 1 97.38 146 THR B N 1
ATOM 2800 C CA . THR B 1 146 ? -15.523 0.532 -6.883 1 97.38 146 THR B CA 1
ATOM 2801 C C . THR B 1 146 ? -16.172 1.674 -6.105 1 97.38 146 THR B C 1
ATOM 2803 O O . THR B 1 146 ? -15.5 2.621 -5.703 1 97.38 146 THR B O 1
ATOM 2806 N N . ILE B 1 147 ? -17.484 1.623 -5.98 1 97.56 147 ILE B N 1
ATOM 2807 C CA . ILE B 1 147 ? -18.219 2.771 -5.457 1 97.56 147 ILE B CA 1
ATOM 2808 C C . ILE B 1 147 ? -18.75 2.457 -4.062 1 97.56 147 ILE B C 1
ATOM 2810 O O . ILE B 1 147 ? -19.141 1.321 -3.783 1 97.56 147 ILE B O 1
ATOM 2814 N N . CYS B 1 148 ? -18.766 3.424 -3.223 1 97.31 148 CYS B N 1
ATOM 2815 C CA . CYS B 1 148 ? -19.328 3.316 -1.875 1 97.31 148 CYS B CA 1
ATOM 2816 C C . CYS B 1 148 ? -20.781 2.904 -1.916 1 97.31 148 CYS B C 1
ATOM 2818 O O . CYS B 1 148 ? -21.562 3.416 -2.73 1 97.31 148 CYS B O 1
ATOM 2820 N N . SER B 1 149 ? -21.188 2.027 -0.981 1 95.25 149 SER B N 1
ATOM 2821 C CA . SER B 1 149 ? -22.547 1.508 -0.953 1 95.25 149 SER B CA 1
ATOM 2822 C C . SER B 1 149 ? -23.547 2.582 -0.518 1 95.25 149 SER B C 1
ATOM 2824 O O . SER B 1 149 ? -24.75 2.441 -0.727 1 95.25 149 SER B O 1
ATOM 2826 N N . TYR B 1 150 ? -23.047 3.643 0.095 1 95.19 150 TYR B N 1
ATOM 2827 C CA . TYR B 1 150 ? -23.953 4.633 0.676 1 95.19 150 TYR B CA 1
ATOM 2828 C C . TYR B 1 150 ? -23.891 5.941 -0.101 1 95.19 150 TYR B C 1
ATOM 2830 O O . TYR B 1 150 ? -24.766 6.801 0.056 1 95.19 150 TYR B O 1
ATOM 2838 N N . CYS B 1 151 ? -22.844 6.117 -0.914 1 96.25 151 CYS B N 1
ATOM 2839 C CA . CYS B 1 151 ? -22.734 7.348 -1.687 1 96.25 151 CYS B CA 1
ATOM 2840 C C . CYS B 1 151 ? -22.016 7.094 -3.01 1 96.25 151 CYS B C 1
ATOM 2842 O O . CYS B 1 151 ? -21.703 5.949 -3.344 1 96.25 151 CYS B O 1
ATOM 2844 N N . ASP B 1 152 ? -21.688 8.148 -3.787 1 96.12 152 ASP B N 1
ATOM 2845 C CA . ASP B 1 152 ? -21.141 7.992 -5.137 1 96.12 152 ASP B CA 1
ATOM 2846 C C . ASP B 1 152 ? -19.625 8.133 -5.137 1 96.12 152 ASP B C 1
ATOM 2848 O O . ASP B 1 152 ? -19 8.203 -6.199 1 96.12 152 ASP B O 1
ATOM 2852 N N . LYS B 1 153 ? -19.078 8.148 -3.971 1 96.31 153 LYS B N 1
ATOM 2853 C CA . LYS B 1 153 ? -17.625 8.266 -3.9 1 96.31 153 LYS B CA 1
ATOM 2854 C C . LYS B 1 153 ? -16.953 6.898 -3.996 1 96.31 153 LYS B C 1
ATOM 2856 O O . LYS B 1 153 ? -17.609 5.867 -3.881 1 96.31 153 LYS B O 1
ATOM 2861 N N . LYS B 1 154 ? -15.672 6.977 -4.246 1 97.5 154 LYS B N 1
ATOM 2862 C CA . LYS B 1 154 ? -14.891 5.746 -4.328 1 97.5 154 LYS B CA 1
ATOM 2863 C C . LYS B 1 154 ? -14.852 5.027 -2.98 1 97.5 154 LYS B C 1
ATOM 2865 O O . LYS B 1 154 ? -14.656 5.656 -1.939 1 97.5 154 LYS B O 1
ATOM 2870 N N . ALA B 1 155 ? -15.07 3.684 -2.988 1 97.62 155 ALA B N 1
ATOM 2871 C CA . ALA B 1 155 ? -14.906 2.863 -1.792 1 97.62 155 ALA B CA 1
ATOM 2872 C C . ALA B 1 155 ? -13.445 2.494 -1.578 1 97.62 155 ALA B C 1
ATOM 2874 O O . ALA B 1 155 ? -12.75 2.096 -2.52 1 97.62 155 ALA B O 1
ATOM 2875 N N . THR B 1 156 ? -12.969 2.656 -0.323 1 97.12 156 THR B N 1
ATOM 2876 C CA . THR B 1 156 ? -11.602 2.26 0.004 1 97.12 156 THR B CA 1
ATOM 2877 C C . THR B 1 156 ? -11.578 1.381 1.252 1 97.12 156 THR B C 1
ATOM 2879 O O . THR B 1 156 ? -10.516 0.919 1.672 1 97.12 156 THR B O 1
ATOM 2882 N N . MET B 1 157 ? -12.727 1.175 1.841 1 96.69 157 MET B N 1
ATOM 2883 C CA . MET B 1 157 ? -12.852 0.426 3.088 1 96.69 157 MET B CA 1
ATOM 2884 C C . MET B 1 157 ? -13.859 -0.705 2.949 1 96.69 157 MET B C 1
ATOM 2886 O O . MET B 1 157 ? -14.773 -0.63 2.119 1 96.69 157 MET B O 1
ATOM 2890 N N . ASN B 1 158 ? -13.695 -1.733 3.732 1 94.5 158 ASN B N 1
ATOM 2891 C CA . ASN B 1 158 ? -14.664 -2.812 3.871 1 94.5 158 ASN B CA 1
ATOM 2892 C C . ASN B 1 158 ? -15.219 -2.887 5.289 1 94.5 158 ASN B C 1
ATOM 2894 O O . ASN B 1 158 ? -14.469 -3.076 6.246 1 94.5 158 ASN B O 1
ATOM 2898 N N . LEU B 1 159 ? -16.484 -2.713 5.375 1 92.69 159 LEU B N 1
ATOM 2899 C CA . LEU B 1 159 ? -17.109 -2.777 6.695 1 92.69 159 LEU B CA 1
ATOM 2900 C C . LEU B 1 159 ? -17.812 -4.113 6.898 1 92.69 159 LEU B C 1
ATOM 2902 O O . LEU B 1 159 ? -18.625 -4.531 6.062 1 92.69 159 LEU B O 1
ATOM 2906 N N . ARG B 1 160 ? -17.484 -4.73 7.914 1 88.81 160 ARG B N 1
ATOM 2907 C CA . ARG B 1 160 ? -18.172 -5.953 8.32 1 88.81 160 ARG B CA 1
ATOM 2908 C C . ARG B 1 160 ? -19.469 -5.633 9.062 1 88.81 160 ARG B C 1
ATOM 2910 O O . ARG B 1 160 ? -19.469 -4.82 9.984 1 88.81 160 ARG B O 1
ATOM 2917 N N . ILE B 1 161 ? -20.5 -6.234 8.609 1 86.81 161 ILE B N 1
ATOM 2918 C CA . ILE B 1 161 ? -21.797 -6.043 9.242 1 86.81 161 ILE B CA 1
ATOM 2919 C C . ILE B 1 161 ? -22.297 -7.375 9.797 1 86.81 161 ILE B C 1
ATOM 2921 O O . ILE B 1 161 ? -22.281 -8.391 9.094 1 86.81 161 ILE B O 1
ATOM 2925 N N . GLY B 1 162 ? -22.562 -7.41 11.07 1 83.12 162 GLY B N 1
ATOM 2926 C CA . GLY B 1 162 ? -23.203 -8.531 11.742 1 83.12 162 GLY B CA 1
ATOM 2927 C C . GLY B 1 162 ? -24.391 -8.109 12.594 1 83.12 162 GLY B C 1
ATOM 2928 O O . GLY B 1 162 ? -24.297 -7.164 13.383 1 83.12 162 GLY B O 1
ATOM 2929 N N . ASN B 1 163 ? -25.469 -8.859 12.492 1 82.44 163 ASN B N 1
ATOM 2930 C CA . ASN B 1 163 ? -26.688 -8.5 13.211 1 82.44 163 ASN B CA 1
ATOM 2931 C C . ASN B 1 163 ? -27.047 -7.031 13 1 82.44 163 ASN B C 1
ATOM 2933 O O . ASN B 1 163 ? -27.328 -6.316 13.961 1 82.44 163 ASN B O 1
ATOM 2937 N N . GLU B 1 164 ? -26.766 -6.57 11.836 1 80.81 164 GLU B N 1
ATOM 2938 C CA . GLU B 1 164 ? -27.141 -5.238 11.375 1 80.81 164 GLU B CA 1
ATOM 2939 C C . GLU B 1 164 ? -26.328 -4.156 12.086 1 80.81 164 GLU B C 1
ATOM 2941 O O . GLU B 1 164 ? -26.766 -3.006 12.164 1 80.81 164 GLU B O 1
ATOM 2946 N N . LYS B 1 165 ? -25.359 -4.543 12.695 1 86.94 165 LYS B N 1
ATOM 2947 C CA . LYS B 1 165 ? -24.469 -3.59 13.352 1 86.94 165 LYS B CA 1
ATOM 2948 C C . LYS B 1 165 ? -23.047 -3.689 12.789 1 86.94 165 LYS B C 1
ATOM 2950 O O . LYS B 1 165 ? -22.594 -4.781 12.438 1 86.94 165 LYS B O 1
ATOM 2955 N N . PRO B 1 166 ? -22.406 -2.549 12.68 1 86.88 166 PRO B N 1
ATOM 2956 C CA . PRO B 1 166 ? -21.016 -2.578 12.234 1 86.88 166 PRO B CA 1
ATOM 2957 C C . PRO B 1 166 ? -20.094 -3.283 13.219 1 86.88 166 PRO B C 1
ATOM 2959 O O . PRO B 1 166 ? -20.25 -3.131 14.438 1 86.88 166 PRO B O 1
ATOM 2962 N N . ILE B 1 167 ? -19.219 -4.078 12.727 1 83.75 167 ILE B N 1
ATOM 2963 C CA . ILE B 1 167 ? -18.234 -4.797 13.531 1 83.75 167 ILE B CA 1
ATOM 2964 C C . ILE B 1 167 ? -16.828 -4.363 13.141 1 83.75 167 ILE B C 1
ATOM 2966 O O . ILE B 1 167 ? -16.438 -4.5 11.984 1 83.75 167 ILE B O 1
ATOM 2970 N N . TYR B 1 168 ? -16.031 -3.828 14.086 1 84.31 168 TYR B N 1
ATOM 2971 C CA . TYR B 1 168 ? -14.695 -3.299 13.789 1 84.31 168 TYR B CA 1
ATOM 2972 C C . TYR B 1 168 ? -13.609 -4.172 14.398 1 84.31 168 TYR B C 1
ATOM 2974 O O . TYR B 1 168 ? -12.422 -3.879 14.266 1 84.31 168 TYR B O 1
ATOM 2982 N N . THR B 1 169 ? -14 -5.121 15.219 1 79.12 169 THR B N 1
ATOM 2983 C CA . THR B 1 169 ? -13.031 -5.953 15.922 1 79.12 169 THR B CA 1
ATOM 2984 C C . THR B 1 169 ? -13.344 -7.434 15.727 1 79.12 169 THR B C 1
ATOM 2986 O O . THR B 1 169 ? -14.359 -7.785 15.117 1 79.12 169 THR B O 1
ATOM 2989 N N . GLY B 1 170 ? -12.398 -8.172 16.172 1 72.12 170 GLY B N 1
ATOM 2990 C CA . GLY B 1 170 ? -12.617 -9.609 16.094 1 72.12 170 GLY B CA 1
ATOM 2991 C C . GLY B 1 170 ? -11.703 -10.297 15.094 1 72.12 170 GLY B C 1
ATOM 2992 O O . GLY B 1 170 ? -10.578 -9.852 14.867 1 72.12 170 GLY B O 1
ATOM 2993 N N . ASP B 1 171 ? -12.266 -11.391 14.656 1 64.75 171 ASP B N 1
ATOM 2994 C CA . ASP B 1 171 ? -11.422 -12.25 13.82 1 64.75 171 ASP B CA 1
ATOM 2995 C C . ASP B 1 171 ? -11.383 -11.742 12.383 1 64.75 171 ASP B C 1
ATOM 2997 O O . ASP B 1 171 ? -12.344 -11.141 11.898 1 64.75 171 ASP B O 1
ATOM 3001 N N . ILE B 1 172 ? -10.219 -11.531 11.875 1 56.91 172 ILE B N 1
ATOM 3002 C CA . ILE B 1 172 ? -9.992 -11.172 10.477 1 56.91 172 ILE B CA 1
ATOM 3003 C C . ILE B 1 172 ? -10.852 -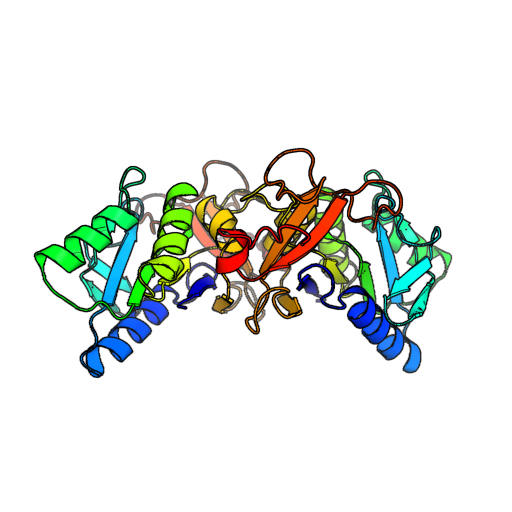12.047 9.57 1 56.91 172 ILE B C 1
ATOM 3005 O O . ILE B 1 172 ? -10.992 -13.25 9.805 1 56.91 172 ILE B O 1
ATOM 3009 N N . ILE B 1 173 ? -11.82 -11.352 8.617 1 53.56 173 ILE B N 1
ATOM 3010 C CA . ILE B 1 173 ? -12.883 -11.719 7.688 1 53.56 173 ILE B CA 1
ATOM 3011 C C . ILE B 1 173 ? -12.547 -13.047 7.02 1 53.56 173 ILE B C 1
ATOM 3013 O O . ILE B 1 173 ? -11.477 -13.195 6.422 1 53.56 173 ILE B O 1
ATOM 3017 N N . LYS B 1 174 ? -13.219 -14.117 7.406 1 48.34 174 LYS B N 1
ATOM 3018 C CA . LYS B 1 174 ? -13.375 -15.258 6.508 1 48.34 174 LYS B CA 1
ATOM 3019 C C . LYS B 1 174 ? -14.172 -14.867 5.266 1 48.34 174 LYS B C 1
ATOM 3021 O O . LYS B 1 174 ? -15.281 -14.352 5.371 1 48.34 174 LYS B O 1
ATOM 3026 N N . CYS B 1 175 ? -13.609 -14.234 4.215 1 46.91 175 CYS B N 1
ATOM 3027 C CA . CYS B 1 175 ? -14.133 -13.648 2.986 1 46.91 175 CYS B CA 1
ATOM 3028 C C . CYS B 1 175 ? -15.391 -14.367 2.529 1 46.91 175 CYS B C 1
ATOM 3030 O O . CYS B 1 175 ? -15.969 -14.023 1.497 1 46.91 175 CYS B O 1
ATOM 3032 N N . GLY B 1 176 ? -15.711 -15.578 2.887 1 45 176 GLY B N 1
ATOM 3033 C CA . GLY B 1 176 ? -16.812 -16.188 2.16 1 45 176 GLY B CA 1
ATOM 3034 C C . GLY B 1 176 ? -18.156 -15.602 2.504 1 45 176 GLY B C 1
ATOM 3035 O O . GLY B 1 176 ? -18.328 -15 3.57 1 45 176 GLY B O 1
ATOM 3036 N N . ASP B 1 177 ? -18.875 -15.211 1.353 1 44.38 177 ASP B N 1
ATOM 3037 C CA . ASP B 1 177 ? -20.297 -14.906 1.486 1 44.38 177 ASP B CA 1
ATOM 3038 C C . ASP B 1 177 ? -20.984 -15.914 2.398 1 44.38 177 ASP B C 1
ATOM 3040 O O . ASP B 1 177 ? -21.156 -17.078 2.025 1 44.38 177 ASP B O 1
ATOM 3044 N N . THR B 1 178 ? -20.625 -15.922 3.633 1 42.31 178 THR B N 1
ATOM 3045 C CA . THR B 1 178 ? -21.359 -16.906 4.402 1 42.31 178 THR B CA 1
ATOM 3046 C C . THR B 1 178 ? -22.875 -16.719 4.219 1 42.31 178 THR B C 1
ATOM 3048 O O . THR B 1 178 ? -23.406 -15.648 4.527 1 42.31 178 THR B O 1
ATOM 3051 N N . THR B 1 179 ? -23.375 -17.375 3.279 1 40.91 179 THR B N 1
ATOM 3052 C CA . THR B 1 179 ? -24.828 -17.516 3.164 1 40.91 179 THR B CA 1
ATOM 3053 C C . THR B 1 179 ? -25.469 -17.609 4.543 1 40.91 179 THR B C 1
ATOM 3055 O O . THR B 1 179 ? -26.609 -17.156 4.734 1 40.91 179 THR B O 1
ATOM 3058 N N . ASP B 1 180 ? -24.938 -18.484 5.363 1 43.66 180 ASP B N 1
ATOM 3059 C CA . ASP B 1 180 ? -25.781 -18.812 6.52 1 43.66 180 ASP B CA 1
ATOM 3060 C C . ASP B 1 180 ? -25.641 -17.734 7.605 1 43.66 180 ASP B C 1
ATOM 3062 O O . ASP B 1 180 ? -26.531 -17.578 8.438 1 43.66 180 ASP B O 1
ATOM 3066 N N . SER B 1 181 ? -24.359 -17.266 7.922 1 52.03 181 SER B N 1
ATOM 3067 C CA . SER B 1 181 ? -24.344 -16.391 9.086 1 52.03 181 SER B CA 1
ATOM 3068 C C . SER B 1 181 ? -24.578 -14.945 8.695 1 52.03 181 SER B C 1
ATOM 3070 O O . SER B 1 181 ? -24.234 -14.531 7.586 1 52.03 181 SER B O 1
ATOM 3072 N N . GLU B 1 182 ? -25.5 -14.219 9.336 1 65.62 182 GLU B N 1
ATOM 3073 C CA . GLU B 1 182 ? -26.031 -12.859 9.328 1 65.62 182 GLU B CA 1
ATOM 3074 C C . GLU B 1 182 ? -24.922 -11.828 9.18 1 65.62 182 GLU B C 1
ATOM 3076 O O . GLU B 1 182 ? -25.156 -10.625 9.344 1 65.62 182 GLU B O 1
ATOM 3081 N N . GLU B 1 183 ? -23.594 -12.336 8.711 1 77.75 183 GLU B N 1
ATOM 3082 C CA . GLU B 1 183 ? -22.531 -11.344 8.594 1 77.75 183 GLU B CA 1
ATOM 3083 C C . GLU B 1 183 ? -22.141 -11.125 7.141 1 77.75 183 GLU B C 1
ATOM 3085 O O . GLU B 1 183 ? -22.078 -12.078 6.359 1 77.75 183 GLU B O 1
ATOM 3090 N N . TYR B 1 184 ? -22.031 -9.883 6.719 1 82.25 184 TYR B N 1
ATOM 3091 C CA . TYR B 1 184 ? -21.594 -9.547 5.371 1 82.25 184 TYR B CA 1
ATOM 3092 C C . TYR B 1 184 ? -20.719 -8.297 5.379 1 82.25 184 TYR B C 1
ATOM 3094 O O . TYR B 1 184 ? -20.625 -7.609 6.398 1 82.25 184 TYR B O 1
ATOM 3102 N N . TYR B 1 185 ? -19.984 -8.102 4.258 1 87.88 185 TYR B N 1
ATOM 3103 C CA . TYR B 1 185 ? -19.141 -6.93 4.102 1 87.88 185 TYR B CA 1
ATOM 3104 C C . TYR B 1 185 ? -19.719 -5.965 3.072 1 87.88 185 TYR B C 1
ATOM 3106 O O . TYR B 1 185 ? -20.297 -6.391 2.068 1 87.88 185 TYR B O 1
ATOM 3114 N N . ILE B 1 186 ? -19.531 -4.766 3.381 1 91.94 186 ILE B N 1
ATOM 3115 C CA . ILE B 1 186 ? -19.953 -3.75 2.426 1 91.94 186 ILE B CA 1
ATOM 3116 C C . ILE B 1 186 ? -18.812 -2.775 2.156 1 91.94 186 ILE B C 1
ATOM 3118 O O . ILE B 1 186 ? -18.109 -2.363 3.082 1 91.94 186 ILE B O 1
ATOM 3122 N N . PRO B 1 187 ? -18.516 -2.514 0.838 1 95.94 187 PRO B N 1
ATOM 3123 C CA . PRO B 1 187 ? -17.516 -1.497 0.507 1 95.94 187 PRO B CA 1
ATOM 3124 C C . PRO B 1 187 ? -18 -0.079 0.809 1 95.94 187 PRO B C 1
ATOM 3126 O O . PRO B 1 187 ? -19.125 0.277 0.48 1 95.94 187 PRO B O 1
ATOM 3129 N N . LEU B 1 188 ? -17.172 0.757 1.419 1 96.62 188 LEU B N 1
ATOM 3130 C CA . LEU B 1 188 ? -17.547 2.109 1.812 1 96.62 188 LEU B CA 1
ATOM 3131 C C . LEU B 1 188 ? -16.391 3.082 1.602 1 96.62 188 LEU B C 1
ATOM 3133 O O . LEU B 1 188 ? -15.227 2.676 1.59 1 96.62 188 LEU B O 1
ATOM 3137 N N . CYS B 1 189 ? -16.75 4.336 1.33 1 97.19 189 CYS B N 1
ATOM 3138 C CA . CYS B 1 189 ? -15.742 5.375 1.471 1 97.19 189 CYS B CA 1
ATOM 3139 C C . CYS B 1 189 ? -15.336 5.547 2.93 1 97.19 189 CYS B C 1
ATOM 3141 O O . CYS B 1 189 ? -16 5.039 3.83 1 97.19 189 CYS B O 1
ATOM 3143 N N . THR B 1 190 ? -14.297 6.281 3.168 1 96.75 190 THR B N 1
ATOM 3144 C CA . THR B 1 190 ? -13.766 6.426 4.516 1 96.75 190 THR B CA 1
ATOM 3145 C C . THR B 1 190 ? -14.766 7.129 5.426 1 96.75 190 THR B C 1
ATOM 3147 O O . THR B 1 190 ? -14.93 6.758 6.59 1 96.75 190 THR B O 1
ATOM 3150 N N . LYS B 1 191 ? -15.461 8.109 4.918 1 95.44 191 LYS B N 1
ATOM 3151 C CA . LYS B 1 191 ? -16.453 8.844 5.695 1 95.44 191 LYS B CA 1
ATOM 3152 C C . LYS B 1 191 ? -17.531 7.914 6.223 1 95.44 191 LYS B C 1
ATOM 3154 O O . LYS B 1 191 ? -17.844 7.926 7.418 1 95.44 191 LYS B O 1
ATOM 3159 N N . HIS B 1 192 ? -18.078 7.078 5.359 1 95.69 192 HIS B N 1
ATOM 3160 C CA . HIS B 1 192 ? -19.188 6.199 5.742 1 95.69 192 HIS B CA 1
ATOM 3161 C C . HIS B 1 192 ? -18.672 5 6.535 1 95.69 192 HIS B C 1
ATOM 3163 O O . HIS B 1 192 ? -19.422 4.418 7.332 1 95.69 192 HIS B O 1
ATOM 3169 N N . TYR B 1 193 ? -17.438 4.68 6.348 1 95.75 193 TYR B N 1
ATOM 3170 C CA . TYR B 1 193 ? -16.828 3.645 7.18 1 95.75 193 TYR B CA 1
ATOM 3171 C C . TYR B 1 193 ? -16.734 4.094 8.633 1 95.75 193 TYR B C 1
ATOM 3173 O O . TYR B 1 193 ? -17.031 3.32 9.547 1 95.75 193 TYR B O 1
ATOM 3181 N N . LEU B 1 194 ? -16.344 5.34 8.797 1 93.69 194 LEU B N 1
ATOM 3182 C CA . LEU B 1 194 ? -16.172 5.879 10.141 1 93.69 194 LEU B CA 1
ATOM 3183 C C . LEU B 1 194 ? -17.516 6.25 10.758 1 93.69 194 LEU B C 1
ATOM 3185 O O . LEU B 1 194 ? -17.641 6.281 11.984 1 93.69 194 LEU B O 1
ATOM 3189 N N . ASN B 1 195 ? -18.5 6.559 9.906 1 92.31 195 ASN B N 1
ATOM 3190 C CA . ASN B 1 195 ? -19.859 6.898 10.328 1 92.31 195 ASN B CA 1
ATOM 3191 C C . ASN B 1 195 ? -20.906 6.141 9.516 1 92.31 195 ASN B C 1
ATOM 3193 O O . ASN B 1 195 ? -21.641 6.742 8.719 1 92.31 195 ASN B O 1
ATOM 3197 N N . PRO B 1 196 ? -21.016 4.867 9.844 1 90.5 196 PRO B N 1
ATOM 3198 C CA . PRO B 1 196 ? -21.953 4.074 9.031 1 90.5 196 PRO B CA 1
ATOM 3199 C C . PRO B 1 196 ? -23.406 4.441 9.281 1 90.5 196 PRO B C 1
ATOM 3201 O O . PRO B 1 196 ? -23.781 4.82 10.398 1 90.5 196 PRO B O 1
ATOM 3204 N N . ILE B 1 197 ? -24.25 4.5 8.234 1 80.69 197 ILE B N 1
ATOM 3205 C CA . ILE B 1 197 ? -25.672 4.82 8.312 1 80.69 197 ILE B CA 1
ATOM 3206 C C . ILE B 1 197 ? -26.453 3.604 8.797 1 80.69 197 ILE B C 1
ATOM 3208 O O . ILE B 1 197 ? -26.375 2.527 8.203 1 80.69 197 ILE B O 1
ATOM 3212 N N . LEU B 1 198 ? -26.516 3.369 9.992 1 68.94 198 LEU B N 1
ATOM 3213 C CA . LEU B 1 198 ? -27.234 2.195 10.484 1 68.94 198 LEU B CA 1
ATOM 3214 C C . LEU B 1 198 ? -28.672 2.172 9.977 1 68.94 198 LEU B C 1
ATOM 3216 O O . LEU B 1 198 ? -29.375 3.178 10.047 1 68.94 198 LEU B O 1
ATOM 3220 N N . LYS B 1 199 ? -28.953 1.615 8.852 1 54.09 199 LYS B N 1
ATOM 3221 C CA . LYS B 1 199 ? -30.328 1.456 8.414 1 54.09 199 LYS B CA 1
ATOM 3222 C C . LYS B 1 199 ? -31.188 0.836 9.516 1 54.09 199 LYS B C 1
ATOM 3224 O O . LYS B 1 199 ? -30.828 -0.201 10.078 1 54.09 199 LYS B O 1
ATOM 3229 N N . GLU B 1 200 ? -31.844 1.553 10.289 1 39.75 200 GLU B N 1
ATOM 3230 C CA . GLU B 1 200 ? -33 0.929 10.898 1 39.75 200 GLU B CA 1
ATOM 3231 C C . GLU B 1 200 ? -33.875 0.231 9.844 1 39.75 200 GLU B C 1
ATOM 3233 O O . GLU B 1 200 ? -34.156 0.804 8.797 1 39.75 200 GLU B O 1
ATOM 3238 N N . ARG B 1 201 ? -33.719 -0.97 9.531 1 33.69 201 ARG B N 1
ATOM 3239 C CA . ARG B 1 201 ? -34.875 -1.547 8.852 1 33.69 201 ARG B CA 1
ATOM 3240 C C . ARG B 1 201 ? -36.156 -0.898 9.328 1 33.69 201 ARG B C 1
ATOM 3242 O O . ARG B 1 201 ? -36.469 -0.899 10.523 1 33.69 201 ARG B O 1
ATOM 3249 N N . ILE B 1 202 ? -36.656 0.075 8.453 1 23.06 202 ILE B N 1
ATOM 3250 C CA . ILE B 1 202 ? -38.094 0.265 8.609 1 23.06 202 ILE B CA 1
ATOM 3251 C C . ILE B 1 202 ? -38.812 -1.046 8.312 1 23.06 202 ILE B C 1
ATOM 3253 O O . ILE B 1 202 ? -38.594 -1.67 7.277 1 23.06 202 ILE B O 1
#

pLDDT: mean 90.99, std 14.26, range [22.83, 98.94]

InterPro domains:
  IPR001267 Thymidine kinase [PF00265] (4-193)
  IPR001267 Thymidine kinase [PIRSF035805] (1-197)
  IPR001267 Thymidine kinase [PTHR11441] (6-195)
  IPR027417 P-loop containing nucleoside triphosphate hydrolase [G3DSA:3.40.50.300] (1-144)
  IPR027417 P-loop containing nucleoside triphosphate hydrolase [SSF52540] (1-145)

Solvent-accessible surface area (backbone atoms only — not comparable to full-atom values): 21633 Å² total; per-residue (Å²): 125,37,47,37,35,31,39,30,30,40,68,89,30,51,57,59,46,53,51,52,51,53,51,46,58,39,44,76,71,75,36,42,68,49,41,36,31,39,56,79,58,61,74,43,58,88,40,37,46,64,26,98,86,66,52,68,45,77,36,43,64,39,57,88,82,55,56,58,46,60,52,52,53,49,47,34,64,74,67,70,51,72,62,61,31,39,38,30,43,55,34,26,70,38,43,54,66,47,48,52,30,51,47,45,36,6,68,74,68,52,27,31,33,43,31,25,25,43,48,68,33,35,26,72,88,36,63,23,59,12,25,50,34,40,68,56,66,35,74,40,79,44,75,41,70,37,60,14,78,88,50,90,46,63,26,69,33,59,42,35,29,42,83,82,32,82,44,54,66,72,72,67,65,71,80,40,78,44,81,80,54,73,44,49,73,43,26,18,24,66,65,45,63,77,53,61,80,69,70,68,82,125,126,37,48,38,35,31,40,29,30,39,68,91,29,50,58,56,46,52,51,51,50,53,50,46,58,39,44,74,71,73,37,43,67,48,41,35,31,40,56,80,58,60,74,43,57,89,42,37,47,64,25,98,86,67,53,68,45,77,36,44,63,38,57,88,83,55,57,60,45,60,52,51,53,48,47,33,64,74,66,70,51,73,62,62,34,38,38,29,43,56,34,25,70,39,44,53,66,46,49,50,29,51,47,46,36,6,66,74,68,52,27,32,33,42,31,25,24,43,48,67,35,33,27,73,87,35,63,23,60,13,25,49,34,40,68,57,66,33,74,40,79,44,75,42,71,37,60,14,78,86,50,90,45,64,25,69,33,58,43,34,30,42,83,80,34,83,44,54,66,72,74,66,64,73,80,40,79,43,80,81,53,74,44,51,74,44,26,18,24,66,66,44,62,78,53,61,79,69,70,69,82,126

Radius of gyration: 22.4 Å; Cα contacts (8 Å, |Δi|>4): 884; chains: 2; bounding box: 77×65×49 Å

Foldseek 3Di:
DAFEEEEAEEPPLFLLVVLLVVCVVCVVVVAAEAEEEEPLQPQDDAQKGATPVGDIDGHHYDYQPDQPLVVVVVVCVVVVHDHQAYEYEQQLQHALNNLVSQVCCCVPVVHYYYYYHHFDWLAPPDGRNRNVSCVVGGPYYHYRWDAAPVDGDTFNDKWKAAPLDTDNDDDTDSQHPPPPGRIDIGTHHPVCNVVPDSPPPD/DAFEEEEAEEPPLFLLVVLLVVCVVCVVVVAAEAEEEEPLQPQDDAQKGATPVGDIDGHHYDYQPDQPLVVVVVVCVVVVHDHQAYEYEQQLQHALNNLVSQVCCCVPVVHYYYYYHHFPWLAPPDGRNRNVSCVVGGPYYHYRWDAAPVDGDTFNDKWKAAPLDTDNDDDTDSQHPPPVGRIDIGTHHPVCNVVPDSPPPD

Nearest PDB structures (foldseek):
  2ja1-assembly1_A  TM=8.907E-01  e=8.298E-12  Bacillus cereus
  2b8t-assembly1_B  TM=8.651E-01  e=2.230E-11  Ureaplasma parvum
  2uz3-assembly1_C  TM=8.656E-01  e=1.353E-10  Ureaplasma urealyticum
  2uz3-assembly1_A  TM=8.353E-01  e=1.353E-10  Ureaplasma urealyticum
  2j9r-assembly1_A  TM=8.406E-01  e=1.264E-08  Bacillus anthracis str. Sterne

Organism: NCBI:txid360422